Protein 1JBW (pdb70)

Organism: Lacticaseibacillus casei (NCBI:txid1582)

Structure (mmCIF, N/CA/C/O backbone):
data_1JBW
#
_entry.id   1JBW
#
_cell.length_a   53.1
_cell.length_b   45.6
_cell.length_c   82.7
_cell.angle_alpha   90
_cell.angle_beta   104.6
_cell.angle_gamma   90
#
_symmetry.space_group_name_H-M   'P 1 21 1'
#
loop_
_entity.id
_entity.type
_entity.pdbx_description
1 polymer 'FOLYLPOLYGLUTAMATE SYNTHASE'
2 non-polymer 'MAGNESIUM ION'
3 non-polymer 'DIPHOSPHOMETHYLPHOSPHONIC ACID ADENYLATE ESTER'
4 non-polymer '5,10-METHYLENE-6-HYDROFOLIC ACID'
5 water water
#
loop_
_atom_site.group_PDB
_atom_site.id
_atom_site.type_symbol
_atom_site.label_atom_id
_atom_site.label_alt_id
_atom_site.label_comp_id
_atom_site.label_asym_id
_atom_site.label_entity_id
_atom_site.label_seq_id
_atom_site.pdbx_PDB_ins_code
_atom_site.Cartn_x
_atom_site.Cartn_y
_atom_site.Cartn_z
_atom_site.occupancy
_atom_site.B_iso_or_equiv
_atom_site.auth_seq_id
_atom_site.auth_comp_id
_atom_site.auth_asym_id
_atom_site.auth_atom_id
_atom_site.pdbx_PDB_model_num
ATOM 1 N N . MET A 1 1 ? -6.031 -11.752 35.496 1.00 25.67 1 MET A N 1
ATOM 2 C CA . MET A 1 1 ? -5.736 -11.968 34.043 1.00 24.70 1 MET A CA 1
ATOM 3 C C . MET A 1 1 ? -4.587 -12.915 33.845 1.00 23.54 1 MET A C 1
ATOM 4 O O . MET A 1 1 ? -3.654 -12.927 34.639 1.00 23.27 1 MET A O 1
ATOM 9 N N . ASN A 1 2 ? -4.664 -13.689 32.769 1.00 21.57 2 ASN A N 1
ATOM 10 C CA . ASN A 1 2 ? -3.629 -14.642 32.393 1.00 21.29 2 ASN A CA 1
ATOM 11 C C . ASN A 1 2 ? -2.657 -13.870 31.490 1.00 20.25 2 ASN A C 1
ATOM 12 O O . ASN A 1 2 ? -2.852 -12.673 31.238 1.00 17.06 2 ASN A O 1
ATOM 17 N N . TYR A 1 3 ? -1.622 -14.548 31.000 1.00 19.93 3 TYR A N 1
ATOM 18 C CA . TYR A 1 3 ? -0.621 -13.898 30.137 1.00 19.31 3 TYR A CA 1
ATOM 19 C C . TYR A 1 3 ? -1.184 -13.298 28.841 1.00 19.15 3 TYR A C 1
ATOM 20 O O . TYR A 1 3 ? -0.926 -12.123 28.509 1.00 17.58 3 TYR A O 1
ATOM 29 N N . THR A 1 4 ? -1.957 -14.089 28.107 1.00 18.39 4 THR A N 1
ATOM 30 C CA . THR A 1 4 ? -2.509 -13.594 26.858 1.00 19.64 4 THR A CA 1
ATOM 31 C C . THR A 1 4 ? -3.390 -12.358 27.057 1.00 18.59 4 THR A C 1
ATOM 32 O O . THR A 1 4 ? -3.277 -11.379 26.323 1.00 18.80 4 THR A O 1
ATOM 36 N N . GLU A 1 5 ? -4.259 -12.402 28.053 1.00 17.92 5 GLU A N 1
ATOM 37 C CA . GLU A 1 5 ? -5.142 -11.286 28.354 1.00 20.43 5 GLU A CA 1
ATOM 38 C C . GLU A 1 5 ? -4.315 -10.063 28.779 1.00 19.86 5 GLU A C 1
ATOM 39 O O . GLU A 1 5 ? -4.570 -8.943 28.339 1.00 19.94 5 GLU A O 1
ATOM 45 N N . THR A 1 6 ? -3.317 -10.300 29.626 1.00 18.44 6 THR A N 1
ATOM 46 C CA . THR A 1 6 ? -2.419 -9.244 30.091 1.00 18.20 6 THR A CA 1
ATOM 47 C C . THR A 1 6 ? -1.796 -8.475 28.920 1.00 16.87 6 THR A C 1
ATOM 48 O O . THR A 1 6 ? -1.819 -7.240 28.875 1.00 16.62 6 THR A O 1
ATOM 52 N N . VAL A 1 7 ? -1.228 -9.207 27.972 1.00 15.63 7 VAL A N 1
ATOM 53 C CA . VAL A 1 7 ? -0.623 -8.553 26.826 1.00 15.67 7 VAL A CA 1
ATOM 54 C C . VAL A 1 7 ? -1.701 -7.783 26.067 1.00 17.30 7 VAL A C 1
ATOM 55 O O . VAL A 1 7 ? -1.506 -6.620 25.728 1.00 15.19 7 VAL A O 1
ATOM 59 N N . ALA A 1 8 ? -2.846 -8.415 25.825 1.00 17.28 8 ALA A N 1
ATOM 60 C CA . ALA A 1 8 ? -3.941 -7.745 25.124 1.00 18.12 8 ALA A CA 1
ATOM 61 C C . ALA A 1 8 ? -4.334 -6.478 25.895 1.00 16.64 8 ALA A C 1
ATOM 62 O O . ALA A 1 8 ? -4.697 -5.474 25.286 1.00 17.53 8 ALA A O 1
ATOM 64 N N . TYR A 1 9 ? -4.262 -6.533 27.229 1.00 14.97 9 TYR A N 1
ATOM 65 C CA . TYR A 1 9 ? -4.586 -5.381 28.064 1.00 13.99 9 TYR A CA 1
ATOM 66 C C . TYR A 1 9 ? -3.582 -4.252 27.811 1.00 14.39 9 TYR A C 1
ATOM 67 O O . TYR A 1 9 ? -3.960 -3.083 27.655 1.00 12.03 9 TYR A O 1
ATOM 76 N N . ILE A 1 10 ? -2.300 -4.599 27.772 1.00 14.23 10 ILE A N 1
ATOM 77 C CA . ILE A 1 10 ? -1.272 -3.606 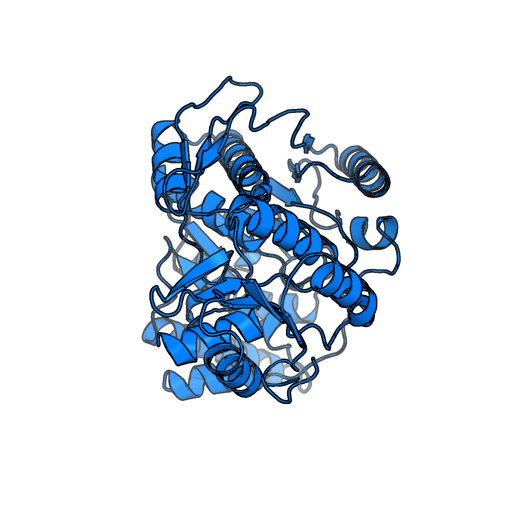27.487 1.00 12.49 10 ILE A CA 1
ATOM 78 C C . ILE A 1 10 ? -1.525 -2.916 26.124 1.00 13.77 10 ILE A C 1
ATOM 79 O O . ILE A 1 10 ? -1.372 -1.695 26.013 1.00 13.33 10 ILE A O 1
ATOM 84 N N . HIS A 1 11 ? -1.908 -3.696 25.104 1.00 13.48 11 HIS A N 1
ATOM 85 C CA . HIS A 1 11 ? -2.176 -3.167 23.749 1.00 14.36 11 HIS A CA 1
ATOM 86 C C . HIS A 1 11 ? -3.523 -2.455 23.573 1.00 16.47 11 HIS A C 1
ATOM 87 O O . HIS A 1 11 ? -3.848 -1.979 22.480 1.00 19.20 11 HIS A O 1
ATOM 94 N N . SER A 1 12 ? -4.297 -2.372 24.646 1.00 15.97 12 SER A N 1
ATOM 95 C CA . SER A 1 12 ? -5.581 -1.723 24.583 1.00 16.83 12 SER A CA 1
ATOM 96 C C . SER A 1 12 ? -5.515 -0.252 25.004 1.00 17.93 12 SER A C 1
ATOM 97 O O . SER A 1 12 ? -6.511 0.455 24.880 1.00 15.05 12 SER A O 1
ATOM 100 N N . PHE A 1 13 ? -4.358 0.225 25.471 1.00 16.63 13 PHE A N 1
ATOM 101 C CA . PHE A 1 13 ? -4.273 1.615 25.904 1.00 17.95 13 PHE A CA 1
ATOM 102 C C . PHE A 1 13 ? -4.474 2.676 24.809 1.00 18.45 13 PHE A C 1
ATOM 103 O O . PHE A 1 13 ? -4.091 2.491 23.658 1.00 21.02 13 PHE A O 1
ATOM 111 N N . PRO A 1 14 ? -5.077 3.814 25.177 1.00 21.38 14 PRO A N 1
ATOM 112 C CA . PRO A 1 14 ? -5.359 4.915 24.258 1.00 24.61 14 PRO A CA 1
ATOM 113 C C . PRO A 1 14 ? -4.149 5.706 23.823 1.00 28.26 14 PRO A C 1
ATOM 114 O O . PRO A 1 14 ? -3.122 5.695 24.495 1.00 29.43 14 PRO A O 1
ATOM 118 N N . ARG A 1 15 ? -4.295 6.402 22.690 1.00 32.29 15 ARG A N 1
ATOM 119 C CA . ARG A 1 15 ? -3.251 7.254 22.124 1.00 35.66 15 ARG A CA 1
ATOM 120 C C . ARG A 1 15 ? -3.652 8.653 22.557 1.00 36.59 15 ARG A C 1
ATOM 121 O O . ARG A 1 15 ? -4.540 9.275 21.941 1.00 37.87 15 ARG A O 1
ATOM 129 N N . LEU A 1 16 ? -3.016 9.154 23.609 1.00 37.01 16 LEU A N 1
ATOM 130 C CA . LEU A 1 16 ? -3.351 10.465 24.138 1.00 37.47 16 LEU A CA 1
ATOM 131 C C . LEU A 1 16 ? -2.517 11.581 23.526 1.00 40.50 16 LEU A C 1
ATOM 132 O O . LEU A 1 16 ? -1.519 11.324 22.846 1.00 40.89 16 LEU A O 1
ATOM 137 N N . ALA A 1 17 ? -2.946 12.821 23.767 1.00 43.74 17 ALA A N 1
ATOM 138 C CA . ALA A 1 17 ? -2.243 13.998 23.259 1.00 47.58 17 ALA A CA 1
ATOM 139 C C . ALA A 1 17 ? -0.805 13.848 23.711 1.00 49.36 17 ALA A C 1
ATOM 140 O O . ALA A 1 17 ? -0.515 13.010 24.573 1.00 50.35 17 ALA A O 1
ATOM 142 N N . LYS A 1 18 ? 0.074 14.675 23.156 1.00 51.09 18 LYS A N 1
ATOM 143 C CA . LYS A 1 18 ? 1.497 14.631 23.468 1.00 52.78 18 LYS A CA 1
ATOM 144 C C . LYS A 1 18 ? 2.027 15.851 24.226 1.00 53.46 18 LYS A C 1
ATOM 145 O O . LYS A 1 18 ? 2.815 16.638 23.669 1.00 54.11 18 LYS A O 1
ATOM 151 N N . THR A 1 19 ? 1.595 16.007 25.474 1.00 53.72 19 THR A N 1
ATOM 152 C CA . THR A 1 19 ? 2.033 17.109 26.343 1.00 54.50 19 THR A CA 1
ATOM 153 C C . THR A 1 19 ? 3.565 17.346 26.314 1.00 54.07 19 THR A C 1
ATOM 154 O O . THR A 1 19 ? 4.034 18.448 25.952 1.00 54.54 19 THR A O 1
ATOM 158 N N . GLY A 1 20 ? 4.341 16.327 26.703 1.00 52.86 20 GLY A N 1
ATOM 159 C CA . GLY A 1 20 ? 5.802 16.445 26.709 1.00 51.28 20 GLY A CA 1
ATOM 160 C C . GLY A 1 20 ? 6.365 16.956 28.032 1.00 50.31 20 GLY A C 1
ATOM 161 O O . GLY A 1 20 ? 7.578 17.245 28.163 1.00 50.78 20 GLY A O 1
ATOM 162 N N . ASP A 1 21 ? 5.479 17.036 29.027 1.00 48.00 21 ASP A N 1
ATOM 163 C CA . ASP A 1 21 ? 5.805 17.505 30.368 1.00 44.61 21 ASP A CA 1
ATOM 164 C C . ASP A 1 21 ? 5.809 16.306 31.335 1.00 41.63 21 ASP A C 1
ATOM 165 O O . ASP A 1 21 ? 5.977 16.452 32.573 1.00 41.31 21 ASP A O 1
ATOM 170 N N . HIS A 1 22 ? 5.591 15.126 30.752 1.00 36.25 22 HIS A N 1
ATOM 171 C CA . HIS A 1 22 ? 5.560 13.844 31.472 1.00 31.04 22 HIS A CA 1
ATOM 172 C C . HIS A 1 22 ? 4.628 13.785 32.694 1.00 27.40 22 HIS A C 1
ATOM 173 O O . HIS A 1 22 ? 4.858 12.976 33.589 1.00 24.16 22 HIS A O 1
ATOM 180 N N . ARG A 1 23 ? 3.596 14.617 32.758 1.00 23.73 23 ARG A N 1
ATOM 181 C CA . ARG A 1 23 ? 2.748 14.571 33.938 1.00 21.95 23 ARG A CA 1
ATOM 182 C C . ARG A 1 23 ? 1.982 13.267 34.080 1.00 19.57 23 ARG A C 1
ATOM 183 O O . ARG A 1 23 ? 1.808 12.783 35.193 1.00 17.95 23 ARG A O 1
ATOM 191 N N . ARG A 1 24 ? 1.519 12.690 32.974 1.00 17.01 24 ARG A N 1
ATOM 192 C CA . ARG A 1 24 ? 0.769 11.445 33.081 1.00 18.19 24 ARG A CA 1
ATOM 193 C C . ARG A 1 24 ? 1.623 10.297 33.649 1.00 16.29 24 ARG A C 1
ATOM 194 O O . ARG A 1 24 ? 1.233 9.626 34.607 1.00 15.34 24 ARG A O 1
ATOM 202 N N . ILE A 1 25 ? 2.795 10.072 33.067 1.00 15.87 25 ILE A N 1
ATOM 203 C CA . ILE A 1 25 ? 3.621 8.978 33.557 1.00 12.91 25 ILE A CA 1
ATOM 204 C C . ILE A 1 25 ? 4.160 9.265 34.956 1.00 13.46 25 ILE A C 1
ATOM 205 O O . ILE A 1 25 ? 4.317 8.344 35.761 1.00 10.24 25 ILE A O 1
ATOM 210 N N . LEU A 1 26 ? 4.414 10.541 35.265 1.00 13.01 26 LEU A N 1
ATOM 211 C CA . LEU A 1 26 ? 4.926 10.894 36.585 1.00 13.08 26 LEU A CA 1
ATOM 212 C C . LEU A 1 26 ? 3.847 10.637 37.619 1.00 12.97 26 LEU A C 1
ATOM 213 O O . LEU A 1 26 ? 4.126 10.297 38.759 1.00 11.85 26 LEU A O 1
ATOM 218 N N . THR A 1 27 ? 2.594 10.765 37.206 1.00 14.09 27 THR A N 1
ATOM 219 C CA . THR A 1 27 ? 1.496 10.492 38.112 1.00 13.89 27 THR A CA 1
ATOM 220 C C . THR A 1 27 ? 1.430 8.995 38.383 1.00 13.51 27 THR A C 1
ATOM 221 O O . THR A 1 27 ? 1.302 8.565 39.530 1.00 11.89 27 THR A O 1
ATOM 225 N N . LEU A 1 28 ? 1.521 8.196 37.327 1.00 13.02 28 LEU A N 1
ATOM 226 C CA . LEU A 1 28 ? 1.469 6.754 37.519 1.00 12.55 28 LEU A CA 1
ATOM 227 C C . LEU A 1 28 ? 2.682 6.331 38.346 1.00 11.72 28 LEU A C 1
ATOM 228 O O . LEU A 1 28 ? 2.547 5.601 39.318 1.00 11.00 28 LEU A O 1
ATOM 233 N N . LEU A 1 29 ? 3.859 6.807 37.957 1.00 10.68 29 LEU A N 1
ATOM 234 C CA . LEU A 1 29 ? 5.095 6.460 38.660 1.00 11.25 29 LEU A CA 1
ATOM 235 C C . LEU A 1 29 ? 5.043 6.781 40.145 1.00 12.34 29 LEU A C 1
ATOM 236 O O . LEU A 1 29 ? 5.487 5.990 40.988 1.00 11.24 29 LEU A O 1
ATOM 241 N N . HIS A 1 30 ? 4.508 7.949 40.468 1.00 11.19 30 HIS A N 1
ATOM 242 C CA . HIS A 1 30 ? 4.419 8.335 41.859 1.00 14.41 30 HIS A CA 1
ATOM 243 C C . HIS A 1 30 ? 3.653 7.277 42.639 1.00 13.84 30 HIS A C 1
ATOM 244 O O . HIS A 1 30 ? 4.054 6.893 43.732 1.00 12.40 30 HIS A O 1
ATOM 251 N N . ALA A 1 31 ? 2.555 6.807 42.057 1.00 12.66 31 ALA A N 1
ATOM 252 C CA . ALA A 1 31 ? 1.724 5.798 42.677 1.00 14.29 31 ALA A CA 1
ATOM 253 C C . ALA A 1 31 ? 2.453 4.462 42.775 1.00 14.33 31 ALA A C 1
ATOM 254 O O . ALA A 1 31 ? 2.025 3.566 43.489 1.00 13.91 31 ALA A O 1
ATOM 256 N N . LEU A 1 32 ? 3.544 4.328 42.033 1.00 12.78 32 LEU A N 1
ATOM 257 C CA . LEU A 1 32 ? 4.305 3.088 42.033 1.00 11.52 32 LEU A CA 1
ATOM 258 C C . LEU A 1 32 ? 5.502 3.250 42.933 1.00 11.63 32 LEU A C 1
ATOM 259 O O . LEU A 1 32 ? 6.391 2.414 42.934 1.00 10.82 32 LEU A O 1
ATOM 264 N N . GLY A 1 33 ? 5.515 4.352 43.681 1.00 11.42 33 GLY A N 1
ATOM 265 C CA . GLY A 1 33 ? 6.602 4.617 44.599 1.00 12.73 33 GLY A CA 1
ATOM 266 C C . GLY A 1 33 ? 7.855 5.231 44.000 1.00 12.61 33 GLY A C 1
ATOM 267 O O . GLY A 1 33 ? 8.921 5.081 44.567 1.00 12.62 33 GLY A O 1
ATOM 268 N N . ASN A 1 34 ? 7.718 5.909 42.863 1.00 10.78 34 ASN A N 1
ATOM 269 C CA . ASN A 1 34 ? 8.832 6.560 42.170 1.00 12.93 34 ASN A CA 1
ATOM 270 C C . ASN A 1 34 ? 10.085 5.716 41.892 1.00 11.62 34 ASN A C 1
ATOM 271 O O . ASN A 1 34 ? 11.205 6.177 42.121 1.00 11.39 34 ASN A O 1
ATOM 276 N N . PRO A 1 35 ? 9.918 4.492 41.367 1.00 10.73 35 PRO A N 1
ATOM 277 C CA . PRO A 1 35 ? 11.086 3.636 41.082 1.00 11.19 35 PRO A CA 1
ATOM 278 C C . PRO A 1 35 ? 12.137 4.258 40.157 1.00 10.13 35 PRO A C 1
ATOM 279 O O . PRO A 1 35 ? 13.313 3.891 40.217 1.00 10.61 35 PRO A O 1
ATOM 283 N N . GLN A 1 36 ? 11.708 5.204 39.320 1.00 10.69 36 GLN A N 1
ATOM 284 C CA . GLN A 1 36 ? 12.598 5.887 38.370 1.00 12.26 36 GLN A CA 1
ATOM 285 C C . GLN A 1 36 ? 13.643 6.764 39.062 1.00 12.95 36 GLN A C 1
ATOM 286 O O . GLN A 1 36 ? 14.671 7.109 38.474 1.00 11.11 36 GLN A O 1
ATOM 292 N N . GLN A 1 37 ? 13.366 7.116 40.315 1.00 13.74 37 GLN A N 1
ATOM 293 C CA . GLN A 1 37 ? 14.278 7.954 41.094 1.00 15.59 37 GLN A CA 1
ATOM 294 C C . GLN A 1 37 ? 15.282 7.153 41.900 1.00 15.74 37 GLN A C 1
ATOM 295 O O . GLN A 1 37 ? 16.121 7.718 42.591 1.00 16.72 37 GLN A O 1
ATOM 301 N N . GLN A 1 38 ? 15.193 5.835 41.813 1.00 15.84 38 GLN A N 1
ATOM 302 C CA . GLN A 1 38 ? 16.076 4.965 42.562 1.00 16.30 38 GLN A CA 1
ATOM 303 C C . GLN A 1 38 ? 16.935 4.170 41.603 1.00 15.49 38 GLN A C 1
ATOM 304 O O . GLN A 1 38 ? 16.590 3.999 40.429 1.00 13.20 38 GLN A O 1
ATOM 310 N N . GLY A 1 39 ? 18.087 3.738 42.084 1.00 13.73 39 GLY A N 1
ATOM 311 C CA . GLY A 1 39 ? 18.964 2.972 41.228 1.00 13.25 39 GLY A CA 1
ATOM 312 C C . GLY A 1 39 ? 19.758 3.830 40.255 1.00 13.71 39 GLY A C 1
ATOM 313 O O . GLY A 1 39 ? 19.824 5.033 40.395 1.00 13.62 39 GLY A O 1
ATOM 314 N N . ARG A 1 40 ? 20.342 3.188 39.249 1.00 12.97 40 ARG A N 1
ATOM 315 C CA . ARG A 1 40 ? 21.178 3.863 38.259 1.00 11.90 40 ARG A CA 1
ATOM 316 C C . ARG A 1 40 ? 20.717 3.577 36.833 1.00 11.80 40 ARG A C 1
ATOM 317 O O . ARG A 1 40 ? 20.112 2.536 36.564 1.00 10.53 40 ARG A O 1
ATOM 325 N N . TYR A 1 41 ? 21.032 4.496 35.928 1.00 8.46 41 TYR A N 1
ATOM 326 C CA . TYR A 1 41 ? 20.619 4.350 34.544 1.00 11.33 41 TYR A CA 1
ATOM 327 C C . TYR A 1 41 ? 21.633 4.782 33.493 1.00 10.74 41 TYR A C 1
ATOM 328 O O . TYR A 1 41 ? 22.553 5.550 33.767 1.00 12.00 41 TYR A O 1
ATOM 337 N N . ILE A 1 42 ? 21.434 4.258 32.286 1.00 9.69 42 ILE A N 1
ATOM 338 C CA . ILE A 1 42 ? 22.206 4.640 31.105 1.00 8.24 42 ILE A CA 1
ATOM 339 C C . ILE A 1 42 ? 21.066 4.952 30.122 1.00 8.80 42 ILE A C 1
ATOM 340 O O . ILE A 1 42 ? 20.219 4.112 29.884 1.00 8.32 42 ILE A O 1
ATOM 345 N N . HIS A 1 43 ? 21.038 6.174 29.598 1.00 7.15 43 HIS A N 1
ATOM 346 C CA . HIS A 1 43 ? 19.974 6.628 28.712 1.00 8.83 43 HIS A CA 1
ATOM 347 C C . HIS A 1 43 ? 20.503 6.690 27.281 1.00 8.87 43 HIS A C 1
ATOM 348 O O . HIS A 1 43 ? 21.487 7.354 27.017 1.00 8.46 43 HIS A O 1
ATOM 355 N N . VAL A 1 44 ? 19.814 6.013 26.363 1.00 8.49 44 VAL A N 1
ATOM 356 C CA . VAL A 1 44 ? 20.270 5.926 24.986 1.00 7.57 44 VAL A CA 1
ATOM 357 C C . VAL A 1 44 ? 19.283 6.475 23.959 1.00 8.12 44 VAL A C 1
ATOM 358 O O . VAL A 1 44 ? 18.125 6.080 23.909 1.00 8.12 44 VAL A O 1
ATOM 362 N N . THR A 1 45 ? 19.761 7.395 23.138 1.00 8.19 45 THR A N 1
ATOM 363 C CA . THR A 1 45 ? 18.917 7.960 22.114 1.00 7.98 45 THR A CA 1
ATOM 364 C C . THR A 1 45 ? 19.696 8.031 20.793 1.00 8.80 45 THR A C 1
ATOM 365 O O . THR A 1 45 ? 20.871 7.681 20.735 1.00 7.75 45 THR A O 1
ATOM 369 N N . GLY A 1 46 ? 19.025 8.463 19.733 1.00 10.94 46 GLY A N 1
ATOM 370 C CA . GLY A 1 46 ? 19.660 8.559 18.432 1.00 10.33 46 GLY A CA 1
ATOM 371 C C . GLY A 1 46 ? 18.720 8.128 17.322 1.00 14.77 46 GLY A C 1
ATOM 372 O O . GLY A 1 46 ? 17.818 7.336 17.532 1.00 16.89 46 GLY A O 1
ATOM 373 N N . THR A 1 47 ? 18.925 8.635 16.115 1.00 13.71 47 THR A N 1
ATOM 374 C CA . THR A 1 47 ? 18.034 8.257 15.021 1.00 13.81 47 THR A CA 1
ATOM 375 C C . THR A 1 47 ? 18.085 6.771 14.705 1.00 12.40 47 THR A C 1
ATOM 376 O O . THR A 1 47 ? 17.059 6.123 14.666 1.00 13.25 47 THR A O 1
ATOM 380 N N . ASN A 1 48 ? 19.292 6.255 14.482 1.00 11.80 48 ASN A N 1
ATOM 381 C CA . ASN A 1 48 ? 19.538 4.840 14.179 1.00 11.66 48 ASN A CA 1
ATOM 382 C C . ASN A 1 48 ? 20.643 4.303 15.092 1.00 10.04 48 ASN A C 1
ATOM 383 O O . ASN A 1 48 ? 21.581 5.031 15.435 1.00 11.17 48 ASN A O 1
ATOM 388 N N . GLY A 1 49 ? 20.523 3.041 15.496 1.00 9.82 49 GLY A N 1
ATOM 389 C CA . GLY A 1 49 ? 21.548 2.437 16.340 1.00 11.52 49 GLY A CA 1
ATOM 390 C C . GLY A 1 49 ? 21.338 2.416 17.848 1.00 11.44 49 GLY A C 1
ATOM 391 O O . GLY A 1 49 ? 22.215 1.944 18.590 1.00 11.07 49 GLY A O 1
ATOM 392 N N . LYS A 1 50 ? 20.197 2.920 18.309 1.00 11.37 50 LYS A N 1
ATOM 393 C CA . LYS A 1 50 ? 19.901 2.960 19.734 1.00 11.58 50 LYS A CA 1
ATOM 394 C C . LYS A 1 50 ? 19.917 1.559 20.326 1.00 10.31 50 LYS A C 1
ATOM 395 O O . LYS A 1 50 ? 20.653 1.281 21.273 1.00 9.98 50 LYS A O 1
ATOM 401 N N . GLY A 1 51 ? 19.091 0.683 19.763 1.00 9.25 51 GLY A N 1
ATOM 402 C CA . GLY A 1 51 ? 19.006 -0.672 20.267 1.00 10.01 51 GLY A CA 1
ATOM 403 C C . GLY A 1 51 ? 20.297 -1.470 20.212 1.00 10.84 51 GLY A C 1
ATOM 404 O O . GLY A 1 51 ? 20.643 -2.138 21.170 1.00 11.72 51 GLY A O 1
ATOM 405 N N . SER A 1 52 ? 20.991 -1.429 19.081 1.00 11.41 52 SER A N 1
ATOM 406 C CA . SER A 1 52 ? 22.242 -2.167 18.933 1.00 11.33 52 SER A CA 1
ATOM 407 C C . SER A 1 52 ? 23.249 -1.667 19.984 1.00 10.22 52 SER A C 1
ATOM 408 O O . SER A 1 52 ? 23.945 -2.451 20.625 1.00 8.53 52 SER A O 1
ATOM 411 N N . ALA A 1 53 ? 23.316 -0.358 20.164 1.00 8.64 53 ALA A N 1
ATOM 412 C CA . ALA A 1 53 ? 24.218 0.201 21.163 1.00 8.90 53 ALA A CA 1
ATOM 413 C C . ALA A 1 53 ? 23.771 -0.222 22.570 1.00 10.11 53 ALA A C 1
ATOM 414 O O . ALA A 1 53 ? 24.560 -0.734 23.366 1.00 9.17 53 ALA A O 1
ATOM 416 N N . ALA A 1 54 ? 22.489 -0.022 22.871 1.00 8.20 54 ALA A N 1
ATOM 417 C CA . ALA A 1 54 ? 21.953 -0.376 24.182 1.00 8.69 54 ALA A CA 1
ATOM 418 C C . ALA A 1 54 ? 22.189 -1.857 24.499 1.00 8.87 54 ALA A C 1
ATOM 419 O O . ALA A 1 54 ? 22.602 -2.207 25.607 1.00 7.45 54 ALA A O 1
ATOM 421 N N . ASN A 1 55 ? 21.915 -2.718 23.524 1.00 6.14 55 ASN A N 1
ATOM 422 C CA . ASN A 1 55 ? 22.098 -4.149 23.684 1.00 8.86 55 ASN A CA 1
ATOM 423 C C . ASN A 1 55 ? 23.537 -4.498 24.054 1.00 7.55 55 ASN A C 1
ATOM 424 O O . ASN A 1 55 ? 23.772 -5.289 24.963 1.00 7.26 55 ASN A O 1
ATOM 429 N N . ALA A 1 56 ? 24.503 -3.899 23.362 1.00 6.99 56 ALA A N 1
ATOM 430 C CA . ALA A 1 56 ? 25.909 -4.181 23.648 1.00 8.70 56 ALA A CA 1
ATOM 431 C C . ALA A 1 56 ? 26.365 -3.591 24.997 1.00 9.41 56 ALA A C 1
ATOM 432 O O . ALA A 1 56 ? 27.093 -4.232 25.741 1.00 11.20 56 ALA A O 1
ATOM 434 N N . ILE A 1 57 ? 25.943 -2.374 25.315 1.00 7.14 57 ILE A N 1
ATOM 435 C CA . ILE A 1 57 ? 26.333 -1.783 26.586 1.00 8.06 57 ILE A CA 1
ATOM 436 C C . ILE A 1 57 ? 25.906 -2.752 27.688 1.00 7.27 57 ILE A C 1
ATOM 437 O O . ILE A 1 57 ? 26.682 -3.055 28.579 1.00 6.79 57 ILE A O 1
ATOM 442 N N . ALA A 1 58 ? 24.671 -3.253 27.602 1.00 8.75 58 ALA A N 1
ATOM 443 C CA . ALA A 1 58 ? 24.166 -4.202 28.593 1.00 9.24 58 ALA A CA 1
ATOM 444 C C . ALA A 1 58 ? 25.031 -5.472 28.614 1.00 9.26 58 ALA A C 1
ATOM 445 O O . ALA A 1 58 ? 25.391 -5.937 29.682 1.00 10.01 58 ALA A O 1
ATOM 447 N N . HIS A 1 59 ? 25.370 -6.034 27.453 1.00 9.64 59 HIS A N 1
ATOM 448 C CA . HIS A 1 59 ? 26.208 -7.250 27.427 1.00 11.32 59 HIS A CA 1
ATOM 449 C C . HIS A 1 59 ? 27.579 -7.061 28.086 1.00 11.31 59 HIS A C 1
ATOM 450 O O . HIS A 1 59 ? 28.051 -7.928 28.811 1.00 11.48 59 HIS A O 1
ATOM 457 N N . VAL A 1 60 ? 28.221 -5.933 27.809 1.00 10.18 60 VAL A N 1
ATOM 458 C CA . VAL A 1 60 ? 29.533 -5.623 28.387 1.00 9.15 60 VAL A CA 1
ATOM 459 C C . VAL A 1 60 ? 29.453 -5.457 29.910 1.00 8.57 60 VAL A C 1
ATOM 460 O O . VAL A 1 60 ? 30.252 -6.036 30.641 1.00 10.64 60 VAL A O 1
ATOM 464 N N . LEU A 1 61 ? 28.482 -4.689 30.401 1.00 7.19 61 LEU A N 1
ATOM 465 C CA . LEU A 1 61 ? 28.362 -4.508 31.839 1.00 9.33 61 LEU A CA 1
ATOM 466 C C . LEU A 1 61 ? 27.933 -5.811 32.529 1.00 9.53 61 LEU A C 1
ATOM 467 O O . LEU A 1 61 ? 28.287 -6.064 33.683 1.00 10.19 61 LEU A O 1
ATOM 472 N N . GLU A 1 62 ? 27.184 -6.641 31.807 1.00 9.44 62 GLU A N 1
ATOM 473 C CA . GLU A 1 62 ? 26.738 -7.931 32.331 1.00 9.77 62 GLU A CA 1
ATOM 474 C C . GLU A 1 62 ? 27.976 -8.820 32.455 1.00 12.37 62 GLU A C 1
ATOM 475 O O . GLU A 1 62 ? 28.166 -9.494 33.462 1.00 13.00 62 GLU A O 1
ATOM 481 N N . ALA A 1 63 ? 28.833 -8.792 31.437 1.00 11.37 63 ALA A N 1
ATOM 482 C CA . ALA A 1 63 ? 30.053 -9.586 31.469 1.00 12.95 63 ALA A CA 1
ATOM 483 C C . ALA A 1 63 ? 30.921 -9.217 32.674 1.00 14.24 63 ALA A C 1
ATOM 484 O O . ALA A 1 63 ? 31.558 -10.080 33.265 1.00 14.95 63 ALA A O 1
ATOM 486 N N . SER A 1 64 ? 30.946 -7.943 33.045 1.00 12.91 64 SER A N 1
ATOM 487 C CA . SER A 1 64 ? 31.738 -7.496 34.195 1.00 12.85 64 SER A CA 1
ATOM 488 C C . SER A 1 64 ? 31.122 -7.867 35.561 1.00 12.38 64 SER A C 1
ATOM 489 O O . SER A 1 64 ? 31.663 -7.497 36.594 1.00 14.03 64 SER A O 1
ATOM 492 N N . GLY A 1 65 ? 29.972 -8.550 35.562 1.00 12.75 65 GLY A N 1
ATOM 493 C CA . GLY A 1 65 ? 29.382 -8.993 36.813 1.00 10.90 65 GLY A CA 1
ATOM 494 C C . GLY A 1 65 ? 28.260 -8.163 37.401 1.00 13.81 65 GLY A C 1
ATOM 495 O O . GLY A 1 65 ? 27.922 -8.342 38.573 1.00 12.56 65 GLY A O 1
ATOM 496 N N . LEU A 1 66 ? 27.685 -7.256 36.608 1.00 10.35 66 LEU A N 1
ATOM 497 C CA . LEU A 1 66 ? 26.564 -6.440 37.079 1.00 11.06 66 LEU A CA 1
ATOM 498 C C . LEU A 1 66 ? 25.226 -7.063 36.620 1.00 9.30 66 LEU A C 1
ATOM 499 O O . LEU A 1 66 ? 25.197 -7.788 35.633 1.00 12.38 66 LEU A O 1
ATOM 504 N N . THR A 1 67 ? 24.143 -6.798 37.356 1.00 10.51 67 THR A N 1
ATOM 505 C CA . THR A 1 67 ? 22.810 -7.288 36.988 1.00 11.50 67 THR A CA 1
ATOM 506 C C . THR A 1 67 ? 22.238 -6.099 36.237 1.00 11.14 67 THR A C 1
ATOM 507 O O . THR A 1 67 ? 22.102 -5.020 36.797 1.00 12.08 67 THR A O 1
ATOM 511 N N . VAL A 1 68 ? 21.903 -6.304 34.971 1.00 11.45 68 VAL A N 1
ATOM 512 C CA . VAL A 1 68 ? 21.439 -5.208 34.129 1.00 10.67 68 VAL A CA 1
ATOM 513 C C . VAL A 1 68 ? 20.049 -5.297 33.510 1.00 9.61 68 VAL A C 1
ATOM 514 O O . VAL A 1 68 ? 19.702 -6.290 32.877 1.00 9.51 68 VAL A O 1
ATOM 518 N N . GLY A 1 69 ? 19.272 -4.234 33.710 1.00 8.33 69 GLY A N 1
ATOM 519 C CA . GLY A 1 69 ? 17.956 -4.145 33.111 1.00 7.93 69 GLY A CA 1
ATOM 520 C C . GLY A 1 69 ? 18.166 -3.539 31.731 1.00 9.98 69 GLY A C 1
ATOM 521 O O . GLY A 1 69 ? 19.023 -2.669 31.546 1.00 8.94 69 GLY A O 1
ATOM 522 N N . LEU A 1 70 ? 17.415 -4.013 30.746 1.00 9.63 70 LEU A N 1
ATOM 523 C CA . LEU A 1 70 ? 17.528 -3.481 29.398 1.00 8.61 70 LEU A CA 1
ATOM 524 C C . LEU A 1 70 ? 16.115 -3.213 28.927 1.00 8.70 70 LEU A C 1
ATOM 525 O O . LEU A 1 70 ? 15.295 -4.111 28.948 1.00 8.04 70 LEU A O 1
ATOM 530 N N . TYR A 1 71 ? 15.851 -1.979 28.508 1.00 7.73 71 TYR A N 1
ATOM 531 C CA . TYR A 1 71 ? 14.522 -1.605 28.048 1.00 7.44 71 TYR A CA 1
ATOM 532 C C . TYR A 1 71 ? 14.632 -1.108 26.605 1.00 9.42 71 TYR A C 1
ATOM 533 O O . TYR A 1 71 ? 15.156 -0.034 26.335 1.00 6.72 71 TYR A O 1
ATOM 542 N N . THR A 1 72 ? 14.130 -1.909 25.681 1.00 8.43 72 THR A N 1
ATOM 543 C CA . THR A 1 72 ? 14.232 -1.559 24.278 1.00 9.76 72 THR A CA 1
ATOM 544 C C . THR A 1 72 ? 12.916 -1.767 23.534 1.00 11.09 72 THR A C 1
ATOM 545 O O . THR A 1 72 ? 11.995 -2.376 24.055 1.00 13.05 72 THR A O 1
ATOM 549 N N . SER A 1 73 ? 12.861 -1.259 22.306 1.00 13.23 73 SER A N 1
ATOM 550 C CA . SER A 1 73 ? 11.678 -1.359 21.457 1.00 14.43 73 SER A CA 1
ATOM 551 C C . SER A 1 73 ? 12.106 -1.187 19.996 1.00 12.86 73 SER A C 1
ATOM 552 O O . SER A 1 73 ? 13.063 -0.495 19.708 1.00 12.61 73 SER A O 1
ATOM 555 N N . PRO A 1 74 ? 11.385 -1.816 19.061 1.00 12.45 74 PRO A N 1
ATOM 556 C CA . PRO A 1 74 ? 10.215 -2.656 19.324 1.00 11.75 74 PRO A CA 1
ATOM 557 C C . PRO A 1 74 ? 10.612 -4.110 19.605 1.00 10.94 74 PRO A C 1
ATOM 558 O O . PRO A 1 74 ? 11.780 -4.461 19.462 1.00 13.60 74 PRO A O 1
ATOM 562 N N . PHE A 1 75 ? 9.670 -4.944 20.049 1.00 10.75 75 PHE A N 1
ATOM 563 C CA . PHE A 1 75 ? 10.017 -6.343 20.265 1.00 12.26 75 PHE A CA 1
ATOM 564 C C . PHE A 1 75 ? 10.070 -6.950 18.866 1.00 12.53 75 PHE A C 1
ATOM 565 O O . PHE A 1 75 ? 9.475 -6.417 17.927 1.00 11.24 75 PHE A O 1
ATOM 573 N N . ILE A 1 76 ? 10.791 -8.057 18.735 1.00 13.20 76 ILE A N 1
ATOM 574 C CA . ILE A 1 76 ? 10.956 -8.702 17.441 1.00 15.45 76 ILE A CA 1
ATOM 575 C C . ILE A 1 76 ? 10.143 -9.991 17.342 1.00 15.29 76 ILE A C 1
ATOM 576 O O . ILE A 1 76 ? 9.399 -10.154 16.387 1.00 17.12 76 ILE A O 1
ATOM 581 N N . MET A 1 77 ? 10.296 -10.892 18.312 1.00 14.47 77 MET A N 1
ATOM 582 C CA . MET A 1 77 ? 9.537 -12.146 18.306 1.00 16.49 77 MET A CA 1
ATOM 583 C C . MET A 1 77 ? 8.339 -12.060 19.264 1.00 17.31 77 MET A C 1
ATOM 584 O O . MET A 1 77 ? 7.213 -12.424 18.895 1.00 17.22 77 MET A O 1
ATOM 589 N N . ARG A 1 78 ? 8.568 -11.610 20.490 1.00 15.35 78 ARG A N 1
ATOM 590 C CA . ARG A 1 78 ? 7.451 -11.460 21.410 1.00 16.80 78 ARG A CA 1
ATOM 591 C C . ARG A 1 78 ? 7.634 -10.308 22.384 1.00 13.46 78 ARG A C 1
ATOM 592 O O . ARG A 1 78 ? 8.755 -9.892 22.678 1.00 11.66 78 ARG A O 1
ATOM 600 N N . PHE A 1 79 ? 6.500 -9.795 22.856 1.00 13.02 79 PHE A N 1
ATOM 601 C CA . PHE A 1 79 ? 6.432 -8.654 23.765 1.00 11.73 79 PHE A CA 1
ATOM 602 C C . PHE A 1 79 ? 7.454 -8.605 24.916 1.00 11.18 79 PHE A C 1
ATOM 603 O O . PHE A 1 79 ? 8.106 -7.586 25.135 1.00 11.32 79 PHE A O 1
ATOM 611 N N . ASN A 1 80 ? 7.565 -9.710 25.645 1.00 11.01 80 ASN A N 1
ATOM 612 C CA . ASN A 1 80 ? 8.475 -9.839 26.791 1.00 11.56 80 ASN A CA 1
ATOM 613 C C . ASN A 1 80 ? 9.897 -9.291 26.544 1.00 12.29 80 ASN A C 1
ATOM 614 O O . ASN A 1 80 ? 10.577 -8.867 27.485 1.00 11.46 80 ASN A O 1
ATOM 619 N N . GLU A 1 81 ? 10.355 -9.326 25.293 1.00 10.74 81 GLU A N 1
ATOM 620 C CA . GLU A 1 81 ? 11.691 -8.838 24.943 1.00 10.79 81 GLU A CA 1
ATOM 621 C C . GLU A 1 81 ? 11.922 -7.377 25.318 1.00 10.10 81 GLU A C 1
ATOM 622 O O . GLU A 1 81 ? 13.066 -6.931 25.438 1.00 9.60 81 GLU A O 1
ATOM 628 N N . ARG A 1 82 ? 10.840 -6.622 25.469 1.00 10.92 82 ARG A N 1
ATOM 629 C CA . ARG A 1 82 ? 10.981 -5.218 25.795 1.00 10.90 82 ARG A CA 1
ATOM 630 C C . ARG A 1 82 ? 11.603 -4.939 27.148 1.00 9.04 82 ARG A C 1
ATOM 631 O O . ARG A 1 82 ? 12.242 -3.914 27.325 1.00 10.00 82 ARG A O 1
ATOM 639 N N . ILE A 1 83 ? 11.443 -5.861 28.088 1.00 8.66 83 ILE A N 1
ATOM 640 C CA . ILE A 1 83 ? 12.006 -5.674 29.420 1.00 7.32 83 ILE A CA 1
ATOM 641 C C . ILE A 1 83 ? 12.838 -6.897 29.744 1.00 8.11 83 ILE A C 1
ATOM 642 O O . ILE A 1 83 ? 12.284 -7.950 30.024 1.00 7.21 83 ILE A O 1
ATOM 647 N N . MET A 1 84 ? 14.158 -6.748 29.719 1.00 7.62 84 MET A N 1
ATOM 648 C CA . MET A 1 84 ? 15.063 -7.858 30.020 1.00 10.24 84 MET A CA 1
ATOM 649 C C . MET A 1 84 ? 15.964 -7.575 31.204 1.00 10.09 84 MET A C 1
ATOM 650 O O . MET A 1 84 ? 16.287 -6.417 31.492 1.00 8.60 84 MET A O 1
ATOM 655 N N . ILE A 1 85 ? 16.353 -8.627 31.909 1.00 10.56 85 ILE A N 1
ATOM 656 C CA . ILE A 1 85 ? 17.296 -8.470 33.016 1.00 11.25 85 ILE A CA 1
ATOM 657 C C . ILE A 1 85 ? 18.350 -9.522 32.716 1.00 12.48 85 ILE A C 1
ATOM 658 O O . ILE A 1 85 ? 18.033 -10.706 32.592 1.00 10.13 85 ILE A O 1
ATOM 663 N N . ASP A 1 86 ? 19.595 -9.073 32.571 1.00 10.63 86 ASP A N 1
ATOM 664 C CA . ASP A 1 86 ? 20.692 -9.961 32.200 1.00 13.52 86 ASP A CA 1
ATOM 665 C C . ASP A 1 86 ? 20.257 -10.734 30.950 1.00 13.44 86 ASP A C 1
ATOM 666 O O . ASP A 1 86 ? 20.461 -11.939 30.841 1.00 11.62 86 ASP A O 1
ATOM 671 N N . HIS A 1 87 ? 19.647 -9.994 30.022 1.00 11.66 87 HIS A N 1
ATOM 672 C CA . HIS A 1 87 ? 19.144 -10.499 28.755 1.00 11.78 87 HIS A CA 1
ATOM 673 C C . HIS A 1 87 ? 18.090 -11.611 28.763 1.00 12.60 87 HIS A C 1
ATOM 674 O O . HIS A 1 87 ? 17.930 -12.340 27.788 1.00 14.62 87 HIS A O 1
ATOM 681 N N . GLU A 1 88 ? 17.360 -11.742 29.863 1.00 12.68 88 GLU A N 1
ATOM 682 C CA . GLU A 1 88 ? 16.281 -12.710 29.894 1.00 13.73 88 GLU A CA 1
ATOM 683 C C . GLU A 1 88 ? 15.017 -11.877 29.883 1.00 11.48 88 GLU A C 1
ATOM 684 O O . GLU A 1 88 ? 14.851 -11.050 30.747 1.00 12.13 88 GLU A O 1
ATOM 690 N N . PRO A 1 89 ? 14.131 -12.064 28.887 1.00 12.30 89 PRO A N 1
ATOM 691 C CA . PRO A 1 89 ? 12.881 -11.291 28.837 1.00 11.53 89 PRO A CA 1
ATOM 692 C C . PRO A 1 89 ? 12.066 -11.590 30.086 1.00 13.52 89 PRO A C 1
ATOM 693 O O . PRO A 1 89 ? 12.132 -12.695 30.642 1.00 12.58 89 PRO A O 1
ATOM 697 N N . ILE A 1 90 ? 11.295 -10.605 30.522 1.00 11.68 90 ILE A N 1
ATOM 698 C CA . ILE A 1 90 ? 10.486 -10.784 31.706 1.00 11.05 90 ILE A CA 1
ATOM 699 C C . ILE A 1 90 ? 9.628 -12.045 31.525 1.00 11.43 90 ILE A C 1
ATOM 700 O O . ILE A 1 90 ? 8.984 -12.224 30.488 1.00 9.77 90 ILE A O 1
ATOM 705 N N . PRO A 1 91 ? 9.665 -12.961 32.515 1.00 11.32 91 PRO A N 1
ATOM 706 C CA . PRO A 1 91 ? 8.882 -14.210 32.470 1.00 13.16 91 PRO A CA 1
ATOM 707 C C . PRO A 1 91 ? 7.378 -13.922 32.346 1.00 12.77 91 PRO A C 1
ATOM 708 O O . PRO A 1 91 ? 6.888 -12.929 32.890 1.00 10.89 91 PRO A O 1
ATOM 712 N N . ASP A 1 92 ? 6.660 -14.776 31.604 1.00 15.40 92 ASP A N 1
ATOM 713 C CA . ASP A 1 92 ? 5.222 -14.574 31.401 1.00 15.69 92 ASP A CA 1
ATOM 714 C C . ASP A 1 92 ? 4.504 -14.327 32.710 1.00 16.26 92 ASP A C 1
ATOM 715 O O . ASP A 1 92 ? 3.776 -13.333 32.843 1.00 15.40 92 ASP A O 1
ATOM 720 N N . ALA A 1 93 ? 4.719 -15.212 33.681 1.00 15.69 93 ALA A N 1
ATOM 721 C CA . ALA A 1 93 ? 4.087 -15.111 34.994 1.00 15.74 93 ALA A CA 1
ATOM 722 C C . ALA A 1 93 ? 4.410 -13.796 35.694 1.00 14.62 93 ALA A C 1
ATOM 723 O O . ALA A 1 93 ? 3.559 -13.197 36.362 1.00 12.84 93 ALA A O 1
ATOM 725 N N . ALA A 1 94 ? 5.668 -13.384 35.567 1.00 14.98 94 ALA A N 1
ATOM 726 C CA . ALA A 1 94 ? 6.128 -12.148 36.186 1.00 13.15 94 ALA A CA 1
ATOM 727 C C . ALA A 1 94 ? 5.457 -10.943 35.531 1.00 11.73 94 ALA A C 1
ATOM 728 O O . ALA A 1 94 ? 5.132 -9.962 36.218 1.00 13.90 94 ALA A O 1
ATOM 730 N N . LEU A 1 95 ? 5.254 -11.003 34.209 1.00 12.36 95 LEU A N 1
ATOM 731 C CA . LEU A 1 95 ? 4.600 -9.900 33.520 1.00 12.17 95 LEU A CA 1
ATOM 732 C C . LEU A 1 95 ? 3.132 -9.824 33.963 1.00 12.12 95 LEU A C 1
ATOM 733 O O . LEU A 1 95 ? 2.559 -8.749 34.107 1.00 11.31 95 LEU A O 1
ATOM 738 N N . VAL A 1 96 ? 2.517 -10.982 34.165 1.00 12.64 96 VAL A N 1
ATOM 739 C CA . VAL A 1 96 ? 1.132 -11.007 34.611 1.00 13.34 96 VAL A CA 1
ATOM 740 C C . VAL A 1 96 ? 1.023 -10.296 35.960 1.00 12.71 96 VAL A C 1
ATOM 741 O O . VAL A 1 96 ? 0.169 -9.441 36.155 1.00 13.36 96 VAL A O 1
ATOM 745 N N . ASN A 1 97 ? 1.901 -10.646 36.891 1.00 14.14 97 ASN A N 1
ATOM 746 C CA . ASN A 1 97 ? 1.862 -10.030 38.219 1.00 14.98 97 ASN A CA 1
ATOM 747 C C . ASN A 1 97 ? 2.210 -8.549 38.193 1.00 13.10 97 ASN A C 1
ATOM 748 O O . ASN A 1 97 ? 1.676 -7.773 38.980 1.00 12.92 97 ASN A O 1
ATOM 753 N N . ALA A 1 98 ? 3.113 -8.168 37.287 1.00 12.18 98 ALA A N 1
ATOM 754 C CA . ALA A 1 98 ? 3.547 -6.777 37.143 1.00 11.86 98 ALA A CA 1
ATOM 755 C C . ALA A 1 98 ? 2.399 -5.927 36.573 1.00 10.26 98 ALA A C 1
ATOM 756 O O . ALA A 1 98 ? 2.077 -4.869 37.101 1.00 10.20 98 ALA A O 1
ATOM 758 N N . VAL A 1 99 ? 1.790 -6.413 35.495 1.00 11.46 99 VAL A N 1
ATOM 759 C CA . VAL A 1 99 ? 0.662 -5.755 34.870 1.00 11.12 99 VAL A CA 1
ATOM 760 C C . VAL A 1 99 ? -0.461 -5.580 35.914 1.00 12.32 99 VAL A C 1
ATOM 761 O O . VAL A 1 99 ? -1.113 -4.529 35.991 1.00 10.80 99 VAL A O 1
ATOM 765 N N . ALA A 1 100 ? -0.665 -6.587 36.758 1.00 12.47 100 ALA A N 1
ATOM 766 C CA . ALA A 1 100 ? -1.701 -6.475 37.785 1.00 13.95 100 ALA A CA 1
ATOM 767 C C . ALA A 1 100 ? -1.367 -5.406 38.821 1.00 13.54 100 ALA A C 1
ATOM 768 O O . ALA A 1 100 ? -2.247 -4.672 39.253 1.00 15.41 100 ALA A O 1
ATOM 770 N N . PHE A 1 101 ? -0.102 -5.310 39.223 1.00 14.00 101 PHE A N 1
ATOM 771 C CA . PHE A 1 101 ? 0.281 -4.308 40.213 1.00 13.59 101 PHE A CA 1
ATOM 772 C C . PHE A 1 101 ? 0.050 -2.907 39.632 1.00 13.31 101 PHE A C 1
ATOM 773 O O . PHE A 1 101 ? -0.618 -2.067 40.234 1.00 13.06 101 PHE A O 1
ATOM 781 N N . VAL A 1 102 ? 0.577 -2.661 38.436 1.00 12.18 102 VAL A N 1
ATOM 782 C CA . VAL A 1 102 ? 0.423 -1.344 37.818 1.00 12.25 102 VAL A CA 1
ATOM 783 C C . VAL A 1 102 ? -1.058 -1.016 37.560 1.00 12.35 102 VAL A C 1
ATOM 784 O O . VAL A 1 102 ? -1.502 0.101 37.822 1.00 13.02 102 VAL A O 1
ATOM 788 N N . ARG A 1 103 ? -1.817 -1.995 37.064 1.00 13.45 103 ARG A N 1
ATOM 789 C CA . ARG A 1 103 ? -3.245 -1.801 36.808 1.00 14.55 103 ARG A CA 1
ATOM 790 C C . ARG A 1 103 ? -3.949 -1.378 38.101 1.00 15.65 103 ARG A C 1
ATOM 791 O O . ARG A 1 103 ? -4.726 -0.400 38.114 1.00 14.90 103 ARG A O 1
ATOM 799 N N . ALA A 1 104 ? -3.668 -2.096 39.190 1.00 15.74 104 ALA A N 1
ATOM 800 C CA . ALA A 1 104 ? -4.276 -1.764 40.465 1.00 16.65 104 ALA A CA 1
ATOM 801 C C . ALA A 1 104 ? -3.971 -0.305 40.835 1.00 17.34 104 ALA A C 1
ATOM 802 O O . ALA A 1 104 ? -4.880 0.439 41.195 1.00 18.29 104 ALA A O 1
ATOM 804 N N . ALA A 1 105 ? -2.711 0.117 40.746 1.00 16.15 105 ALA A N 1
ATOM 805 C CA . ALA A 1 105 ? -2.339 1.503 41.075 1.00 16.92 105 ALA A CA 1
ATOM 806 C C . ALA A 1 105 ? -3.063 2.496 40.143 1.00 17.28 105 ALA A C 1
ATOM 807 O O . ALA A 1 105 ? -3.556 3.547 40.570 1.00 16.58 105 ALA A O 1
ATOM 809 N N . LEU A 1 106 ? -3.117 2.143 38.862 1.00 18.42 106 LEU A N 1
ATOM 810 C CA . LEU A 1 106 ? -3.791 2.953 37.863 1.00 19.51 106 LEU A CA 1
ATOM 811 C C . LEU A 1 106 ? -5.247 3.120 38.293 1.00 20.24 106 LEU A C 1
ATOM 812 O O . LEU A 1 106 ? -5.791 4.234 38.292 1.00 18.92 106 LEU A O 1
ATOM 817 N N . GLU A 1 107 ? -5.866 2.009 38.686 1.00 21.62 107 GLU A N 1
ATOM 818 C CA . GLU A 1 107 ? -7.252 2.038 39.121 1.00 22.24 107 GLU A CA 1
ATOM 819 C C . GLU A 1 107 ? -7.459 2.995 40.302 1.00 23.89 107 GLU A C 1
ATOM 820 O O . GLU A 1 107 ? -8.400 3.808 40.291 1.00 25.21 107 GLU A O 1
ATOM 826 N N . ARG A 1 108 ? -6.570 2.944 41.293 1.00 23.50 108 ARG A N 1
ATOM 827 C CA . ARG A 1 108 ? -6.680 3.836 42.448 1.00 24.12 108 ARG A CA 1
ATOM 828 C C . ARG A 1 108 ? -6.600 5.309 42.000 1.00 24.65 108 ARG A C 1
ATOM 829 O O . ARG A 1 108 ? -7.275 6.180 42.551 1.00 23.76 108 ARG A O 1
ATOM 837 N N . LEU A 1 109 ? -5.778 5.582 40.995 1.00 23.29 109 LEU A N 1
ATOM 838 C CA . LEU A 1 109 ? -5.631 6.944 40.497 1.00 22.92 109 LEU A CA 1
ATOM 839 C C . LEU A 1 109 ? -6.928 7.408 39.820 1.00 24.21 109 LEU A C 1
ATOM 840 O O . LEU A 1 109 ? -7.360 8.554 39.967 1.00 24.03 109 LEU A O 1
ATOM 845 N N . GLN A 1 110 ? -7.544 6.499 39.076 1.00 24.58 110 GLN A N 1
ATOM 846 C CA . GLN A 1 110 ? -8.774 6.815 38.378 1.00 26.85 110 GLN A CA 1
ATOM 847 C C . GLN A 1 110 ? -9.908 6.981 39.367 1.00 29.49 110 GLN A C 1
ATOM 848 O O . GLN A 1 110 ? -10.819 7.787 39.140 1.00 30.56 110 GLN A O 1
ATOM 854 N N . GLN A 1 111 ? -9.861 6.254 40.481 1.00 32.15 111 GLN A N 1
ATOM 855 C CA . GLN A 1 111 ? -10.913 6.440 41.474 1.00 35.65 111 GLN A CA 1
ATOM 856 C C . GLN A 1 111 ? -10.789 7.800 42.186 1.00 36.88 111 GLN A C 1
ATOM 857 O O . GLN A 1 111 ? -11.737 8.278 42.816 1.00 36.78 111 GLN A O 1
ATOM 863 N N . GLN A 1 112 ? -9.626 8.437 42.066 1.00 36.71 112 GLN A N 1
ATOM 864 C CA . GLN A 1 112 ? -9.436 9.731 42.689 1.00 37.14 112 GLN A CA 1
ATOM 865 C C . GLN A 1 112 ? -9.552 10.844 41.618 1.00 36.09 112 GLN A C 1
ATOM 866 O O . GLN A 1 112 ? -9.971 11.964 41.925 1.00 33.57 112 GLN A O 1
ATOM 872 N N . GLN A 1 113 ? -9.195 10.523 40.374 1.00 36.28 113 GLN A N 1
ATOM 873 C CA . GLN A 1 113 ? -9.234 11.468 39.243 1.00 36.64 113 GLN A CA 1
ATOM 874 C C . GLN A 1 113 ? -9.953 10.749 38.110 1.00 36.42 113 GLN A C 1
ATOM 875 O O . GLN A 1 113 ? -9.336 10.155 37.228 1.00 34.98 113 GLN A O 1
ATOM 881 N N . ALA A 1 114 ? -11.276 10.846 38.127 1.00 35.32 114 ALA A N 1
ATOM 882 C CA . ALA A 1 114 ? -12.133 10.169 37.160 1.00 34.45 114 ALA A CA 1
ATOM 883 C C . ALA A 1 114 ? -11.702 10.056 35.697 1.00 33.67 114 ALA A C 1
ATOM 884 O O . ALA A 1 114 ? -11.956 9.037 35.075 1.00 34.94 114 ALA A O 1
ATOM 886 N N . ASP A 1 115 ? -11.056 11.061 35.121 1.00 32.29 115 ASP A N 1
ATOM 887 C CA . ASP A 1 115 ? -10.673 10.913 33.710 1.00 31.45 115 ASP A CA 1
ATOM 888 C C . ASP A 1 115 ? -9.156 10.758 33.477 1.00 29.53 115 ASP A C 1
ATOM 889 O O . ASP A 1 115 ? -8.612 11.114 32.415 1.00 28.76 115 ASP A O 1
ATOM 894 N N . PHE A 1 116 ? -8.459 10.222 34.466 1.00 25.56 116 PHE A N 1
ATOM 895 C CA . PHE A 1 116 ? -7.032 10.038 34.324 1.00 22.98 116 PHE A CA 1
ATOM 896 C C . PHE A 1 116 ? -6.704 8.788 33.495 1.00 22.16 116 PHE A C 1
ATOM 897 O O . PHE A 1 116 ? -7.403 7.759 33.559 1.00 20.38 116 PHE A O 1
ATOM 905 N N . ASN A 1 117 ? -5.634 8.887 32.715 1.00 20.68 117 ASN A N 1
ATOM 906 C CA . ASN A 1 117 ? -5.192 7.740 31.929 1.00 21.67 117 ASN A CA 1
ATOM 907 C C . ASN A 1 117 ? -3.785 7.891 31.377 1.00 18.66 117 ASN A C 1
ATOM 908 O O . ASN A 1 117 ? -3.202 8.967 31.411 1.00 18.67 117 ASN A O 1
ATOM 913 N N . VAL A 1 118 ? -3.242 6.800 30.855 1.00 17.06 118 VAL A N 1
ATOM 914 C CA . VAL A 1 118 ? -1.900 6.830 30.302 1.00 14.67 118 VAL A CA 1
ATOM 915 C C . VAL A 1 118 ? -1.905 6.158 28.942 1.00 13.55 118 VAL A C 1
ATOM 916 O O . VAL A 1 118 ? -2.863 5.458 28.604 1.00 14.43 118 VAL A O 1
ATOM 920 N N . THR A 1 119 ? -0.849 6.385 28.168 1.00 11.23 119 THR A N 1
ATOM 921 C CA . THR A 1 119 ? -0.714 5.766 26.846 1.00 11.44 119 THR A CA 1
ATOM 922 C C . THR A 1 119 ? -0.101 4.394 27.035 1.00 11.69 119 THR A C 1
ATOM 923 O O . THR A 1 119 ? 0.349 4.058 28.123 1.00 10.53 119 THR A O 1
ATOM 927 N N . GLU A 1 120 ? -0.080 3.608 25.971 1.00 11.29 120 GLU A N 1
ATOM 928 C CA . GLU A 1 120 ? 0.492 2.277 26.056 1.00 11.97 120 GLU A CA 1
ATOM 929 C C . GLU A 1 120 ? 1.980 2.351 26.407 1.00 10.59 120 GLU A C 1
ATOM 930 O O . GLU A 1 120 ? 2.446 1.614 27.268 1.00 8.64 120 GLU A O 1
ATOM 936 N N . PHE A 1 121 ? 2.729 3.236 25.752 1.00 10.65 121 PHE A N 1
ATOM 937 C CA . PHE A 1 121 ? 4.148 3.318 26.066 1.00 11.44 121 PHE A CA 1
ATOM 938 C C . PHE A 1 121 ? 4.366 3.829 27.488 1.00 12.30 121 PHE A C 1
ATOM 939 O O . PHE A 1 121 ? 5.324 3.447 28.130 1.00 11.76 121 PHE A O 1
ATOM 947 N N . GLU A 1 122 ? 3.478 4.691 27.979 1.00 10.86 122 GLU A N 1
ATOM 948 C CA . GLU A 1 122 ? 3.616 5.214 29.339 1.00 11.15 122 GLU A CA 1
ATOM 949 C C . GLU A 1 122 ? 3.395 4.120 30.361 1.00 10.08 122 GLU A C 1
ATOM 950 O O . GLU A 1 122 ? 4.085 4.052 31.379 1.00 10.77 122 GLU A O 1
ATOM 956 N N . PHE A 1 123 ? 2.440 3.245 30.088 1.00 9.29 123 PHE A N 1
ATOM 957 C CA . PHE A 1 123 ? 2.156 2.161 31.019 1.00 9.96 123 PHE A CA 1
ATOM 958 C C . PHE A 1 123 ? 3.364 1.225 31.082 1.00 8.58 123 PHE A C 1
ATOM 959 O O . PHE A 1 123 ? 3.847 0.879 32.161 1.00 7.93 123 PHE A O 1
ATOM 967 N N . ILE A 1 124 ? 3.846 0.829 29.905 1.00 8.86 124 ILE A N 1
ATOM 968 C CA . ILE A 1 124 ? 4.979 -0.082 29.799 1.00 8.87 124 ILE A CA 1
ATOM 969 C C . ILE A 1 124 ? 6.263 0.471 30.423 1.00 8.23 124 ILE A C 1
ATOM 970 O O . ILE A 1 124 ? 6.989 -0.244 31.096 1.00 8.46 124 ILE A O 1
ATOM 975 N N . THR A 1 125 ? 6.534 1.747 30.202 1.00 6.46 125 THR A N 1
ATOM 976 C CA . THR A 1 125 ? 7.719 2.366 30.768 1.00 8.67 125 THR A CA 1
ATOM 977 C C . THR A 1 125 ? 7.664 2.386 32.300 1.00 8.07 125 THR A C 1
ATOM 978 O O . THR A 1 125 ? 8.644 2.085 32.984 1.00 8.14 125 THR A O 1
ATOM 982 N N . ALA A 1 126 ? 6.514 2.752 32.845 1.00 8.26 126 ALA A N 1
ATOM 983 C CA . ALA A 1 126 ? 6.359 2.808 34.289 1.00 8.41 126 ALA A CA 1
ATOM 984 C C . ALA A 1 126 ? 6.531 1.390 34.859 1.00 8.11 126 ALA A C 1
ATOM 985 O O . ALA A 1 126 ? 7.213 1.194 35.864 1.00 7.88 126 ALA A O 1
ATOM 987 N N . LEU A 1 127 ? 5.895 0.416 34.204 1.00 7.94 127 LEU A N 1
ATOM 988 C CA . LEU A 1 127 ? 5.996 -0.979 34.632 1.00 7.82 127 LEU A CA 1
ATOM 989 C C . LEU A 1 127 ? 7.469 -1.434 34.600 1.00 6.93 127 LEU A C 1
ATOM 990 O O . LEU A 1 127 ? 7.952 -2.081 35.535 1.00 8.35 127 LEU A O 1
ATOM 995 N N . ALA A 1 128 ? 8.178 -1.059 33.539 1.00 6.61 128 ALA A N 1
ATOM 996 C CA . ALA A 1 128 ? 9.584 -1.407 33.390 1.00 9.02 128 ALA A CA 1
ATOM 997 C C . ALA A 1 128 ? 10.423 -0.778 34.521 1.00 9.95 128 ALA A C 1
ATOM 998 O O . ALA A 1 128 ? 11.194 -1.465 35.172 1.00 9.68 128 ALA A O 1
ATOM 1000 N N . TYR A 1 129 ? 10.257 0.518 34.776 1.00 7.63 129 TYR A N 1
ATOM 1001 C CA . TYR A 1 129 ? 10.999 1.163 35.851 1.00 7.00 129 TYR A CA 1
ATOM 1002 C C . TYR A 1 129 ? 10.720 0.481 37.205 1.00 9.47 129 TYR A C 1
ATOM 1003 O O . TYR A 1 129 ? 11.624 0.258 38.007 1.00 9.02 129 TYR A O 1
ATOM 1012 N N . TRP A 1 130 ? 9.458 0.156 37.447 1.00 7.83 130 TRP A N 1
ATOM 1013 C CA . TRP A 1 130 ? 9.068 -0.490 38.685 1.00 8.12 130 TRP A CA 1
ATOM 1014 C C . TRP A 1 130 ? 9.689 -1.880 38.757 1.00 7.97 130 TRP A C 1
ATOM 1015 O O . TRP A 1 130 ? 10.222 -2.277 39.781 1.00 6.92 130 TRP A O 1
ATOM 1026 N N . TYR A 1 131 ? 9.623 -2.612 37.648 1.00 6.89 131 TYR A N 1
ATOM 1027 C CA . TYR A 1 131 ? 10.181 -3.957 37.593 1.00 7.68 131 TYR A CA 1
ATOM 1028 C C . TYR A 1 131 ? 11.684 -3.946 37.862 1.00 9.55 131 TYR A C 1
ATOM 1029 O O . TYR A 1 131 ? 12.173 -4.748 38.640 1.00 9.92 131 TYR A O 1
ATOM 1038 N N . PHE A 1 132 ? 12.423 -3.057 37.206 1.00 7.85 132 PHE A N 1
ATOM 1039 C CA . PHE A 1 132 ? 13.871 -2.987 37.421 1.00 9.19 132 PHE A CA 1
ATOM 1040 C C . PHE A 1 132 ? 14.218 -2.714 38.896 1.00 8.36 132 PHE A C 1
ATOM 1041 O O . PHE A 1 132 ? 15.200 -3.234 39.404 1.00 9.11 132 PHE A O 1
ATOM 1049 N N . ARG A 1 133 ? 13.424 -1.910 39.587 1.00 8.23 133 ARG A N 1
ATOM 1050 C CA . ARG A 1 133 ? 13.696 -1.660 41.001 1.00 9.23 133 ARG A CA 1
ATOM 1051 C C . ARG A 1 133 ? 13.307 -2.870 41.856 1.00 10.08 133 ARG A C 1
ATOM 1052 O O . ARG A 1 133 ? 14.017 -3.223 42.793 1.00 9.77 133 ARG A O 1
ATOM 1060 N N . GLN A 1 134 ? 12.170 -3.488 41.537 1.00 9.20 134 GLN A N 1
ATOM 1061 C CA . GLN A 1 134 ? 11.726 -4.662 42.290 1.00 11.57 134 GLN A CA 1
ATOM 1062 C C . GLN A 1 134 ? 12.849 -5.699 42.292 1.00 13.43 134 GLN A C 1
ATOM 1063 O O . GLN A 1 134 ? 13.184 -6.254 43.332 1.00 13.04 134 GLN A O 1
ATOM 1069 N N . ARG A 1 135 ? 13.422 -5.947 41.114 1.00 10.80 135 ARG A N 1
ATOM 1070 C CA . ARG A 1 135 ? 14.505 -6.908 40.961 1.00 11.96 135 ARG A CA 1
ATOM 1071 C C . ARG A 1 135 ? 15.868 -6.309 41.376 1.00 11.36 135 ARG A C 1
ATOM 1072 O O . ARG A 1 135 ? 16.902 -6.974 41.301 1.00 12.21 135 ARG A O 1
ATOM 1080 N N . GLN A 1 136 ? 15.858 -5.056 41.813 1.00 11.80 136 GLN A N 1
ATOM 1081 C CA . GLN A 1 136 ? 17.077 -4.379 42.240 1.00 12.15 136 GLN A CA 1
ATOM 1082 C C . GLN A 1 136 ? 18.263 -4.561 41.305 1.00 11.78 136 GLN A C 1
ATOM 1083 O O . GLN A 1 136 ? 19.320 -5.035 41.713 1.00 10.74 136 GLN A O 1
ATOM 1089 N N . VAL A 1 137 ? 18.095 -4.189 40.047 1.00 8.72 137 VAL A N 1
ATOM 1090 C CA . VAL A 1 137 ? 19.187 -4.299 39.092 1.00 9.87 137 VAL A CA 1
ATOM 1091 C C . VAL A 1 137 ? 20.216 -3.233 39.481 1.00 10.59 137 VAL A C 1
ATOM 1092 O O . VAL A 1 137 ? 19.854 -2.227 40.090 1.00 10.77 137 VAL A O 1
ATOM 1096 N N . ASP A 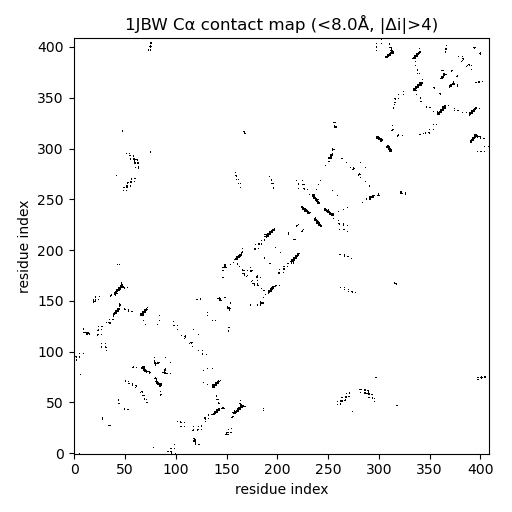1 138 ? 21.484 -3.455 39.142 1.00 10.46 138 ASP A N 1
ATOM 1097 C CA . ASP A 1 138 ? 22.534 -2.482 39.443 1.00 9.88 138 ASP A CA 1
ATOM 1098 C C . ASP A 1 138 ? 22.389 -1.265 38.547 1.00 9.28 138 ASP A C 1
ATOM 1099 O O . ASP A 1 138 ? 22.693 -0.140 38.939 1.00 9.63 138 ASP A O 1
ATOM 1104 N N . VAL A 1 139 ? 21.918 -1.512 37.334 1.00 10.20 139 VAL A N 1
ATOM 1105 C CA . VAL A 1 139 ? 21.738 -0.442 36.366 1.00 10.69 139 VAL A CA 1
ATOM 1106 C C . VAL A 1 139 ? 20.754 -0.883 35.288 1.00 10.01 139 VAL A C 1
ATOM 1107 O O . VAL A 1 139 ? 20.686 -2.061 34.943 1.00 7.51 139 VAL A O 1
ATOM 1111 N N . ALA A 1 140 ? 20.007 0.086 34.771 1.00 7.20 140 ALA A N 1
ATOM 1112 C CA . ALA A 1 140 ? 19.039 -0.138 33.717 1.00 7.35 140 ALA A CA 1
ATOM 1113 C C . ALA A 1 140 ? 19.432 0.672 32.480 1.00 7.66 140 ALA A C 1
ATOM 1114 O O . ALA A 1 140 ? 19.619 1.887 32.564 1.00 7.28 140 ALA A O 1
ATOM 1116 N N . VAL A 1 141 ? 19.565 -0.010 31.350 1.00 7.77 141 VAL A N 1
ATOM 1117 C CA . VAL A 1 141 ? 19.902 0.635 30.091 1.00 7.96 141 VAL A CA 1
ATOM 1118 C C . VAL A 1 141 ? 18.547 0.923 29.444 1.00 8.09 141 VAL A C 1
ATOM 1119 O O . VAL A 1 141 ? 17.774 0.012 29.146 1.00 7.67 141 VAL A O 1
ATOM 1123 N N . ILE A 1 142 ? 18.271 2.213 29.269 1.00 6.52 142 ILE A N 1
ATOM 1124 C CA . ILE A 1 142 ? 16.997 2.670 28.760 1.00 7.04 142 ILE A CA 1
ATOM 1125 C C . ILE A 1 142 ? 17.061 3.259 27.356 1.00 7.30 142 ILE A C 1
ATOM 1126 O O . ILE A 1 142 ? 17.741 4.252 27.114 1.00 6.41 142 ILE A O 1
ATOM 1131 N N . GLU A 1 143 ? 16.344 2.629 26.426 1.00 7.74 143 GLU A N 1
ATOM 1132 C CA . GLU A 1 143 ? 16.283 3.112 25.052 1.00 8.46 143 GLU A CA 1
ATOM 1133 C C . GLU A 1 143 ? 15.096 4.072 24.961 1.00 9.70 143 GLU A C 1
ATOM 1134 O O . GLU A 1 143 ? 13.967 3.734 25.327 1.00 10.30 143 GLU A O 1
ATOM 1140 N N . VAL A 1 144 ? 15.375 5.281 24.490 1.00 12.40 144 VAL A N 1
ATOM 1141 C CA . VAL A 1 144 ? 14.346 6.301 24.317 1.00 16.32 144 VAL A CA 1
ATOM 1142 C C . VAL A 1 144 ? 13.411 5.815 23.206 1.00 19.23 144 VAL A C 1
ATOM 1143 O O . VAL A 1 144 ? 13.883 5.256 22.223 1.00 20.44 144 VAL A O 1
ATOM 1147 N N . GLY A 1 145 ? 12.104 6.001 23.392 1.00 23.04 145 GLY A N 1
ATOM 1148 C CA . GLY A 1 145 ? 11.115 5.627 22.385 1.00 27.76 145 GLY A CA 1
ATOM 1149 C C . GLY A 1 145 ? 11.313 6.475 21.125 1.00 30.50 145 GLY A C 1
ATOM 1150 O O . GLY A 1 145 ? 11.661 5.953 20.069 1.00 32.30 145 GLY A O 1
ATOM 1151 N N . ILE A 1 146 ? 11.101 7.785 21.233 1.00 34.11 146 ILE A N 1
ATOM 1152 C CA . ILE A 1 146 ? 11.300 8.737 20.114 1.00 36.43 146 ILE A CA 1
ATOM 1153 C C . ILE A 1 146 ? 11.801 10.061 20.702 1.00 37.57 146 ILE A C 1
ATOM 1154 O O . ILE A 1 146 ? 11.397 10.442 21.804 1.00 38.12 146 ILE A O 1
ATOM 1159 N N . GLY A 1 147 ? 12.667 10.751 19.964 1.00 38.14 147 GLY A N 1
ATOM 1160 C CA . GLY A 1 147 ? 13.203 12.030 20.409 1.00 39.85 147 GLY A CA 1
ATOM 1161 C C . GLY A 1 147 ? 14.154 11.932 21.584 1.00 40.88 147 GLY A C 1
ATOM 1162 O O . GLY A 1 147 ? 15.128 11.175 21.543 1.00 41.45 147 GLY A O 1
ATOM 1163 N N . GLY A 1 148 ? 13.886 12.695 22.643 1.00 41.17 148 GLY A N 1
ATOM 1164 C CA . GLY A 1 148 ? 14.759 12.664 23.809 1.00 40.27 148 GLY A CA 1
ATOM 1165 C C . GLY A 1 148 ? 14.157 13.398 24.988 1.00 40.27 148 GLY A C 1
ATOM 1166 O O . GLY A 1 148 ? 13.831 12.774 26.014 1.00 41.31 148 GLY A O 1
ATOM 1167 N N . ASP A 1 149 ? 13.995 14.716 24.852 1.00 39.12 149 ASP A N 1
ATOM 1168 C CA . ASP A 1 149 ? 13.428 15.533 25.920 1.00 38.67 149 ASP A CA 1
ATOM 1169 C C . ASP A 1 149 ? 11.975 15.152 26.288 1.00 36.73 149 ASP A C 1
ATOM 1170 O O . ASP A 1 149 ? 11.637 14.992 27.460 1.00 34.74 149 ASP A O 1
ATOM 1175 N N . THR A 1 150 ? 11.121 14.966 25.293 1.00 34.73 150 THR A N 1
ATOM 1176 C CA . THR A 1 150 ? 9.721 14.653 25.589 1.00 32.91 150 THR A CA 1
ATOM 1177 C C . THR A 1 150 ? 9.317 13.178 25.630 1.00 29.83 150 THR A C 1
ATOM 1178 O O . THR A 1 150 ? 8.134 12.859 25.764 1.00 29.03 150 THR A O 1
ATOM 1182 N N . ASP A 1 151 ? 10.291 12.284 25.525 1.00 25.75 151 ASP A N 1
ATOM 1183 C CA . ASP A 1 151 ? 9.978 10.867 25.572 1.00 21.31 151 ASP A CA 1
ATOM 1184 C C . ASP A 1 151 ? 9.480 10.495 26.979 1.00 18.25 151 ASP A C 1
ATOM 1185 O O . ASP A 1 151 ? 9.893 11.088 27.980 1.00 15.24 151 ASP A O 1
ATOM 1190 N N . SER A 1 152 ? 8.599 9.502 27.045 1.00 15.95 152 SER A N 1
ATOM 1191 C CA . SER A 1 152 ? 8.059 9.050 28.330 1.00 15.72 152 SER A CA 1
ATOM 1192 C C . SER A 1 152 ? 9.171 8.529 29.247 1.00 13.10 152 SER A C 1
ATOM 1193 O O . SER A 1 152 ? 9.040 8.530 30.467 1.00 14.18 152 SER A O 1
ATOM 1196 N N . THR A 1 153 ? 10.264 8.068 28.660 1.00 10.18 153 THR A N 1
ATOM 1197 C CA . THR A 1 153 ? 11.352 7.551 29.481 1.00 10.52 153 THR A CA 1
ATOM 1198 C C . THR A 1 153 ? 12.162 8.652 30.155 1.00 8.66 153 THR A C 1
ATOM 1199 O O . THR A 1 153 ? 12.904 8.377 31.097 1.00 10.21 153 THR A O 1
ATOM 1203 N N . ASN A 1 154 ? 12.010 9.893 29.696 1.00 8.77 154 ASN A N 1
ATOM 1204 C CA . ASN A 1 154 ? 12.822 10.976 30.242 1.00 10.42 154 ASN A CA 1
ATOM 1205 C C . ASN A 1 154 ? 12.377 11.539 31.573 1.00 10.31 154 ASN A C 1
ATOM 1206 O O . ASN A 1 154 ? 12.008 12.704 31.696 1.00 11.26 154 ASN A O 1
ATOM 1211 N N . VAL A 1 155 ? 12.450 10.697 32.583 1.00 8.56 155 VAL A N 1
ATOM 1212 C CA . VAL A 1 155 ? 12.059 11.073 33.935 1.00 10.74 155 VAL A CA 1
ATOM 1213 C C . VAL A 1 155 ? 13.125 10.528 34.887 1.00 9.24 155 VAL A C 1
ATOM 1214 O O . VAL A 1 155 ? 12.866 10.289 36.059 1.00 13.31 155 VAL A O 1
ATOM 1218 N N . ILE A 1 156 ? 14.332 10.364 34.355 1.00 10.59 156 ILE A N 1
ATOM 1219 C CA . ILE A 1 156 ? 15.463 9.817 35.097 1.00 11.56 156 ILE A CA 1
ATOM 1220 C C . ILE A 1 156 ? 16.736 10.650 34.976 1.00 12.09 156 ILE A C 1
ATOM 1221 O O . ILE A 1 156 ? 16.875 11.429 34.070 1.00 11.61 156 ILE A O 1
ATOM 1226 N N . THR A 1 157 ? 17.666 10.449 35.896 1.00 10.33 157 THR A N 1
ATOM 1227 C CA . THR A 1 157 ? 18.954 11.113 35.844 1.00 11.95 157 THR A CA 1
ATOM 1228 C C . THR A 1 157 ? 19.912 9.931 35.671 1.00 9.03 157 THR A C 1
ATOM 1229 O O . THR A 1 157 ? 20.077 9.130 36.574 1.00 11.08 157 THR A O 1
ATOM 1233 N N . PRO A 1 158 ? 20.549 9.804 34.507 1.00 6.74 158 PRO A N 1
ATOM 1234 C CA . PRO A 1 158 ? 21.453 8.668 34.330 1.00 8.66 158 PRO A CA 1
ATOM 1235 C C . PRO A 1 158 ? 22.889 8.919 34.759 1.00 8.93 158 PRO A C 1
ATOM 1236 O O . PRO A 1 158 ? 23.249 10.035 35.125 1.00 9.64 158 PRO A O 1
ATOM 1240 N N . VAL A 1 159 ? 23.696 7.867 34.711 1.00 8.94 159 VAL A N 1
ATOM 1241 C CA . VAL A 1 159 ? 25.111 7.961 35.035 1.00 9.81 159 VAL A CA 1
ATOM 1242 C C . VAL A 1 159 ? 25.780 8.482 33.767 1.00 10.61 159 VAL A C 1
ATOM 1243 O O . VAL A 1 159 ? 26.747 9.228 33.833 1.00 8.96 159 VAL A O 1
ATOM 1247 N N . VAL A 1 160 ? 25.249 8.064 32.618 1.00 9.09 160 VAL A N 1
ATOM 1248 C CA . VAL A 1 160 ? 25.772 8.497 31.326 1.00 7.86 160 VAL A CA 1
ATOM 1249 C C . VAL A 1 160 ? 24.692 8.462 30.232 1.00 8.80 160 VAL A C 1
ATOM 1250 O O . VAL A 1 160 ? 23.821 7.591 30.233 1.00 9.60 160 VAL A O 1
ATOM 1254 N N . SER A 1 161 ? 24.742 9.448 29.336 1.00 7.74 161 SER A N 1
ATOM 1255 C CA . SER A 1 161 ? 23.803 9.563 28.220 1.00 8.32 161 SER A CA 1
ATOM 1256 C C . SER A 1 161 ? 24.512 9.146 26.923 1.00 6.66 161 SER A C 1
ATOM 1257 O O . SER A 1 161 ? 25.733 9.211 26.811 1.00 8.08 161 SER A O 1
ATOM 1260 N N . VAL A 1 162 ? 23.729 8.704 25.950 1.00 6.73 162 VAL A N 1
ATOM 1261 C CA . VAL A 1 162 ? 24.291 8.282 24.683 1.00 6.95 162 VAL A CA 1
ATOM 1262 C C . VAL A 1 162 ? 23.403 8.824 23.576 1.00 9.45 162 VAL A C 1
ATOM 1263 O O . VAL A 1 162 ? 22.177 8.772 23.668 1.00 10.98 162 VAL A O 1
ATOM 1267 N N . LEU A 1 163 ? 24.035 9.386 22.556 1.00 9.48 163 LEU A N 1
ATOM 1268 C CA . LEU A 1 163 ? 23.328 9.903 21.398 1.00 9.99 163 LEU A CA 1
ATOM 1269 C C . LEU A 1 163 ? 24.131 9.308 20.230 1.00 9.58 163 LEU A C 1
ATOM 1270 O O . LEU A 1 163 ? 25.191 9.800 19.861 1.00 9.19 163 LEU A O 1
ATOM 1275 N N . THR A 1 164 ? 23.637 8.215 19.687 1.00 10.68 164 THR A N 1
ATOM 1276 C CA . THR A 1 164 ? 24.337 7.524 18.614 1.00 10.98 164 THR A CA 1
ATOM 1277 C C . THR A 1 164 ? 24.530 8.348 17.338 1.00 13.51 164 THR A C 1
ATOM 1278 O O . THR A 1 164 ? 25.632 8.461 16.791 1.00 13.16 164 THR A O 1
ATOM 1282 N N . GLU A 1 165 ? 23.449 8.941 16.873 1.00 11.51 165 GLU A N 1
ATOM 1283 C CA . GLU A 1 165 ? 23.519 9.683 15.634 1.00 15.38 165 GLU A CA 1
ATOM 1284 C C . GLU A 1 165 ? 22.251 10.510 15.426 1.00 14.82 165 GLU A C 1
ATOM 1285 O O . GLU A 1 165 ? 21.216 10.246 16.049 1.00 12.83 165 GLU A O 1
ATOM 1291 N N . VAL A 1 166 ? 22.363 11.515 14.562 1.00 14.56 166 VAL A N 1
ATOM 1292 C CA . VAL A 1 166 ? 21.240 12.366 14.212 1.00 15.76 166 VAL A CA 1
ATOM 1293 C C . VAL A 1 166 ? 21.119 12.405 12.688 1.00 15.18 166 VAL A C 1
ATOM 1294 O O . VAL A 1 166 ? 22.049 12.804 11.993 1.00 15.08 166 VAL A O 1
ATOM 1298 N N . ALA A 1 167 ? 19.964 11.964 12.190 1.00 17.98 167 ALA A N 1
ATOM 1299 C CA . ALA A 1 167 ? 19.655 11.948 10.757 1.00 21.37 167 ALA A CA 1
ATOM 1300 C C . ALA A 1 167 ? 18.174 12.272 10.670 1.00 22.99 167 ALA A C 1
ATOM 1301 O O . ALA A 1 167 ? 17.464 12.145 11.662 1.00 21.97 167 ALA A O 1
ATOM 1303 N N . LEU A 1 168 ? 17.713 12.696 9.491 1.00 27.15 168 LEU A N 1
ATOM 1304 C CA . LEU A 1 168 ? 16.298 13.033 9.309 1.00 30.07 168 LEU A CA 1
ATOM 1305 C C . LEU A 1 168 ? 15.426 11.779 9.395 1.00 32.68 168 LEU A C 1
ATOM 1306 O O . LEU A 1 168 ? 15.682 10.792 8.677 1.00 31.75 168 LEU A O 1
ATOM 1311 N N . ASP A 1 169 ? 14.401 11.844 10.264 1.00 35.63 169 ASP A N 1
ATOM 1312 C CA . ASP A 1 169 ? 13.433 10.763 10.540 1.00 40.85 169 ASP A CA 1
ATOM 1313 C C . ASP A 1 169 ? 12.463 11.347 11.600 1.00 43.28 169 ASP A C 1
ATOM 1314 O O . ASP A 1 169 ? 12.862 12.197 12.409 1.00 43.99 169 ASP A O 1
ATOM 1319 N N . HIS A 1 170 ? 11.195 10.931 11.584 1.00 45.92 170 HIS A N 1
ATOM 1320 C CA . HIS A 1 170 ? 10.213 11.406 12.556 1.00 48.51 170 HIS A CA 1
ATOM 1321 C C . HIS A 1 170 ? 9.987 12.924 12.552 1.00 49.67 170 HIS A C 1
ATOM 1322 O O . HIS A 1 170 ? 9.874 13.519 13.622 1.00 48.55 170 HIS A O 1
ATOM 1329 N N . GLN A 1 171 ? 9.913 13.545 11.371 1.00 51.34 171 GLN A N 1
ATOM 1330 C CA . GLN A 1 171 ? 9.712 14.998 11.274 1.00 53.26 171 GLN A CA 1
ATOM 1331 C C . GLN A 1 171 ? 8.428 15.604 11.888 1.00 52.86 171 GLN A C 1
ATOM 1332 O O . GLN A 1 171 ? 8.489 16.653 12.544 1.00 54.01 171 GLN A O 1
ATOM 1338 N N . LYS A 1 172 ? 7.273 14.974 11.701 1.00 52.23 172 LYS A N 1
ATOM 1339 C CA . LYS A 1 172 ? 6.036 15.537 12.264 1.00 50.83 172 LYS A CA 1
ATOM 1340 C C . LYS A 1 172 ? 5.996 15.403 13.794 1.00 49.88 172 LYS A C 1
ATOM 1341 O O . LYS A 1 172 ? 4.948 15.614 14.456 1.00 50.46 172 LYS A O 1
ATOM 1347 N N . LEU A 1 173 ? 7.156 15.076 14.356 1.00 47.59 173 LEU A N 1
ATOM 1348 C CA . LEU A 1 173 ? 7.298 14.913 15.801 1.00 45.24 173 LEU A CA 1
ATOM 1349 C C . LEU A 1 173 ? 8.544 15.631 16.344 1.00 44.11 173 LEU A C 1
ATOM 1350 O O . LEU A 1 173 ? 8.464 16.367 17.329 1.00 43.65 173 LEU A O 1
ATOM 1355 N N . LEU A 1 174 ? 9.690 15.419 15.699 1.00 42.79 174 LEU A N 1
ATOM 1356 C CA . LEU A 1 174 ? 10.954 16.004 16.172 1.00 41.48 174 LEU A CA 1
ATOM 1357 C C . LEU A 1 174 ? 11.443 17.282 15.498 1.00 41.95 174 LEU A C 1
ATOM 1358 O O . LEU A 1 174 ? 12.147 18.102 16.127 1.00 41.85 174 LEU A O 1
ATOM 1363 N N . GLY A 1 175 ? 11.124 17.438 14.214 1.00 42.12 175 GLY A N 1
ATOM 1364 C CA . GLY A 1 175 ? 11.544 18.619 13.467 1.00 41.83 175 GLY A CA 1
ATOM 1365 C C . GLY A 1 175 ? 11.816 18.285 12.006 1.00 41.81 175 GLY A C 1
ATOM 1366 O O . GLY A 1 175 ? 11.905 17.092 11.649 1.00 41.54 175 GLY A O 1
ATOM 1367 N N . HIS A 1 176 ? 11.974 19.322 11.169 1.00 40.66 176 HIS A N 1
ATOM 1368 C CA . HIS A 1 176 ? 12.215 19.144 9.731 1.00 39.32 176 HIS A CA 1
ATOM 1369 C C . HIS A 1 176 ? 13.668 19.390 9.314 1.00 38.23 176 HIS A C 1
ATOM 1370 O O . HIS A 1 176 ? 14.032 19.224 8.141 1.00 37.78 176 HIS A O 1
ATOM 1372 N N . THR A 1 177 ? 14.502 19.776 10.276 1.00 36.23 177 THR A N 1
ATOM 1373 C CA . THR A 1 177 ? 15.923 20.046 10.016 1.00 35.26 177 THR A CA 1
ATOM 1374 C C . THR A 1 177 ? 16.767 19.203 11.008 1.00 33.10 177 THR A C 1
ATOM 1375 O O . THR A 1 177 ? 16.243 18.750 12.037 1.00 32.13 177 THR A O 1
ATOM 1379 N N . ILE A 1 178 ? 18.043 18.975 10.699 1.00 31.57 178 ILE A N 1
ATOM 1380 C CA . ILE A 1 178 ? 18.904 18.207 11.624 1.00 30.98 178 ILE A CA 1
ATOM 1381 C C . ILE A 1 178 ? 19.004 18.994 12.942 1.00 30.56 178 ILE A C 1
ATOM 1382 O O . ILE A 1 178 ? 18.891 18.434 14.042 1.00 29.73 178 ILE A O 1
ATOM 1387 N N . THR A 1 179 ? 19.211 20.304 12.832 1.00 29.84 179 THR A N 1
ATOM 1388 C CA . THR A 1 179 ? 19.271 21.153 14.013 1.00 28.09 179 THR A CA 1
ATOM 1389 C C . THR A 1 179 ? 18.074 20.949 14.932 1.00 27.30 179 THR A C 1
ATOM 1390 O O . THR A 1 179 ? 18.234 20.754 16.143 1.00 27.71 179 THR A O 1
ATOM 1394 N N . ALA A 1 180 ? 16.871 20.977 14.367 1.00 25.81 180 ALA A N 1
ATOM 1395 C CA . ALA A 1 180 ? 15.670 20.773 15.155 1.00 24.24 180 ALA A CA 1
ATOM 1396 C C . ALA A 1 180 ? 15.664 19.390 15.824 1.00 23.61 180 ALA A C 1
ATOM 1397 O O . ALA A 1 180 ? 15.463 19.277 17.030 1.00 22.62 180 ALA A O 1
ATOM 1399 N N . ILE A 1 181 ? 15.868 18.342 15.034 1.00 21.34 181 ILE A N 1
ATOM 1400 C CA . ILE A 1 181 ? 15.868 16.987 15.564 1.00 20.06 181 ILE A CA 1
ATOM 1401 C C . ILE A 1 181 ? 16.944 16.849 16.629 1.00 18.86 181 ILE A C 1
ATOM 1402 O O . ILE A 1 181 ? 16.716 16.246 17.672 1.00 19.63 181 ILE A O 1
ATOM 1407 N N . ALA A 1 182 ? 18.108 17.428 16.351 1.00 18.52 182 ALA A N 1
ATOM 1408 C CA . ALA A 1 182 ? 19.244 17.389 17.263 1.00 18.11 182 ALA A CA 1
ATOM 1409 C C . ALA A 1 182 ? 18.912 18.002 18.622 1.00 19.15 182 ALA A C 1
ATOM 1410 O O . ALA A 1 182 ? 19.253 17.437 19.665 1.00 19.78 182 ALA A O 1
ATOM 1412 N N . LYS A 1 183 ? 18.248 19.153 18.624 1.00 19.11 183 LYS A N 1
ATOM 1413 C CA . LYS A 1 183 ? 17.875 19.791 19.884 1.00 20.17 183 LYS A CA 1
ATOM 1414 C C . LYS A 1 183 ? 16.994 18.883 20.720 1.00 19.59 183 LYS A C 1
ATOM 1415 O O . LYS A 1 183 ? 17.103 18.878 21.939 1.00 20.19 183 LYS A O 1
ATOM 1421 N N . HIS A 1 184 ? 16.129 18.100 20.074 1.00 20.51 184 HIS A N 1
ATOM 1422 C CA . HIS A 1 184 ? 15.266 17.195 20.828 1.00 21.36 184 HIS A CA 1
ATOM 1423 C C . HIS A 1 184 ? 16.063 16.091 21.479 1.00 19.85 184 HIS A C 1
ATOM 1424 O O . HIS A 1 184 ? 15.838 15.749 22.644 1.00 19.54 184 HIS A O 1
ATOM 1443 N N . ALA A 1 186 ? 19.346 16.096 22.168 1.00 17.10 186 ALA A N 1
ATOM 1444 C CA . ALA A 1 186 ? 20.234 16.638 23.207 1.00 18.26 186 ALA A CA 1
ATOM 1445 C C . ALA A 1 186 ? 19.537 16.815 24.570 1.00 18.31 186 ALA A C 1
ATOM 1446 O O . ALA A 1 186 ? 20.200 17.003 25.594 1.00 16.92 186 ALA A O 1
ATOM 1448 N N . GLY A 1 187 ? 18.206 16.752 24.568 1.00 17.05 187 GLY A N 1
ATOM 1449 C CA . GLY A 1 187 ? 17.439 16.873 25.799 1.00 16.79 187 GLY A CA 1
ATOM 1450 C C . GLY A 1 187 ? 17.720 15.783 26.841 1.00 17.36 187 GLY A C 1
ATOM 1451 O O . GLY A 1 187 ? 17.350 15.937 28.010 1.00 17.19 187 GLY A O 1
ATOM 1452 N N . ILE A 1 188 ? 18.346 14.670 26.457 1.00 15.65 188 ILE A N 1
ATOM 1453 C CA . ILE A 1 188 ? 18.630 13.651 27.479 1.00 17.02 188 ILE A CA 1
ATOM 1454 C C . ILE A 1 188 ? 19.991 13.869 28.137 1.00 14.19 188 ILE A C 1
ATOM 1455 O O . ILE A 1 188 ? 20.439 13.066 28.976 1.00 14.39 188 ILE A O 1
ATOM 1460 N N . ILE A 1 189 ? 20.640 14.962 27.740 1.00 13.52 189 ILE A N 1
ATOM 1461 C CA . ILE A 1 189 ? 21.933 15.336 28.284 1.00 11.02 189 ILE A CA 1
ATOM 1462 C C . ILE A 1 189 ? 21.597 16.148 29.519 1.00 11.15 189 ILE A C 1
ATOM 1463 O O . ILE A 1 189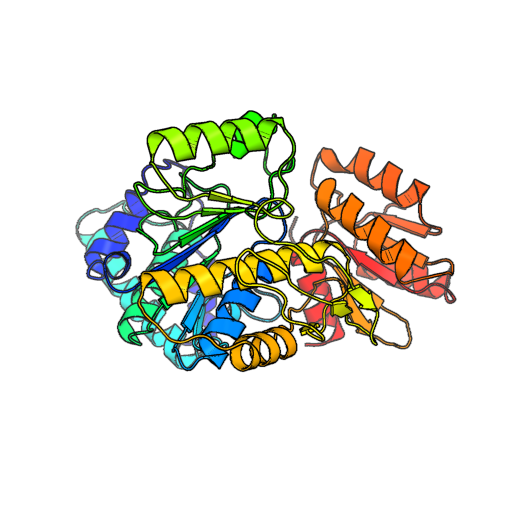 ? 20.869 17.132 29.426 1.00 12.82 189 ILE A O 1
ATOM 1468 N N . LYS A 1 190 ? 22.135 15.735 30.664 1.00 11.08 190 LYS A N 1
ATOM 1469 C CA . LYS A 1 190 ? 21.841 16.368 31.954 1.00 10.92 190 LYS A CA 1
ATOM 1470 C C . LYS A 1 190 ? 23.057 17.022 32.623 1.00 10.66 190 LYS A C 1
ATOM 1471 O O . LYS A 1 190 ? 24.196 16.692 32.314 1.00 11.55 190 LYS A O 1
ATOM 1477 N N . ARG A 1 191 ? 22.812 17.948 33.546 1.00 12.41 191 ARG A N 1
ATOM 1478 C CA . ARG A 1 191 ? 23.917 18.632 34.233 1.00 13.00 191 ARG A CA 1
ATOM 1479 C C . ARG A 1 191 ? 24.991 17.705 34.793 1.00 11.99 191 ARG A C 1
ATOM 1480 O O . ARG A 1 191 ? 24.686 16.772 35.543 1.00 13.93 191 ARG A O 1
ATOM 1488 N N . GLY A 1 192 ? 26.246 17.982 34.426 1.00 11.12 192 GLY A N 1
ATOM 1489 C CA . GLY A 1 192 ? 27.368 17.187 34.903 1.00 12.28 192 GLY A CA 1
ATOM 1490 C C . GLY A 1 192 ? 27.396 15.723 34.470 1.00 11.24 192 GLY A C 1
ATOM 1491 O O . GLY A 1 192 ? 28.278 14.982 34.870 1.00 12.88 192 GLY A O 1
ATOM 1492 N N . ILE A 1 193 ? 26.453 15.289 33.645 1.00 10.86 193 ILE A N 1
ATOM 1493 C CA . ILE A 1 193 ? 26.451 13.882 33.231 1.00 9.87 193 ILE A CA 1
ATOM 1494 C C . ILE A 1 193 ? 27.142 13.666 31.880 1.00 7.87 193 ILE A C 1
ATOM 1495 O O . ILE A 1 193 ? 26.776 14.273 30.880 1.00 8.84 193 ILE A O 1
ATOM 1500 N N . PRO A 1 194 ? 28.144 12.778 31.835 1.00 6.96 194 PRO A N 1
ATOM 1501 C CA . PRO A 1 194 ? 28.805 12.580 30.550 1.00 8.42 194 PRO A CA 1
ATOM 1502 C C . PRO A 1 194 ? 27.872 12.079 29.456 1.00 8.70 194 PRO A C 1
ATOM 1503 O O . PRO A 1 194 ? 26.872 11.405 29.722 1.00 7.60 194 PRO A O 1
ATOM 1507 N N . VAL A 1 195 ? 28.220 12.439 28.229 1.00 6.50 195 VAL A N 1
ATOM 1508 C CA . VAL A 1 195 ? 27.468 12.024 27.062 1.00 7.98 195 VAL A CA 1
ATOM 1509 C C . VAL A 1 195 ? 28.435 11.435 26.046 1.00 9.18 195 VAL A C 1
ATOM 1510 O O . VAL A 1 195 ? 29.504 11.998 25.782 1.00 10.76 195 VAL A O 1
ATOM 1514 N N . VAL A 1 196 ? 28.072 10.276 25.510 1.00 6.73 196 VAL A N 1
ATOM 1515 C CA . VAL A 1 196 ? 28.896 9.597 24.513 1.00 6.70 196 VAL A CA 1
ATOM 1516 C C . VAL A 1 196 ? 28.119 9.651 23.210 1.00 6.84 196 VAL A C 1
ATOM 1517 O O . VAL A 1 196 ? 26.966 9.271 23.193 1.00 7.47 196 VAL A O 1
ATOM 1521 N N . THR A 1 197 ? 28.741 10.120 22.132 1.00 7.07 197 THR A N 1
ATOM 1522 C CA . THR A 1 197 ? 28.018 10.225 20.873 1.00 6.68 197 THR A CA 1
ATOM 1523 C C . THR A 1 197 ? 28.778 9.656 19.689 1.00 7.64 197 THR A C 1
ATOM 1524 O O . THR A 1 197 ? 29.978 9.455 19.754 1.00 9.11 197 THR A O 1
ATOM 1528 N N . GLY A 1 198 ? 28.055 9.414 18.602 1.00 7.32 198 GLY A N 1
ATOM 1529 C CA . GLY A 1 198 ? 28.685 8.928 17.388 1.00 9.05 198 GLY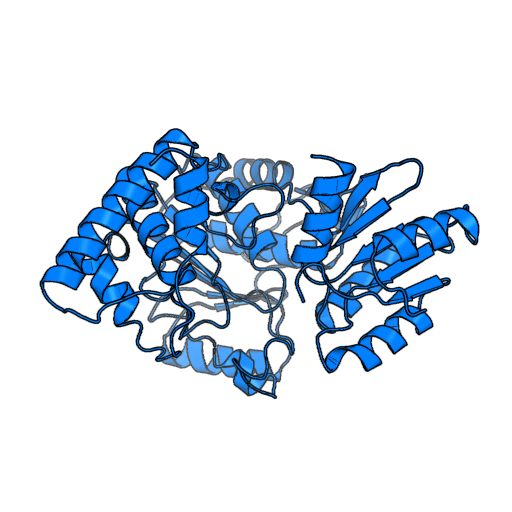 A CA 1
ATOM 1530 C C . GLY A 1 198 ? 29.321 10.130 16.714 1.00 11.25 198 GLY A C 1
ATOM 1531 O O . GLY A 1 198 ? 29.432 11.175 17.347 1.00 10.45 198 GLY A O 1
ATOM 1532 N N . ASN A 1 199 ? 29.752 9.975 15.465 1.00 9.98 199 ASN A N 1
ATOM 1533 C CA . ASN A 1 199 ? 30.391 11.040 14.687 1.00 15.18 199 ASN A CA 1
ATOM 1534 C C . ASN A 1 199 ? 29.202 11.799 14.121 1.00 15.97 199 ASN A C 1
ATOM 1535 O O . ASN A 1 199 ? 28.543 11.309 13.226 1.00 17.68 199 ASN A O 1
ATOM 1540 N N . LEU A 1 200 ? 28.931 12.983 14.650 1.00 16.84 200 LEU A N 1
ATOM 1541 C CA . LEU A 1 200 ? 27.759 13.767 14.228 1.00 18.05 200 LEU A CA 1
ATOM 1542 C C . LEU A 1 200 ? 28.025 14.770 13.117 1.00 18.21 200 LEU A C 1
ATOM 1543 O O . LEU A 1 200 ? 29.051 15.451 13.121 1.00 18.85 200 LEU A O 1
ATOM 1548 N N . VAL A 1 201 ? 27.080 14.883 12.188 1.00 20.12 201 VAL A N 1
ATOM 1549 C CA . VAL A 1 201 ? 27.241 15.833 11.096 1.00 21.32 201 VAL A CA 1
ATOM 1550 C C . VAL A 1 201 ? 27.329 17.195 11.758 1.00 21.59 201 VAL A C 1
ATOM 1551 O O . VAL A 1 201 ? 26.669 17.444 12.771 1.00 21.11 201 VAL A O 1
ATOM 1555 N N . PRO A 1 202 ? 28.119 18.104 11.176 1.00 22.91 202 PRO A N 1
ATOM 1556 C CA . PRO A 1 202 ? 28.327 19.461 11.681 1.00 23.20 202 PRO A CA 1
ATOM 1557 C C . PRO A 1 202 ? 27.175 20.143 12.386 1.00 22.21 202 PRO A C 1
ATOM 1558 O O . PRO A 1 202 ? 27.337 20.572 13.516 1.00 24.29 202 PRO A O 1
ATOM 1562 N N . ASP A 1 203 ? 26.021 20.247 11.743 1.00 22.32 203 ASP A N 1
ATOM 1563 C CA . ASP A 1 203 ? 24.868 20.894 12.368 1.00 21.86 203 ASP A CA 1
ATOM 1564 C C . ASP A 1 203 ? 24.523 20.310 13.721 1.00 21.88 203 ASP A C 1
ATOM 1565 O O . ASP A 1 203 ? 24.257 21.041 14.680 1.00 20.56 203 ASP A O 1
ATOM 1570 N N . ALA A 1 204 ? 24.509 18.986 13.787 1.00 19.69 204 ALA A N 1
ATOM 1571 C CA . ALA A 1 204 ? 24.191 18.297 15.022 1.00 19.52 204 ALA A CA 1
ATOM 1572 C C . ALA A 1 204 ? 25.315 18.471 16.035 1.00 17.81 204 ALA A C 1
ATOM 1573 O O . ALA A 1 204 ? 25.053 18.641 17.222 1.00 19.45 204 ALA A O 1
ATOM 1575 N N . ALA A 1 205 ? 26.563 18.455 15.578 1.00 17.21 205 ALA A N 1
ATOM 1576 C CA . ALA A 1 205 ? 27.694 18.612 16.500 1.00 17.10 205 ALA A CA 1
ATOM 1577 C C . ALA A 1 205 ? 27.614 19.932 17.250 1.00 18.39 205 ALA A C 1
ATOM 1578 O O . ALA A 1 205 ? 27.927 20.005 18.431 1.00 17.43 205 ALA A O 1
ATOM 1580 N N . ALA A 1 206 ? 27.198 20.972 16.536 1.00 18.15 206 ALA A N 1
ATOM 1581 C CA . ALA A 1 206 ? 27.076 22.312 17.091 1.00 17.32 206 ALA A CA 1
ATOM 1582 C C . ALA A 1 206 ? 26.003 22.381 18.157 1.00 15.50 206 ALA A C 1
ATOM 1583 O O . ALA A 1 206 ? 26.176 23.055 19.167 1.00 17.02 206 ALA A O 1
ATOM 1585 N N . VAL A 1 207 ? 24.887 21.699 17.932 1.00 15.04 207 VAL A N 1
ATOM 1586 C CA . VAL A 1 207 ? 23.817 21.705 18.927 1.00 15.83 207 VAL A CA 1
ATOM 1587 C C . VAL A 1 207 ? 24.344 21.019 20.198 1.00 15.72 207 VAL A C 1
ATOM 1588 O O . VAL A 1 207 ? 24.120 21.482 21.306 1.00 15.01 207 VAL A O 1
ATOM 1592 N N . VAL A 1 208 ? 25.034 19.896 20.031 1.00 16.12 208 VAL A N 1
ATOM 1593 C CA . VAL A 1 208 ? 25.559 19.165 21.180 1.00 14.66 208 VAL A CA 1
ATOM 1594 C C . VAL A 1 208 ? 26.676 19.907 21.920 1.00 14.42 208 VAL A C 1
ATOM 1595 O O . VAL A 1 208 ? 26.730 19.893 23.146 1.00 12.77 208 VAL A O 1
ATOM 1599 N N . ALA A 1 209 ? 27.566 20.556 21.182 1.00 14.54 209 ALA A N 1
ATOM 1600 C CA . ALA A 1 209 ? 28.647 21.295 21.815 1.00 16.02 209 ALA A CA 1
ATOM 1601 C C . ALA A 1 209 ? 28.003 22.384 22.653 1.00 17.17 209 ALA A C 1
ATOM 1602 O O . ALA A 1 209 ? 28.423 22.651 23.779 1.00 17.60 209 ALA A O 1
ATOM 1604 N N . ALA A 1 210 ? 26.968 23.008 22.096 1.00 18.48 210 ALA A N 1
ATOM 1605 C CA . ALA A 1 210 ? 26.251 24.076 22.792 1.00 17.80 210 ALA A CA 1
ATOM 1606 C C . ALA A 1 210 ? 25.605 23.553 24.074 1.00 18.08 210 ALA A C 1
ATOM 1607 O O . ALA A 1 210 ? 25.657 24.204 25.124 1.00 17.58 210 ALA A O 1
ATOM 1609 N N . LYS A 1 211 ? 24.998 22.376 23.994 1.00 15.21 211 LYS A N 1
ATOM 1610 C CA . LYS A 1 211 ? 24.339 21.796 25.157 1.00 15.00 211 LYS A CA 1
ATOM 1611 C C . LYS A 1 211 ? 25.319 21.424 26.258 1.00 14.35 211 LYS A C 1
ATOM 1612 O O . LYS A 1 211 ? 25.078 21.754 27.410 1.00 15.86 211 LYS A O 1
ATOM 1618 N N . VAL A 1 212 ? 26.406 20.726 25.909 1.00 15.46 212 VAL A N 1
ATOM 1619 C CA . VAL A 1 212 ? 27.417 20.308 26.885 1.00 15.56 212 VAL A CA 1
ATOM 1620 C C . VAL A 1 212 ? 28.046 21.525 27.559 1.00 17.16 212 VAL A C 1
ATOM 1621 O O . VAL A 1 212 ? 28.473 21.468 28.728 1.00 17.76 212 VAL A O 1
ATOM 1625 N N . ALA A 1 213 ? 28.096 22.636 26.830 1.00 17.97 213 ALA A N 1
ATOM 1626 C CA . ALA A 1 213 ? 28.633 23.874 27.386 1.00 19.02 213 ALA A CA 1
ATOM 1627 C C . ALA A 1 213 ? 27.710 24.286 28.536 1.00 18.18 213 ALA A C 1
ATOM 1628 O O . ALA A 1 213 ? 28.163 24.615 29.624 1.00 19.91 213 ALA A O 1
ATOM 1630 N N . THR A 1 214 ? 26.402 24.257 28.298 1.00 19.30 214 THR A N 1
ATOM 1631 C CA . THR A 1 214 ? 25.456 24.624 29.355 1.00 17.22 214 THR A CA 1
ATOM 1632 C C . THR A 1 214 ? 25.404 23.589 30.492 1.00 17.27 214 THR A C 1
ATOM 1633 O O . THR A 1 214 ? 25.308 23.955 31.657 1.00 15.98 214 THR A O 1
ATOM 1637 N N . THR A 1 215 ? 25.483 22.302 30.179 1.00 14.76 215 THR A N 1
ATOM 1638 C CA . THR A 1 215 ? 25.423 21.312 31.250 1.00 12.72 215 THR A CA 1
ATOM 1639 C C . THR A 1 215 ? 26.778 21.000 31.869 1.00 12.62 215 THR A C 1
ATOM 1640 O O . THR A 1 215 ? 26.837 20.374 32.924 1.00 14.42 215 THR A O 1
ATOM 1644 N N . GLY A 1 216 ? 27.855 21.429 31.217 1.00 11.09 216 GLY A N 1
ATOM 1645 C CA . GLY A 1 216 ? 29.194 21.137 31.710 1.00 10.92 216 GLY A CA 1
ATOM 1646 C C . GLY A 1 216 ? 29.528 19.648 31.637 1.00 12.03 216 GLY A C 1
ATOM 1647 O O . GLY A 1 216 ? 30.424 19.171 32.333 1.00 12.92 216 GLY A O 1
ATOM 1648 N N . SER A 1 217 ? 28.799 18.905 30.808 1.00 10.34 217 SER A N 1
ATOM 1649 C CA . SER A 1 217 ? 29.012 17.462 30.636 1.00 12.94 217 SER A CA 1
ATOM 1650 C C . SER A 1 217 ? 30.298 17.107 29.894 1.00 12.30 217 SER A C 1
ATOM 1651 O O . SER A 1 217 ? 30.697 17.811 28.983 1.00 14.25 217 SER A O 1
ATOM 1654 N N . GLN A 1 218 ? 30.957 16.025 30.290 1.00 13.02 218 GLN A N 1
ATOM 1655 C CA . GLN A 1 218 ? 32.140 15.578 29.552 1.00 12.45 218 GLN A CA 1
ATOM 1656 C C . GLN A 1 218 ? 31.556 14.958 28.278 1.00 13.42 218 GLN A C 1
ATOM 1657 O O . GLN A 1 218 ? 30.609 14.174 28.344 1.00 13.03 218 GLN A O 1
ATOM 1663 N N . TRP A 1 219 ? 32.126 15.293 27.128 1.00 12.80 219 TRP A N 1
ATOM 1664 C CA . TRP A 1 219 ? 31.624 14.790 25.861 1.00 12.02 219 TRP A CA 1
ATOM 1665 C C . TRP A 1 219 ? 32.661 13.968 25.104 1.00 10.39 219 TRP A C 1
ATOM 1666 O O . TRP A 1 219 ? 33.722 14.470 24.727 1.00 9.29 219 TRP A O 1
ATOM 1677 N N . LEU A 1 220 ? 32.339 12.693 24.896 1.00 10.44 220 LEU A N 1
ATOM 1678 C CA . LEU A 1 220 ? 33.205 11.761 24.177 1.00 10.86 220 LEU A CA 1
ATOM 1679 C C . LEU A 1 220 ? 32.529 11.481 22.846 1.00 10.60 220 LEU A C 1
ATOM 1680 O O . LEU A 1 220 ? 31.412 11.010 22.808 1.00 9.25 220 LEU A O 1
ATOM 1685 N N . ARG A 1 221 ? 33.236 11.773 21.764 1.00 13.30 221 ARG A N 1
ATOM 1686 C CA . ARG A 1 221 ? 32.715 11.652 20.400 1.00 14.31 221 ARG A CA 1
ATOM 1687 C C . ARG A 1 221 ? 33.484 10.626 19.561 1.00 12.25 221 ARG A C 1
ATOM 1688 O O . ARG A 1 221 ? 34.714 10.598 19.603 1.00 12.13 221 ARG A O 1
ATOM 1696 N N . PHE A 1 222 ? 32.770 9.795 18.805 1.00 11.41 222 PHE A N 1
ATOM 1697 C CA . PHE A 1 222 ? 33.416 8.802 17.952 1.00 11.88 222 PHE A CA 1
ATOM 1698 C C . PHE A 1 222 ? 34.336 9.571 16.974 1.00 13.53 222 PHE A C 1
ATOM 1699 O O . PHE A 1 222 ? 33.959 10.608 16.453 1.00 12.51 222 PHE A O 1
ATOM 1707 N N . ASP A 1 223 ? 35.543 9.056 16.750 1.00 14.93 223 ASP A N 1
ATOM 1708 C CA . ASP A 1 223 ? 36.528 9.678 15.852 1.00 18.22 223 ASP A CA 1
ATOM 1709 C C . ASP A 1 223 ? 37.264 10.848 16.422 1.00 19.40 223 ASP A C 1
ATOM 1710 O O . ASP A 1 223 ? 38.000 11.538 15.717 1.00 22.36 223 ASP A O 1
ATOM 1715 N N . ARG A 1 224 ? 37.041 11.105 17.695 1.00 19.76 224 ARG A N 1
ATOM 1716 C CA . ARG A 1 224 ? 37.758 12.158 18.353 1.00 20.34 224 ARG A CA 1
ATOM 1717 C C . ARG A 1 224 ? 38.410 11.531 19.572 1.00 18.86 224 ARG A C 1
ATOM 1718 O O . ARG A 1 224 ? 39.628 11.505 19.674 1.00 19.32 224 ARG A O 1
ATOM 1726 N N . ASP A 1 225 ? 37.594 10.968 20.459 1.00 16.19 225 ASP A N 1
ATOM 1727 C CA . ASP A 1 225 ? 38.069 10.385 21.700 1.00 14.60 225 ASP A CA 1
ATOM 1728 C C . ASP A 1 225 ? 38.197 8.872 21.662 1.00 13.64 225 ASP A C 1
ATOM 1729 O O . ASP A 1 225 ? 38.987 8.287 22.389 1.00 13.25 225 ASP A O 1
ATOM 1734 N N . PHE A 1 226 ? 37.408 8.237 20.811 1.00 12.94 226 PHE A N 1
ATOM 1735 C CA . PHE A 1 226 ? 37.443 6.789 20.711 1.00 11.30 226 PHE A CA 1
ATOM 1736 C C . PHE A 1 226 ? 37.136 6.432 19.269 1.00 11.35 226 PHE A C 1
ATOM 1737 O O . PHE A 1 226 ? 36.421 7.182 18.588 1.00 12.90 226 PHE A O 1
ATOM 1745 N N . SER A 1 227 ? 37.666 5.305 18.793 1.00 10.47 227 SER A N 1
ATOM 1746 C CA . SER A 1 227 ? 37.464 4.925 17.398 1.00 12.52 227 SER A CA 1
ATOM 1747 C C . SER A 1 227 ? 37.667 3.439 17.093 1.00 11.63 227 SER A C 1
ATOM 1748 O O . SER A 1 227 ? 37.951 2.652 17.984 1.00 11.00 227 SER A O 1
ATOM 1751 N N . VAL A 1 228 ? 37.491 3.089 15.816 1.00 13.83 228 VAL A N 1
ATOM 1752 C CA . VAL A 1 228 ? 37.689 1.728 15.321 1.00 13.04 228 VAL A CA 1
ATOM 1753 C C . VAL A 1 228 ? 38.646 1.871 14.130 1.00 13.97 228 VAL A C 1
ATOM 1754 O O . VAL A 1 228 ? 38.240 2.029 12.982 1.00 12.13 228 VAL A O 1
ATOM 1758 N N . PRO A 1 229 ? 39.943 1.829 14.417 1.00 14.70 229 PRO A N 1
ATOM 1759 C CA . PRO A 1 229 ? 40.996 1.956 13.410 1.00 16.81 229 PRO A CA 1
ATOM 1760 C C . PRO A 1 229 ? 41.199 0.752 12.497 1.00 18.68 229 PRO A C 1
ATOM 1761 O O . PRO A 1 229 ? 41.885 0.862 11.489 1.00 18.50 229 PRO A O 1
ATOM 1765 N N . LYS A 1 230 ? 40.623 -0.391 12.849 1.00 19.58 230 LYS A N 1
ATOM 1766 C CA . LYS A 1 230 ? 40.766 -1.582 12.012 1.00 21.45 230 LYS A CA 1
ATOM 1767 C C . LYS A 1 230 ? 39.525 -2.422 12.161 1.00 19.39 230 LYS A C 1
ATOM 1768 O O . LYS A 1 230 ? 38.938 -2.464 13.235 1.00 18.04 230 LYS A O 1
ATOM 1774 N N . ALA A 1 231 ? 39.163 -3.132 11.105 1.00 17.39 231 ALA A N 1
ATOM 1775 C CA . ALA A 1 231 ? 37.994 -3.989 11.150 1.00 17.81 231 ALA A CA 1
ATOM 1776 C C . ALA A 1 231 ? 37.988 -4.856 9.915 1.00 18.13 231 ALA A C 1
ATOM 1777 O O . ALA A 1 231 ? 38.620 -4.523 8.937 1.00 19.26 231 ALA A O 1
ATOM 1779 N N . LYS A 1 232 ? 37.279 -5.967 9.957 1.00 19.03 232 LYS A N 1
ATOM 1780 C CA . LYS A 1 232 ? 37.174 -6.828 8.789 1.00 19.89 232 LYS A CA 1
ATOM 1781 C C . LYS A 1 232 ? 36.122 -7.884 9.053 1.00 19.85 232 LYS A C 1
ATOM 1782 O O . LYS A 1 232 ? 35.863 -8.242 10.212 1.00 18.92 232 LYS A O 1
ATOM 1788 N N . LEU A 1 233 ? 35.494 -8.371 7.981 1.00 19.30 233 LEU A N 1
ATOM 1789 C CA . LEU A 1 233 ? 34.480 -9.405 8.125 1.00 19.85 233 LEU A CA 1
ATOM 1790 C C . LEU A 1 233 ? 35.128 -10.651 8.700 1.00 20.86 233 LEU A C 1
ATOM 1791 O O . LEU A 1 233 ? 36.320 -10.887 8.514 1.00 21.64 233 LEU A O 1
ATOM 1796 N N . HIS A 1 234 ? 34.343 -11.428 9.428 1.00 22.83 234 HIS A N 1
ATOM 1797 C CA . HIS A 1 234 ? 34.813 -12.667 10.026 1.00 24.83 234 HIS A CA 1
ATOM 1798 C C . HIS A 1 234 ? 33.570 -13.523 10.196 1.00 23.96 234 HIS A C 1
ATOM 1799 O O . HIS A 1 234 ? 32.987 -13.597 11.280 1.00 25.02 234 HIS A O 1
ATOM 1806 N N . GLY A 1 235 ? 33.163 -14.153 9.102 1.00 24.97 235 GLY A N 1
ATOM 1807 C CA . GLY A 1 235 ? 31.964 -14.971 9.115 1.00 23.83 235 GLY A CA 1
ATOM 1808 C C . GLY A 1 235 ? 30.826 -13.991 8.954 1.00 21.60 235 GLY A C 1
ATOM 1809 O O . GLY A 1 235 ? 30.974 -13.005 8.243 1.00 23.30 235 GLY A O 1
ATOM 1810 N N . TRP A 1 236 ? 29.696 -14.242 9.604 1.00 20.68 236 TRP A N 1
ATOM 1811 C CA . TRP A 1 236 ? 28.574 -13.317 9.516 1.00 19.11 236 TRP A CA 1
ATOM 1812 C C . TRP A 1 236 ? 28.765 -12.432 10.733 1.00 18.24 236 TRP A C 1
ATOM 1813 O O . TRP A 1 236 ? 27.946 -12.400 11.641 1.00 18.83 236 TRP A O 1
ATOM 1824 N N . GLY A 1 237 ? 29.889 -11.733 10.732 1.00 16.03 237 GLY A N 1
ATOM 1825 C CA . GLY A 1 237 ? 30.251 -10.871 11.832 1.00 16.12 237 GLY A CA 1
ATOM 1826 C C . GLY A 1 237 ? 31.489 -10.075 11.474 1.00 15.82 237 GLY A C 1
ATOM 1827 O O . GLY A 1 237 ? 31.964 -10.097 10.323 1.00 15.86 237 GLY A O 1
ATOM 1828 N N . GLN A 1 238 ? 32.035 -9.391 12.473 1.00 13.83 238 GLN A N 1
ATOM 1829 C CA . GLN A 1 238 ? 33.194 -8.553 12.252 1.00 14.13 238 GLN A CA 1
ATOM 1830 C C . GLN A 1 238 ? 34.212 -8.665 13.354 1.00 14.11 238 GLN A C 1
ATOM 1831 O O . GLN A 1 238 ? 33.853 -8.863 14.514 1.00 14.46 238 GLN A O 1
ATOM 1837 N N . ARG A 1 239 ? 35.483 -8.546 12.988 1.00 14.52 239 ARG A N 1
ATOM 1838 C CA . ARG A 1 239 ? 36.549 -8.561 13.973 1.00 15.45 239 ARG A CA 1
ATOM 1839 C C . ARG A 1 239 ? 37.112 -7.146 13.847 1.00 13.75 239 ARG A C 1
ATOM 1840 O O . ARG A 1 239 ? 37.369 -6.670 12.746 1.00 14.12 239 ARG A O 1
ATOM 1848 N N . PHE A 1 240 ? 37.302 -6.470 14.972 1.00 14.59 240 PHE A N 1
ATOM 1849 C CA . PHE A 1 240 ? 37.770 -5.094 14.926 1.00 12.58 240 PHE A CA 1
ATOM 1850 C C . PHE A 1 240 ? 38.578 -4.702 16.139 1.00 14.48 240 PHE A C 1
ATOM 1851 O O . PHE A 1 240 ? 38.625 -5.419 17.117 1.00 13.38 240 PHE A O 1
ATOM 1859 N N . THR A 1 241 ? 39.207 -3.538 16.051 1.00 15.42 241 THR A N 1
ATOM 1860 C CA . THR A 1 241 ? 40.022 -2.998 17.125 1.00 14.74 241 THR A CA 1
ATOM 1861 C C . THR A 1 241 ? 39.389 -1.699 17.599 1.00 14.55 241 THR A C 1
ATOM 1862 O O . THR A 1 241 ? 38.984 -0.886 16.783 1.00 15.07 241 THR A O 1
ATOM 1866 N N . TYR A 1 242 ? 39.298 -1.539 18.916 1.00 14.96 242 TYR A N 1
ATOM 1867 C CA . TYR A 1 242 ? 38.729 -0.354 19.563 1.00 13.86 242 TYR A CA 1
ATOM 1868 C C . TYR A 1 242 ? 39.881 0.446 20.154 1.00 15.27 242 TYR A C 1
ATOM 1869 O O . TYR A 1 242 ? 40.818 -0.125 20.681 1.00 13.65 242 TYR A O 1
ATOM 1878 N N . GLU A 1 243 ? 39.789 1.766 20.093 1.00 14.68 243 GLU A N 1
ATOM 1879 C CA . GLU A 1 243 ? 40.837 2.607 20.637 1.00 16.15 243 GLU A CA 1
ATOM 1880 C C . GLU A 1 243 ? 40.202 3.839 21.275 1.00 16.09 243 GLU A C 1
ATOM 1881 O O . GLU A 1 243 ? 39.236 4.385 20.768 1.00 14.68 243 GLU A O 1
ATOM 1887 N N . ASP A 1 244 ? 40.714 4.233 22.422 1.00 14.50 244 ASP A N 1
ATOM 1888 C CA . ASP A 1 244 ? 40.237 5.430 23.078 1.00 15.89 244 ASP A CA 1
ATOM 1889 C C . ASP A 1 244 ? 41.428 6.004 23.860 1.00 17.67 244 ASP A C 1
ATOM 1890 O O . ASP A 1 244 ? 42.566 5.570 23.656 1.00 16.26 244 ASP A O 1
ATOM 1895 N N . GLN A 1 245 ? 41.179 6.972 24.734 1.00 19.28 245 GLN A N 1
ATOM 1896 C CA . GLN A 1 245 ? 42.273 7.606 25.471 1.00 21.84 245 GLN A CA 1
ATOM 1897 C C . GLN A 1 245 ? 43.069 6.667 26.372 1.00 22.30 245 GLN A C 1
ATOM 1898 O O . GLN A 1 245 ? 44.088 7.063 26.925 1.00 23.92 245 GLN A O 1
ATOM 1904 N N . ASP A 1 246 ? 42.621 5.428 26.516 1.00 23.03 246 ASP A N 1
ATOM 1905 C CA . ASP A 1 246 ? 43.317 4.474 27.372 1.00 24.10 246 ASP A CA 1
ATOM 1906 C C . ASP A 1 246 ? 44.097 3.471 26.562 1.00 23.77 246 ASP A C 1
ATOM 1907 O O . ASP A 1 246 ? 44.812 2.626 27.119 1.00 24.80 246 ASP A O 1
ATOM 1912 N N . GLY A 1 247 ? 43.968 3.539 25.246 1.00 22.38 247 GLY A N 1
ATOM 1913 C CA . GLY A 1 247 ? 44.690 2.588 24.429 1.00 21.44 247 GLY A CA 1
ATOM 1914 C C . GLY A 1 247 ? 43.767 1.809 23.536 1.00 21.13 247 GLY A C 1
ATOM 1915 O O . GLY A 1 247 ? 42.638 2.265 23.275 1.00 20.44 247 GLY A O 1
ATOM 1916 N N . ARG A 1 248 ? 44.235 0.644 23.086 1.00 19.56 248 ARG A N 1
ATOM 1917 C CA . ARG A 1 248 ? 43.495 -0.210 22.169 1.00 19.55 248 ARG A CA 1
ATOM 1918 C C . ARG A 1 248 ? 43.144 -1.575 22.721 1.00 19.41 248 ARG A C 1
ATOM 1919 O O . ARG A 1 248 ? 43.916 -2.180 23.483 1.00 19.97 248 ARG A O 1
ATOM 1927 N N . ILE A 1 249 ? 41.968 -2.058 22.338 1.00 17.50 249 ILE A N 1
ATOM 1928 C CA . ILE A 1 249 ? 41.559 -3.403 22.704 1.00 16.60 249 ILE A CA 1
ATOM 1929 C C . ILE A 1 249 ? 41.485 -4.035 21.321 1.00 16.51 249 ILE A C 1
ATOM 1930 O O . ILE A 1 249 ? 40.686 -3.643 20.501 1.00 14.26 249 ILE A O 1
ATOM 1935 N N . SER A 1 250 ? 42.371 -4.984 21.066 1.00 17.87 250 SER A N 1
ATOM 1936 C CA . SER A 1 250 ? 42.463 -5.658 19.789 1.00 19.65 250 SER A CA 1
ATOM 1937 C C . SER A 1 250 ? 41.637 -6.921 19.729 1.00 19.94 250 SER A C 1
ATOM 1938 O O . SER A 1 250 ? 41.135 -7.407 20.744 1.00 21.55 250 SER A O 1
ATOM 1941 N N . ASP A 1 251 ? 41.494 -7.437 18.516 1.00 21.80 251 ASP A N 1
ATOM 1942 C CA . ASP A 1 251 ? 40.787 -8.688 18.284 1.00 22.02 251 ASP A CA 1
ATOM 1943 C C . ASP A 1 251 ? 39.382 -8.814 18.869 1.00 20.90 251 ASP A C 1
ATOM 1944 O O . ASP A 1 251 ? 38.985 -9.890 19.312 1.00 24.67 251 ASP A O 1
ATOM 1946 N N . LEU A 1 252 ? 38.628 -7.729 18.909 1.00 18.52 252 LEU A N 1
ATOM 1947 C CA . LEU A 1 252 ? 37.267 -7.813 19.409 1.00 16.11 252 LEU A CA 1
ATOM 1948 C C . LEU A 1 252 ? 36.434 -8.417 18.278 1.00 15.99 252 LEU A C 1
ATOM 1949 O O . LEU A 1 252 ? 36.806 -8.312 17.111 1.00 16.70 252 LEU A O 1
ATOM 1954 N N . GLU A 1 253 ? 35.343 -9.083 18.632 1.00 16.71 253 GLU A N 1
ATOM 1955 C CA . GLU A 1 253 ? 34.450 -9.680 17.647 1.00 17.20 253 GLU A CA 1
ATOM 1956 C C . GLU A 1 253 ? 32.995 -9.527 18.039 1.00 15.72 253 GLU A C 1
ATOM 1957 O O . GLU A 1 253 ? 32.623 -9.714 19.188 1.00 14.64 253 GLU A O 1
ATOM 1963 N N . VAL A 1 254 ? 32.176 -9.168 17.056 1.00 15.06 254 VAL A N 1
ATOM 1964 C CA . VAL A 1 254 ? 30.742 -8.984 17.250 1.00 14.86 254 VAL A CA 1
ATOM 1965 C C . VAL A 1 254 ? 30.021 -9.782 16.155 1.00 13.93 254 VAL A C 1
ATOM 1966 O O . VAL A 1 254 ? 30.416 -9.745 15.002 1.00 15.42 254 VAL A O 1
ATOM 1970 N N . PRO A 1 255 ? 28.958 -10.523 16.508 1.00 15.23 255 PRO A N 1
ATOM 1971 C CA . PRO A 1 255 ? 28.223 -11.312 15.512 1.00 15.25 255 PRO A CA 1
ATOM 1972 C C . PRO A 1 255 ? 27.240 -10.444 14.712 1.00 16.91 255 PRO A C 1
ATOM 1973 O O . PRO A 1 255 ? 26.095 -10.812 14.506 1.00 17.72 255 PRO A O 1
ATOM 1977 N N . LEU A 1 256 ? 27.716 -9.287 14.261 1.00 16.39 256 LEU A N 1
ATOM 1978 C CA . LEU A 1 256 ? 26.920 -8.347 13.490 1.00 16.11 256 LEU A CA 1
ATOM 1979 C C . LEU A 1 256 ? 27.699 -7.846 12.266 1.00 16.36 256 LEU A C 1
ATOM 1980 O O . LEU A 1 256 ? 28.904 -7.650 12.335 1.00 17.11 256 LEU A O 1
ATOM 1985 N N . VAL A 1 257 ? 27.020 -7.659 11.139 1.00 16.15 257 VAL A N 1
ATOM 1986 C CA . VAL A 1 257 ? 27.697 -7.142 9.939 1.00 16.50 257 VAL A CA 1
ATOM 1987 C C . VAL A 1 257 ? 27.178 -5.737 9.700 1.00 16.45 257 VAL A C 1
ATOM 1988 O O . VAL A 1 257 ? 26.164 -5.366 10.269 1.00 18.74 257 VAL A O 1
ATOM 1992 N N . GLY A 1 258 ? 27.869 -4.959 8.881 1.00 16.06 258 GLY A N 1
ATOM 1993 C CA . GLY A 1 258 ? 27.443 -3.599 8.626 1.00 16.34 258 GLY A CA 1
ATOM 1994 C C . GLY A 1 258 ? 28.461 -2.688 9.279 1.00 16.74 258 GLY A C 1
ATOM 1995 O O . GLY A 1 258 ? 28.619 -2.701 10.503 1.00 15.50 258 GLY A O 1
ATOM 1996 N N . ASP A 1 259 ? 29.161 -1.908 8.466 1.00 17.15 259 ASP A N 1
ATOM 1997 C CA . ASP A 1 259 ? 30.183 -0.992 8.969 1.00 18.82 259 ASP A CA 1
ATOM 1998 C C . ASP A 1 259 ? 29.704 -0.113 10.103 1.00 16.27 259 ASP A C 1
ATOM 1999 O O . ASP A 1 259 ? 30.434 0.122 11.055 1.00 15.63 259 ASP A O 1
ATOM 2004 N N . TYR A 1 260 ? 28.472 0.374 9.992 1.00 12.97 260 TYR A N 1
ATOM 2005 C CA . TYR A 1 260 ? 27.905 1.232 11.019 1.00 12.94 260 TYR A CA 1
ATOM 2006 C C . TYR A 1 260 ? 27.864 0.569 12.402 1.00 11.64 260 TYR A C 1
ATOM 2007 O O . TYR A 1 260 ? 27.869 1.261 13.412 1.00 12.22 260 TYR A O 1
ATOM 2016 N N . GLN A 1 261 ? 27.842 -0.762 12.463 1.00 12.00 261 GLN A N 1
ATOM 2017 C CA . GLN A 1 261 ? 27.826 -1.424 13.769 1.00 12.82 261 GLN A CA 1
ATOM 2018 C C . GLN A 1 261 ? 29.172 -1.232 14.487 1.00 12.64 261 GLN A C 1
ATOM 2019 O O . GLN A 1 261 ? 29.238 -1.348 15.710 1.00 12.60 261 GLN A O 1
ATOM 2025 N N . GLN A 1 262 ? 30.243 -0.949 13.742 1.00 13.06 262 GLN A N 1
ATOM 2026 C CA . GLN A 1 262 ? 31.538 -0.705 14.382 1.00 13.12 262 GLN A CA 1
ATOM 2027 C C . GLN A 1 262 ? 31.360 0.545 15.235 1.00 13.46 262 GLN A C 1
ATOM 2028 O O . GLN A 1 262 ? 31.946 0.661 16.305 1.00 11.21 262 GLN A O 1
ATOM 2034 N N . ARG A 1 263 ? 30.562 1.485 14.729 1.00 12.98 263 ARG A N 1
ATOM 2035 C CA . ARG A 1 263 ? 30.285 2.725 15.444 1.00 13.62 263 ARG A CA 1
ATOM 2036 C C . ARG A 1 263 ? 29.399 2.461 16.649 1.00 11.59 263 ARG A C 1
ATOM 2037 O O . ARG A 1 263 ? 29.694 2.917 17.745 1.00 10.77 263 ARG A O 1
ATOM 2045 N N . ASN A 1 264 ? 28.311 1.727 16.445 1.00 10.61 264 ASN A N 1
ATOM 2046 C CA . ASN A 1 264 ? 27.405 1.427 17.540 1.00 10.27 264 ASN A CA 1
ATOM 2047 C C . ASN A 1 264 ? 28.176 0.721 18.656 1.00 9.92 264 ASN A C 1
ATOM 2048 O O . ASN A 1 264 ? 28.039 1.057 19.810 1.00 11.41 264 ASN A O 1
ATOM 2053 N N . MET A 1 265 ? 28.995 -0.260 18.293 1.00 9.85 265 MET A N 1
ATOM 2054 C CA . MET A 1 265 ? 29.769 -1.021 19.276 1.00 10.60 265 MET A CA 1
ATOM 2055 C C . MET A 1 265 ? 30.816 -0.163 20.012 1.00 10.42 265 MET A C 1
ATOM 2056 O O . MET A 1 265 ? 31.004 -0.297 21.229 1.00 10.85 265 MET A O 1
ATOM 2061 N N . ALA A 1 266 ? 31.503 0.701 19.272 1.00 10.34 266 ALA A N 1
ATOM 2062 C CA . ALA A 1 266 ? 32.508 1.585 19.864 1.00 10.70 266 ALA A CA 1
ATOM 2063 C C . ALA A 1 266 ? 31.805 2.503 20.878 1.00 8.48 266 ALA A C 1
ATOM 2064 O O . ALA A 1 266 ? 32.297 2.758 21.969 1.00 9.29 266 ALA A O 1
ATOM 2066 N N . ILE A 1 267 ? 30.633 2.987 20.502 1.00 8.62 267 ILE A N 1
ATOM 2067 C CA . ILE A 1 267 ? 29.861 3.833 21.389 1.00 9.07 267 ILE A CA 1
ATOM 2068 C C . ILE A 1 267 ? 29.509 3.039 22.640 1.00 7.44 267 ILE A C 1
ATOM 2069 O O . ILE A 1 267 ? 29.636 3.537 23.748 1.00 9.17 267 ILE A O 1
ATOM 2074 N N . ALA A 1 268 ? 29.065 1.799 22.456 1.00 8.28 268 ALA A N 1
ATOM 2075 C CA . ALA A 1 268 ? 28.727 0.950 23.598 1.00 7.18 268 ALA A CA 1
ATOM 2076 C C . ALA A 1 268 ? 29.931 0.770 24.532 1.00 7.97 268 ALA A C 1
ATOM 2077 O O . ALA A 1 268 ? 29.820 0.912 25.754 1.00 7.55 268 ALA A O 1
ATOM 2079 N N . ILE A 1 269 ? 31.082 0.452 23.951 1.00 7.91 269 ILE A N 1
ATOM 2080 C CA . ILE A 1 269 ? 32.293 0.238 24.742 1.00 7.92 269 ILE A CA 1
ATOM 2081 C C . ILE A 1 269 ? 32.678 1.504 25.522 1.00 8.60 269 ILE A C 1
ATOM 2082 O O . ILE A 1 269 ? 32.862 1.455 26.736 1.00 7.69 269 ILE A O 1
ATOM 2087 N N . GLN A 1 270 ? 32.762 2.639 24.829 1.00 7.54 270 GLN A N 1
ATOM 2088 C CA . GLN A 1 270 ? 33.125 3.877 25.495 1.00 8.22 270 GLN A CA 1
ATOM 2089 C C . GLN A 1 270 ? 32.126 4.160 26.606 1.00 9.50 270 GLN A C 1
ATOM 2090 O O . GLN A 1 270 ? 32.499 4.525 27.711 1.00 7.36 270 GLN A O 1
ATOM 2096 N N . THR A 1 271 ? 30.845 3.977 26.304 1.00 8.76 271 THR A N 1
ATOM 2097 C CA . THR A 1 271 ? 29.794 4.213 27.289 1.00 8.39 271 THR A CA 1
ATOM 2098 C C . THR A 1 271 ? 29.960 3.332 28.527 1.00 9.51 271 THR A C 1
ATOM 2099 O O . THR A 1 271 ? 29.923 3.829 29.646 1.00 10.39 271 THR A O 1
ATOM 2103 N N . ALA A 1 272 ? 30.145 2.030 28.336 1.00 9.71 272 ALA A N 1
ATOM 2104 C CA . ALA A 1 272 ? 30.321 1.153 29.489 1.00 10.19 272 ALA A CA 1
ATOM 2105 C C . ALA A 1 272 ? 31.550 1.553 30.303 1.00 11.70 272 ALA A C 1
ATOM 2106 O O . ALA A 1 272 ? 31.518 1.499 31.526 1.00 12.10 272 ALA A O 1
ATOM 2108 N N . LYS A 1 273 ? 32.636 1.944 29.639 1.00 11.04 273 LYS A N 1
ATOM 2109 C CA . LYS A 1 273 ? 33.829 2.359 30.388 1.00 10.76 273 LYS A CA 1
ATOM 2110 C C . LYS A 1 273 ? 33.520 3.591 31.239 1.00 11.99 273 LYS A C 1
ATOM 2111 O O . LYS A 1 273 ? 33.935 3.690 32.390 1.00 10.19 273 LYS A O 1
ATOM 2117 N N . VAL A 1 274 ? 32.770 4.524 30.672 1.00 11.46 274 VAL A N 1
ATOM 2118 C CA . VAL A 1 274 ? 32.417 5.731 31.402 1.00 11.15 274 VAL A CA 1
ATOM 2119 C C . VAL A 1 274 ? 31.560 5.335 32.606 1.00 10.38 274 VAL A C 1
ATOM 2120 O O . VAL A 1 274 ? 31.749 5.848 33.702 1.00 11.87 274 VAL A O 1
ATOM 2124 N N . TYR A 1 275 ? 30.628 4.410 32.398 1.00 11.03 275 TYR A N 1
ATOM 2125 C CA . TYR A 1 275 ? 29.763 3.957 33.478 1.00 10.81 275 TYR A CA 1
ATOM 2126 C C . TYR A 1 275 ? 30.585 3.408 34.630 1.00 9.86 275 TYR A C 1
ATOM 2127 O O . TYR A 1 275 ? 30.411 3.808 35.792 1.00 10.26 275 TYR A O 1
ATOM 2136 N N . ALA A 1 276 ? 31.459 2.464 34.291 1.00 11.80 276 ALA A N 1
ATOM 2137 C CA . ALA A 1 276 ? 32.323 1.790 35.259 1.00 13.55 276 ALA A CA 1
ATOM 2138 C C . ALA A 1 276 ? 33.165 2.799 36.017 1.00 16.55 276 ALA A C 1
ATOM 2139 O O . ALA A 1 276 ? 33.364 2.676 37.225 1.00 17.65 276 ALA A O 1
ATOM 2141 N N . LYS A 1 277 ? 33.637 3.815 35.308 1.00 15.67 277 LYS A N 1
ATOM 2142 C CA . LYS A 1 277 ? 34.460 4.826 35.940 1.00 18.52 277 LYS A CA 1
ATOM 2143 C C . LYS A 1 277 ? 33.654 5.699 36.904 1.00 16.64 277 LYS A C 1
ATOM 2144 O O . LYS A 1 277 ? 34.028 5.871 38.060 1.00 16.11 277 LYS A O 1
ATOM 2150 N N . GLN A 1 278 ? 32.529 6.213 36.432 1.00 16.29 278 GLN A N 1
ATOM 2151 C CA . GLN A 1 278 ? 31.675 7.068 37.240 1.00 15.80 278 GLN A CA 1
ATOM 2152 C C . GLN A 1 278 ? 31.150 6.354 38.477 1.00 17.63 278 GLN A C 1
ATOM 2153 O O . GLN A 1 278 ? 30.750 7.003 39.436 1.00 16.73 278 GLN A O 1
ATOM 2159 N N . THR A 1 279 ? 31.146 5.025 38.446 1.00 14.77 279 THR A N 1
ATOM 2160 C CA . THR A 1 279 ? 30.651 4.263 39.577 1.00 16.63 279 THR A CA 1
ATOM 2161 C C . THR A 1 279 ? 31.759 3.527 40.296 1.00 15.97 279 THR A C 1
ATOM 2162 O O . THR A 1 279 ? 31.494 2.747 41.206 1.00 17.64 279 THR A O 1
ATOM 2166 N N . GLU A 1 280 ? 33.001 3.780 39.896 1.00 18.52 280 GLU A N 1
ATOM 2167 C CA . GLU A 1 280 ? 34.130 3.115 40.534 1.00 21.03 280 GLU A CA 1
ATOM 2168 C C . GLU A 1 280 ? 33.983 1.581 40.466 1.00 20.78 280 GLU A C 1
ATOM 2169 O O . GLU A 1 280 ? 34.238 0.871 41.437 1.00 20.56 280 GLU A O 1
ATOM 2175 N N . TRP A 1 281 ? 33.582 1.074 39.308 1.00 18.33 281 TRP A N 1
ATOM 2176 C CA . TRP A 1 281 ? 33.397 -0.362 39.108 1.00 17.09 281 TRP A CA 1
ATOM 2177 C C . TRP A 1 281 ? 34.448 -0.915 38.147 1.00 16.41 281 TRP A C 1
ATOM 2178 O O . TRP A 1 281 ? 34.800 -0.258 37.173 1.00 16.40 281 TRP A O 1
ATOM 2189 N N . PRO A 1 282 ? 34.969 -2.122 38.409 1.00 16.55 282 PRO A N 1
ATOM 2190 C CA . PRO A 1 282 ? 35.982 -2.734 37.542 1.00 16.52 282 PRO A CA 1
ATOM 2191 C C . PRO A 1 282 ? 35.475 -3.182 36.161 1.00 17.08 282 PRO A C 1
ATOM 2192 O O . PRO A 1 282 ? 34.445 -3.839 36.056 1.00 15.84 282 PRO A O 1
ATOM 2196 N N . LEU A 1 283 ? 36.199 -2.842 35.101 1.00 16.59 283 LEU A N 1
ATOM 2197 C CA . LEU A 1 283 ? 35.805 -3.286 33.759 1.00 17.50 283 LEU A CA 1
ATOM 2198 C C . LEU A 1 283 ? 37.060 -3.635 32.921 1.00 18.17 283 LEU A C 1
ATOM 2199 O O . LEU A 1 283 ? 37.846 -2.762 32.540 1.00 20.98 283 LEU A O 1
ATOM 2204 N N . THR A 1 284 ? 37.242 -4.921 32.640 1.00 17.29 284 THR A N 1
ATOM 2205 C CA . THR A 1 284 ? 38.410 -5.400 31.912 1.00 17.75 284 THR A CA 1
ATOM 2206 C C . THR A 1 284 ? 38.184 -5.588 30.434 1.00 18.02 284 THR A C 1
ATOM 2207 O O . THR A 1 284 ? 37.050 -5.673 29.984 1.00 18.49 284 THR A O 1
ATOM 2211 N N . PRO A 1 285 ? 39.276 -5.646 29.647 1.00 19.72 285 PRO A N 1
ATOM 2212 C CA . PRO A 1 285 ? 39.151 -5.854 28.200 1.00 18.23 285 PRO A CA 1
ATOM 2213 C C . PRO A 1 285 ? 38.532 -7.241 27.978 1.00 17.57 285 PRO A C 1
ATOM 2214 O O . PRO A 1 285 ? 37.909 -7.504 26.953 1.00 15.89 285 PRO A O 1
ATOM 2218 N N . GLN A 1 286 ? 38.740 -8.144 28.929 1.00 18.33 286 GLN A N 1
ATOM 2219 C CA . GLN A 1 286 ? 38.159 -9.477 28.823 1.00 17.83 286 GLN A CA 1
ATOM 2220 C C . GLN A 1 286 ? 36.635 -9.347 28.932 1.00 15.48 286 GLN A C 1
ATOM 2221 O O . GLN A 1 286 ? 35.919 -9.963 28.150 1.00 15.00 286 GLN A O 1
ATOM 2227 N N . ASN A 1 287 ? 36.146 -8.544 29.888 1.00 14.58 287 ASN A N 1
ATOM 2228 C CA . ASN A 1 287 ? 34.692 -8.328 30.067 1.00 13.96 287 ASN A CA 1
ATOM 2229 C C . ASN A 1 287 ? 34.076 -7.820 28.748 1.00 14.84 287 ASN A C 1
ATOM 2230 O O . ASN A 1 287 ? 33.027 -8.304 28.268 1.00 12.02 287 ASN A O 1
ATOM 2235 N N . ILE A 1 288 ? 34.724 -6.795 28.196 1.00 15.42 288 ILE A N 1
ATOM 2236 C CA . ILE A 1 288 ? 34.300 -6.155 26.938 1.00 14.22 288 ILE A CA 1
ATOM 2237 C C . ILE A 1 288 ? 34.254 -7.140 25.746 1.00 13.64 288 ILE A C 1
ATOM 2238 O O . ILE A 1 288 ? 33.278 -7.187 24.967 1.00 11.22 288 ILE A O 1
ATOM 2243 N N . ARG A 1 289 ? 35.325 -7.917 25.605 1.00 12.96 289 ARG A N 1
ATOM 2244 C CA . ARG A 1 289 ? 35.445 -8.886 24.530 1.00 14.28 289 ARG A CA 1
ATOM 2245 C C . ARG A 1 289 ? 34.354 -9.935 24.647 1.00 13.81 289 ARG A C 1
ATOM 2246 O O . ARG A 1 289 ? 33.777 -10.375 23.642 1.00 13.71 289 ARG A O 1
ATOM 2254 N N . GLN A 1 290 ? 34.088 -10.358 25.877 1.00 14.02 290 GLN A N 1
ATOM 2255 C CA . GLN A 1 290 ? 33.045 -11.354 26.112 1.00 14.54 290 GLN A CA 1
ATOM 2256 C C . GLN A 1 290 ? 31.660 -10.778 25.783 1.00 13.75 290 GLN A C 1
ATOM 2257 O O . GLN A 1 290 ? 30.864 -11.407 25.083 1.00 12.38 290 GLN A O 1
ATOM 2263 N N . GLY A 1 291 ? 31.374 -9.583 26.295 1.00 13.60 291 GLY A N 1
ATOM 2264 C CA . GLY A 1 291 ? 30.088 -8.974 26.011 1.00 14.47 291 GLY A CA 1
ATOM 2265 C C . GLY A 1 291 ? 29.834 -8.735 24.519 1.00 14.00 291 GLY A C 1
ATOM 2266 O O . GLY A 1 291 ? 28.729 -8.956 24.038 1.00 13.99 291 GLY A O 1
ATOM 2267 N N . LEU A 1 292 ? 30.836 -8.268 23.784 1.00 15.01 292 LEU A N 1
ATOM 2268 C CA . LEU A 1 292 ? 30.659 -8.029 22.358 1.00 13.63 292 LEU A CA 1
ATOM 2269 C C . LEU A 1 292 ? 30.387 -9.317 21.624 1.00 14.30 292 LEU A C 1
ATOM 2270 O O . LEU A 1 292 ? 29.596 -9.367 20.686 1.00 14.42 292 LEU A O 1
ATOM 2275 N N . ALA A 1 293 ? 31.074 -10.365 22.050 1.00 15.87 293 ALA A N 1
ATOM 2276 C CA . ALA A 1 293 ? 30.922 -11.670 21.433 1.00 15.85 293 ALA A CA 1
ATOM 2277 C C . ALA A 1 293 ? 29.494 -12.199 21.578 1.00 16.15 293 ALA A C 1
ATOM 2278 O O . ALA A 1 293 ? 29.018 -12.965 20.732 1.00 16.85 293 ALA A O 1
ATOM 2280 N N . ALA A 1 294 ? 28.814 -11.762 22.639 1.00 16.80 294 ALA A N 1
ATOM 2281 C CA . ALA A 1 294 ? 27.450 -12.211 22.944 1.00 16.32 294 ALA A CA 1
ATOM 2282 C C . ALA A 1 294 ? 26.406 -11.239 22.434 1.00 16.28 294 ALA A C 1
ATOM 2283 O O . ALA A 1 294 ? 25.212 -11.451 22.622 1.00 17.01 294 ALA A O 1
ATOM 2285 N N . SER A 1 295 ? 26.863 -10.177 21.785 1.00 16.90 295 SER A N 1
ATOM 2286 C CA . SER A 1 295 ? 25.953 -9.155 21.314 1.00 17.57 295 SER A CA 1
ATOM 2287 C C . SER A 1 295 ? 25.100 -9.434 20.056 1.00 19.38 295 SER A C 1
ATOM 2288 O O . SER A 1 295 ? 25.131 -8.683 19.065 1.00 19.71 295 SER A O 1
ATOM 2291 N N . HIS A 1 296 ? 24.327 -10.514 20.132 1.00 19.36 296 HIS A N 1
ATOM 2292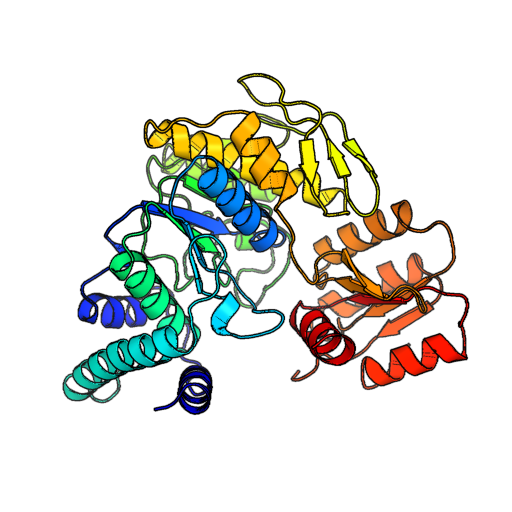 C CA . HIS A 1 296 ? 23.411 -10.916 19.072 1.00 20.23 296 HIS A CA 1
ATOM 2293 C C . HIS A 1 296 ? 22.222 -9.967 19.116 1.00 19.01 296 HIS A C 1
ATOM 2294 O O . HIS A 1 296 ? 21.723 -9.636 20.194 1.00 17.76 296 HIS A O 1
ATOM 2301 N N . TRP A 1 297 ? 21.746 -9.552 17.947 1.00 19.46 297 TRP A N 1
ATOM 2302 C CA . TRP A 1 297 ? 20.631 -8.608 17.879 1.00 18.78 297 TRP A CA 1
ATOM 2303 C C . TRP A 1 297 ? 19.811 -8.946 16.638 1.00 18.21 297 TRP A C 1
ATOM 2304 O O . TRP A 1 297 ? 20.188 -8.594 15.527 1.00 18.79 297 TRP A O 1
ATOM 2315 N N . PRO A 1 298 ? 18.671 -9.633 16.821 1.00 18.32 298 PRO A N 1
ATOM 2316 C CA . PRO A 1 298 ? 17.812 -10.024 15.698 1.00 17.86 298 PRO A CA 1
ATOM 2317 C C . PRO A 1 298 ? 17.305 -8.884 14.805 1.00 16.67 298 PRO A C 1
ATOM 2318 O O . PRO A 1 298 ? 17.188 -7.734 15.235 1.00 16.23 298 PRO A O 1
ATOM 2322 N N . ALA A 1 299 ? 17.035 -9.239 13.548 1.00 15.59 299 ALA A N 1
ATOM 2323 C CA . ALA A 1 299 ? 16.514 -8.315 12.547 1.00 15.15 299 ALA A CA 1
ATOM 2324 C C . ALA A 1 299 ? 17.440 -7.161 12.173 1.00 14.67 299 ALA A C 1
ATOM 2325 O O . ALA A 1 299 ? 16.996 -6.163 11.610 1.00 13.91 299 ALA A O 1
ATOM 2327 N N . ARG A 1 300 ? 18.726 -7.306 12.500 1.00 14.81 300 ARG A N 1
ATOM 2328 C CA . ARG A 1 300 ? 19.743 -6.302 12.153 1.00 17.24 300 ARG A CA 1
ATOM 2329 C C . ARG A 1 300 ? 20.716 -6.992 11.206 1.00 15.86 300 ARG A C 1
ATOM 2330 O O . ARG A 1 300 ? 21.646 -7.667 11.660 1.00 16.28 300 ARG A O 1
ATOM 2338 N N . LEU A 1 301 ? 20.485 -6.820 9.900 1.00 16.14 301 LEU A N 1
ATOM 2339 C CA . LEU A 1 301 ? 21.277 -7.482 8.857 1.00 16.69 301 LEU A CA 1
ATOM 2340 C C . LEU A 1 301 ? 21.446 -8.920 9.284 1.00 14.89 301 LEU A C 1
ATOM 2341 O O . LEU A 1 301 ? 22.551 -9.418 9.424 1.00 16.32 301 LEU A O 1
ATOM 2346 N N . GLU A 1 302 ? 20.320 -9.576 9.514 1.00 15.82 302 GLU A N 1
ATOM 2347 C CA . GLU A 1 302 ? 20.314 -10.957 9.949 1.00 15.34 302 GLU A CA 1
ATOM 2348 C C . GLU A 1 302 ? 19.946 -11.908 8.830 1.00 16.94 302 GLU A C 1
ATOM 2349 O O . GLU A 1 302 ? 18.888 -11.775 8.193 1.00 13.00 302 GLU A O 1
ATOM 2355 N N . LYS A 1 303 ? 20.836 -12.862 8.593 1.00 16.44 303 LYS A N 1
ATOM 2356 C CA . LYS A 1 303 ? 20.577 -13.889 7.597 1.00 18.89 303 LYS A CA 1
ATOM 2357 C C . LYS A 1 303 ? 19.711 -14.904 8.340 1.00 18.15 303 LYS A C 1
ATOM 2358 O O . LYS A 1 303 ? 20.153 -15.512 9.321 1.00 18.03 303 LYS A O 1
ATOM 2364 N N . ILE A 1 304 ? 18.479 -15.091 7.887 1.00 17.92 304 ILE A N 1
ATOM 2365 C CA . ILE A 1 304 ? 17.582 -16.024 8.558 1.00 20.12 304 ILE A CA 1
ATOM 2366 C C . ILE A 1 304 ? 17.253 -17.277 7.730 1.00 21.92 304 ILE A C 1
ATOM 2367 O O . ILE A 1 304 ? 16.471 -18.129 8.152 1.00 21.14 304 ILE A O 1
ATOM 2372 N N . SER A 1 305 ? 17.838 -17.364 6.535 1.00 24.66 305 SER A N 1
ATOM 2373 C CA . SER A 1 305 ? 17.614 -18.507 5.660 1.00 26.35 305 SER A CA 1
ATOM 2374 C C . SER A 1 305 ? 18.815 -18.603 4.717 1.00 28.47 305 SER A C 1
ATOM 2375 O O . SER A 1 305 ? 19.313 -17.584 4.228 1.00 28.53 305 SER A O 1
ATOM 2378 N N . ASP A 1 306 ? 19.294 -19.828 4.477 1.00 30.12 306 ASP A N 1
ATOM 2379 C CA . ASP A 1 306 ? 20.427 -20.032 3.586 1.00 31.22 306 ASP A CA 1
ATOM 2380 C C . ASP A 1 306 ? 19.992 -20.406 2.186 1.00 30.64 306 ASP A C 1
ATOM 2381 O O . ASP A 1 306 ? 20.566 -19.923 1.217 1.00 30.34 306 ASP A O 1
ATOM 2386 N N . THR A 1 307 ? 18.978 -21.263 2.073 1.00 30.86 307 THR A N 1
ATOM 2387 C CA . THR A 1 307 ? 18.487 -21.637 0.758 1.00 31.52 307 THR A CA 1
ATOM 2388 C C . THR A 1 307 ? 16.974 -21.580 0.828 1.00 29.59 307 THR A C 1
ATOM 2389 O O . THR A 1 307 ? 16.351 -22.483 1.365 1.00 30.32 307 THR A O 1
ATOM 2393 N N . PRO A 1 308 ? 16.357 -20.501 0.295 1.00 27.73 308 PRO A N 1
ATOM 2394 C CA . PRO A 1 308 ? 17.034 -19.368 -0.351 1.00 26.16 308 PRO A CA 1
ATOM 2395 C C . PRO A 1 308 ? 17.764 -18.478 0.643 1.00 24.27 308 PRO A C 1
ATOM 2396 O O . PRO A 1 308 ? 17.518 -18.547 1.857 1.00 25.02 308 PRO A O 1
ATOM 2400 N N . LEU A 1 309 ? 18.678 -17.659 0.138 1.00 22.51 309 LEU A N 1
ATOM 2401 C CA . LEU A 1 309 ? 19.405 -16.752 0.997 1.00 21.25 309 LEU A CA 1
ATOM 2402 C C . LEU A 1 309 ? 18.496 -15.527 1.297 1.00 20.73 309 LEU A C 1
ATOM 2403 O O . LEU A 1 309 ? 18.164 -14.732 0.400 1.00 19.07 309 LEU A O 1
ATOM 2408 N N . ILE A 1 310 ? 18.094 -15.381 2.561 1.00 19.03 310 ILE A N 1
ATOM 2409 C CA . ILE A 1 310 ? 17.223 -14.275 2.990 1.00 17.12 310 ILE A CA 1
ATOM 2410 C C . ILE A 1 310 ? 17.806 -13.522 4.190 1.00 16.40 310 ILE A C 1
ATOM 2411 O O . ILE A 1 310 ? 18.153 -14.125 5.215 1.00 14.94 310 ILE A O 1
ATOM 2416 N N . VAL A 1 311 ? 17.919 -12.207 4.043 1.00 13.18 311 VAL A N 1
ATOM 2417 C CA . VAL A 1 311 ? 18.429 -11.362 5.108 1.00 13.73 311 VAL A CA 1
ATOM 2418 C C . VAL A 1 311 ? 17.331 -10.356 5.412 1.00 13.12 311 VAL A C 1
ATOM 2419 O O . VAL A 1 311 ? 16.647 -9.888 4.507 1.00 12.04 311 VAL A O 1
ATOM 2423 N N . ILE A 1 312 ? 17.154 -10.041 6.685 1.00 11.90 312 ILE A N 1
ATOM 2424 C CA . ILE A 1 312 ? 16.158 -9.067 7.094 1.00 12.06 312 ILE A CA 1
ATOM 2425 C C . ILE A 1 312 ? 16.862 -7.914 7.800 1.00 11.50 312 ILE A C 1
ATOM 2426 O O . ILE A 1 312 ? 17.881 -8.106 8.447 1.00 10.61 312 ILE A O 1
ATOM 2431 N N . ASP A 1 313 ? 16.323 -6.714 7.658 1.00 13.55 313 ASP A N 1
ATOM 2432 C CA . ASP A 1 313 ? 16.930 -5.539 8.284 1.00 12.75 313 ASP A CA 1
ATOM 2433 C C . ASP A 1 313 ? 15.862 -4.509 8.586 1.00 15.06 313 ASP A C 1
ATOM 2434 O O . ASP A 1 313 ? 14.783 -4.549 8.021 1.00 14.10 313 ASP A O 1
ATOM 2439 N N . GLY A 1 314 ? 16.164 -3.580 9.485 1.00 17.01 314 GLY A N 1
ATOM 2440 C CA . GLY A 1 314 ? 15.185 -2.577 9.846 1.00 16.04 314 GLY A CA 1
ATOM 2441 C C . GLY A 1 314 ? 15.454 -1.194 9.283 1.00 17.37 314 GLY A C 1
ATOM 2442 O O . GLY A 1 314 ? 14.960 -0.222 9.829 1.00 18.70 314 GLY A O 1
ATOM 2443 N N . ALA A 1 315 ? 16.205 -1.097 8.191 1.00 16.57 315 ALA A N 1
ATOM 2444 C CA .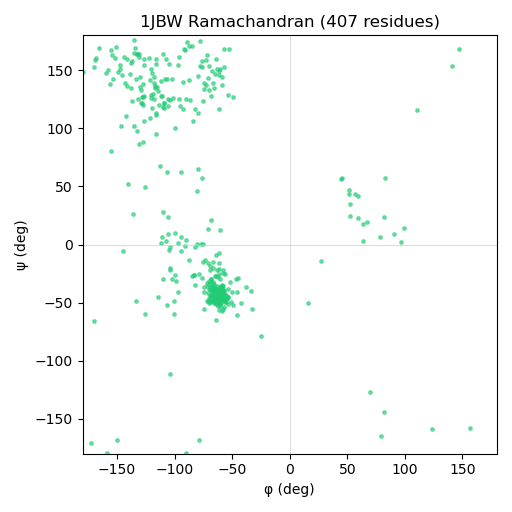 ALA A 1 315 ? 16.511 0.199 7.614 1.00 20.13 315 ALA A CA 1
ATOM 2445 C C . ALA A 1 315 ? 15.286 0.719 6.896 1.00 22.37 315 ALA A C 1
ATOM 2446 O O . ALA A 1 315 ? 14.759 0.058 5.991 1.00 22.20 315 ALA A O 1
ATOM 2448 N N . HIS A 1 316 ? 14.837 1.905 7.288 1.00 23.88 316 HIS A N 1
ATOM 2449 C CA . HIS A 1 316 ? 13.668 2.478 6.646 1.00 25.76 316 HIS A CA 1
ATOM 2450 C C . HIS A 1 316 ? 13.670 4.001 6.489 1.00 24.84 316 HIS A C 1
ATOM 2451 O O . HIS A 1 316 ? 12.736 4.548 5.895 1.00 26.35 316 HIS A O 1
ATOM 2458 N N . ASN A 1 317 ? 14.683 4.680 7.043 1.00 24.01 317 ASN A N 1
ATOM 2459 C CA . ASN A 1 317 ? 14.864 6.134 6.853 1.00 22.25 317 ASN A CA 1
ATOM 2460 C C . ASN A 1 317 ? 16.066 6.253 5.904 1.00 22.65 317 ASN A C 1
ATOM 2461 O O . ASN A 1 317 ? 16.846 5.318 5.769 1.00 21.61 317 ASN A O 1
ATOM 2466 N N . PRO A 1 318 ? 16.222 7.393 5.213 1.00 22.71 318 PRO A N 1
ATOM 2467 C CA . PRO A 1 318 ? 17.357 7.510 4.287 1.00 23.03 318 PRO A CA 1
ATOM 2468 C C . PRO A 1 318 ? 18.769 7.191 4.782 1.00 22.23 318 PRO A C 1
ATOM 2469 O O . PRO A 1 318 ? 19.595 6.687 4.013 1.00 21.47 318 PRO A O 1
ATOM 2473 N N . ASP A 1 319 ? 19.049 7.460 6.055 1.00 20.85 319 ASP A N 1
ATOM 2474 C CA . ASP A 1 319 ? 20.374 7.196 6.613 1.00 19.38 319 ASP A CA 1
ATOM 2475 C C . ASP A 1 319 ? 20.580 5.679 6.694 1.00 17.95 319 ASP A C 1
ATOM 2476 O O . ASP A 1 319 ? 21.640 5.141 6.341 1.00 15.93 319 ASP A O 1
ATOM 2481 N N . GLY A 1 320 ? 19.561 5.008 7.211 1.00 14.56 320 GLY A N 1
ATOM 2482 C CA . GLY A 1 320 ? 19.624 3.572 7.330 1.00 15.95 320 GLY A CA 1
ATOM 2483 C C . GLY A 1 320 ? 19.699 2.941 5.957 1.00 16.12 320 GLY A C 1
ATOM 2484 O O . GLY A 1 320 ? 20.389 1.932 5.772 1.00 12.59 320 GLY A O 1
ATOM 2485 N N . ILE A 1 321 ? 18.974 3.526 4.997 1.00 16.72 321 ILE A N 1
ATOM 2486 C CA . ILE A 1 321 ? 18.972 3.005 3.631 1.00 17.78 321 ILE A CA 1
ATOM 2487 C C . ILE A 1 321 ? 20.381 3.146 3.074 1.00 17.83 321 ILE A C 1
ATOM 2488 O O . ILE A 1 321 ? 20.899 2.236 2.431 1.00 17.53 321 ILE A O 1
ATOM 2493 N N . ASN A 1 322 ? 21.011 4.282 3.345 1.00 20.14 322 ASN A N 1
ATOM 2494 C CA . ASN A 1 322 ? 22.374 4.507 2.908 1.00 20.44 322 ASN A CA 1
ATOM 2495 C C . ASN A 1 322 ? 23.315 3.503 3.553 1.00 20.13 322 ASN A C 1
ATOM 2496 O O . ASN A 1 322 ? 24.211 2.996 2.903 1.00 19.01 322 ASN A O 1
ATOM 2501 N N . GLY A 1 323 ? 23.110 3.228 4.839 1.00 17.86 323 GLY A N 1
ATOM 2502 C CA . GLY A 1 323 ? 23.974 2.294 5.536 1.00 15.77 323 GLY A CA 1
ATOM 2503 C C . GLY A 1 323 ? 23.766 0.899 5.007 1.00 15.23 323 GLY A C 1
ATOM 2504 O O . GLY A 1 323 ? 24.697 0.098 4.881 1.00 14.72 323 GLY A O 1
ATOM 2505 N N . LEU A 1 324 ? 22.520 0.614 4.683 1.00 15.74 324 LEU A N 1
ATOM 2506 C CA . LEU A 1 324 ? 22.151 -0.689 4.159 1.00 16.64 324 LEU A CA 1
ATOM 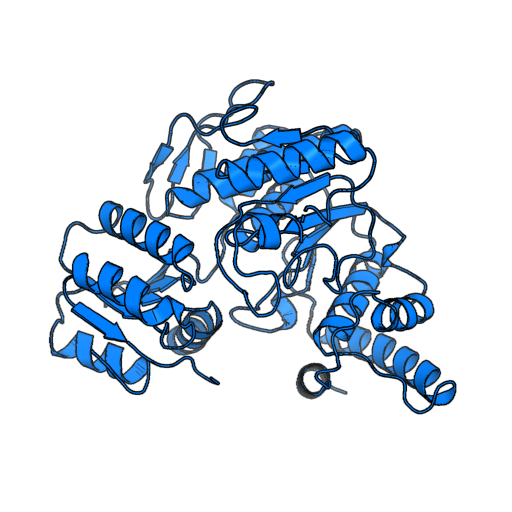2507 C C . LEU A 1 324 ? 22.826 -0.962 2.822 1.00 17.80 324 LEU A C 1
ATOM 2508 O O . LEU A 1 324 ? 23.425 -2.020 2.630 1.00 19.31 324 LEU A O 1
ATOM 2513 N N . ILE A 1 325 ? 22.748 -0.001 1.909 1.00 18.14 325 ILE A N 1
ATOM 2514 C CA . ILE A 1 325 ? 23.337 -0.170 0.594 1.00 19.91 325 ILE A CA 1
ATOM 2515 C C . ILE A 1 325 ? 24.835 -0.397 0.694 1.00 20.67 325 ILE A C 1
ATOM 2516 O O . ILE A 1 325 ? 25.375 -1.349 0.119 1.00 21.33 325 ILE A O 1
ATOM 2521 N N . THR A 1 326 ? 25.511 0.464 1.445 1.00 19.99 326 THR A N 1
ATOM 2522 C CA . THR A 1 326 ? 26.949 0.326 1.596 1.00 21.59 326 THR A CA 1
ATOM 2523 C C . THR A 1 326 ? 27.295 -1.081 2.077 1.00 21.14 326 THR A C 1
ATOM 2524 O O . THR A 1 326 ? 28.208 -1.726 1.546 1.00 21.61 326 THR A O 1
ATOM 2528 N N . ALA A 1 327 ? 26.550 -1.553 3.076 1.00 19.13 327 ALA A N 1
ATOM 2529 C CA . ALA A 1 327 ? 26.739 -2.888 3.644 1.00 17.59 327 ALA A CA 1
ATOM 2530 C C . ALA A 1 327 ? 26.517 -4.020 2.632 1.00 17.27 327 ALA A C 1
ATOM 2531 O O . ALA A 1 327 ? 27.369 -4.867 2.430 1.00 17.20 327 ALA A O 1
ATOM 2533 N N . LEU A 1 328 ? 25.345 -4.030 2.022 1.00 18.11 328 LEU A N 1
ATOM 2534 C CA . LEU A 1 328 ? 24.979 -5.034 1.040 1.00 17.42 328 LEU A CA 1
ATOM 2535 C C . LEU A 1 328 ? 26.035 -5.100 -0.054 1.00 19.16 328 LEU A C 1
ATOM 2536 O O . LEU A 1 328 ? 26.370 -6.183 -0.530 1.00 18.44 328 LEU A O 1
ATOM 2541 N N . LYS A 1 329 ? 26.560 -3.930 -0.427 1.00 23.11 329 LYS A N 1
ATOM 2542 C CA . LYS A 1 329 ? 27.611 -3.807 -1.445 1.00 25.87 329 LYS A CA 1
ATOM 2543 C C . LYS A 1 329 ? 28.884 -4.572 -1.035 1.00 26.97 329 LYS A C 1
ATOM 2544 O O . LYS A 1 329 ? 29.562 -5.180 -1.876 1.00 27.46 329 LYS A O 1
ATOM 2550 N N . GLN A 1 330 ? 29.194 -4.548 0.259 1.00 26.79 330 GLN A N 1
ATOM 2551 C CA . GLN A 1 330 ? 30.356 -5.271 0.799 1.00 26.49 330 GLN A CA 1
ATOM 2552 C C . GLN A 1 330 ? 30.025 -6.746 1.073 1.00 25.24 330 GLN A C 1
ATOM 2553 O O . GLN A 1 330 ? 30.912 -7.596 1.078 1.00 26.61 330 GLN A O 1
ATOM 2559 N N . LEU A 1 331 ? 28.758 -7.060 1.329 1.00 24.16 331 LEU A N 1
ATOM 2560 C CA . LEU A 1 331 ? 28.361 -8.442 1.622 1.00 23.17 331 LEU A CA 1
ATOM 2561 C C . LEU A 1 331 ? 28.075 -9.326 0.403 1.00 24.70 331 LEU A C 1
ATOM 2562 O O . LEU A 1 331 ? 28.191 -10.550 0.475 1.00 23.90 331 LEU A O 1
ATOM 2567 N N . PHE A 1 332 ? 27.673 -8.713 -0.705 1.00 24.67 332 PHE A N 1
ATOM 2568 C CA . PHE A 1 332 ? 27.348 -9.479 -1.893 1.00 24.97 332 PHE A CA 1
ATOM 2569 C C . PHE A 1 332 ? 28.087 -8.982 -3.114 1.00 25.90 332 PHE A C 1
ATOM 2570 O O . PHE A 1 332 ? 28.222 -7.784 -3.336 1.00 25.45 332 PHE A O 1
ATOM 2578 N N . SER A 1 333 ? 28.585 -9.908 -3.915 1.00 26.62 333 SER A N 1
ATOM 2579 C CA . SER A 1 333 ? 29.247 -9.487 -5.130 1.00 27.82 333 SER A CA 1
ATOM 2580 C C . SER A 1 333 ? 28.529 -10.250 -6.238 1.00 27.31 333 SER A C 1
ATOM 2581 O O . SER A 1 333 ? 29.160 -10.879 -7.090 1.00 28.41 333 SER A O 1
ATOM 2584 N N . GLN A 1 334 ? 27.197 -10.165 -6.191 1.00 25.47 334 GLN A N 1
ATOM 2585 C CA . GLN A 1 334 ? 26.273 -10.817 -7.119 1.00 24.24 334 GLN A CA 1
ATOM 2586 C C . GLN A 1 334 ? 24.966 -10.010 -7.127 1.00 23.22 334 GLN A C 1
ATOM 2587 O O . GLN A 1 334 ? 24.768 -9.129 -6.274 1.00 22.67 334 GLN A O 1
ATOM 2593 N N . PRO A 1 335 ? 24.069 -10.276 -8.102 1.00 20.71 335 PRO A N 1
ATOM 2594 C CA . PRO A 1 335 ? 22.803 -9.534 -8.147 1.00 19.58 335 PRO A CA 1
ATOM 2595 C C . PRO A 1 335 ? 21.894 -10.010 -7.019 1.00 19.02 335 PRO A C 1
ATOM 2596 O O . PRO A 1 335 ? 21.813 -11.213 -6.728 1.00 18.00 335 PRO A O 1
ATOM 2600 N N . ILE A 1 336 ? 21.245 -9.059 -6.365 1.00 16.87 336 ILE A N 1
ATOM 2601 C CA . ILE A 1 336 ? 20.345 -9.386 -5.283 1.00 15.34 336 ILE A CA 1
ATOM 2602 C C . ILE A 1 336 ? 19.018 -8.674 -5.481 1.00 15.90 336 ILE A C 1
ATOM 2603 O O . ILE A 1 336 ? 18.890 -7.739 -6.282 1.00 13.07 336 ILE A O 1
ATOM 2608 N N . THR A 1 337 ? 18.022 -9.149 -4.756 1.00 15.41 337 THR A N 1
ATOM 2609 C CA . THR A 1 337 ? 16.709 -8.556 -4.779 1.00 15.37 337 THR A CA 1
ATOM 2610 C C . THR A 1 337 ? 16.545 -7.871 -3.437 1.00 16.37 337 THR A C 1
ATOM 2611 O O . THR A 1 337 ? 17.023 -8.373 -2.428 1.00 14.98 337 THR A O 1
ATOM 2615 N N . VAL A 1 338 ? 15.894 -6.715 -3.434 1.00 15.26 338 VAL A N 1
ATOM 2616 C CA . VAL A 1 338 ? 15.597 -6.018 -2.188 1.00 15.99 338 VAL A CA 1
ATOM 2617 C C . VAL A 1 338 ? 14.088 -5.746 -2.183 1.00 16.01 338 VAL A C 1
ATOM 2618 O O . VAL A 1 338 ? 13.523 -5.230 -3.156 1.00 16.70 338 VAL A O 1
ATOM 2622 N N . ILE A 1 339 ? 13.437 -6.152 -1.105 1.00 15.78 339 ILE A N 1
ATOM 2623 C CA . ILE A 1 339 ? 12.017 -5.927 -0.933 1.00 16.93 339 ILE A CA 1
ATOM 2624 C C . ILE A 1 339 ? 11.974 -4.875 0.176 1.00 18.98 339 ILE A C 1
ATOM 2625 O O . ILE A 1 339 ? 12.433 -5.130 1.285 1.00 17.55 339 ILE A O 1
ATOM 2630 N N . ALA A 1 340 ? 11.449 -3.692 -0.134 1.00 19.39 340 ALA A N 1
ATOM 2631 C CA . ALA A 1 340 ? 11.389 -2.606 0.836 1.00 20.46 340 ALA A CA 1
ATOM 2632 C C . ALA A 1 340 ? 9.953 -2.211 1.207 1.00 22.33 340 ALA A C 1
ATOM 2633 O O . ALA A 1 340 ? 9.081 -2.102 0.331 1.00 21.16 340 ALA A O 1
ATOM 2635 N N . GLY A 1 341 ? 9.718 -2.020 2.509 1.00 21.84 341 GLY A N 1
ATOM 2636 C CA . GLY A 1 341 ? 8.410 -1.602 2.984 1.00 23.68 341 GLY A CA 1
ATOM 2637 C C . GLY A 1 341 ? 8.592 -0.151 3.365 1.00 26.42 341 GLY A C 1
ATOM 2638 O O . GLY A 1 341 ? 8.478 0.212 4.524 1.00 27.12 341 GLY A O 1
ATOM 2639 N N . ILE A 1 342 ? 8.945 0.709 2.353 1.00 29.22 342 ILE A N 1
ATOM 2640 C CA . ILE A 1 342 ? 9.190 2.127 2.660 1.00 32.91 342 ILE A CA 1
ATOM 2641 C C . ILE A 1 342 ? 8.034 2.988 2.162 1.00 35.16 342 ILE A C 1
ATOM 2642 O O . ILE A 1 342 ? 8.105 4.222 2.161 1.00 36.86 342 ILE A O 1
ATOM 2647 N N . LEU A 1 343 ? 6.996 2.318 1.747 1.00 37.82 343 LEU A N 1
ATOM 2648 C CA . LEU A 1 343 ? 5.796 2.975 1.230 1.00 40.07 343 LEU A CA 1
ATOM 2649 C C . LEU A 1 343 ? 5.157 3.888 2.316 1.00 41.26 343 LEU A C 1
ATOM 2650 O O . LEU A 1 343 ? 4.025 4.362 2.157 1.00 42.73 343 LEU A O 1
ATOM 2655 N N . ALA A 1 344 ? 5.914 4.130 3.412 1.00 20.00 344 ALA A N 1
ATOM 2656 C CA . ALA A 1 344 ? 5.416 4.944 4.581 1.00 20.00 344 ALA A CA 1
ATOM 2657 C C . ALA A 1 344 ? 5.907 6.428 4.616 1.00 20.00 344 ALA A C 1
ATOM 2658 O O . ALA A 1 344 ? 5.118 7.378 4.606 1.00 20.00 344 ALA A O 1
ATOM 2660 N N . ASP A 1 345 ? 7.202 6.649 4.671 1.00 20.00 345 ASP A N 1
ATOM 2661 C CA . ASP A 1 345 ? 7.737 8.033 4.733 1.00 20.00 345 ASP A CA 1
ATOM 2662 C C . ASP A 1 345 ? 7.676 8.705 3.367 1.00 20.00 345 ASP A C 1
ATOM 2663 O O . ASP A 1 345 ? 7.703 8.040 2.323 1.00 20.00 345 ASP A O 1
ATOM 2665 N N . LYS A 1 346 ? 7.577 10.031 3.385 1.00 20.00 346 LYS A N 1
ATOM 2666 C CA . LYS A 1 346 ? 7.601 10.779 2.136 1.00 20.00 346 LYS A CA 1
ATOM 2667 C C . LYS A 1 346 ? 8.920 10.390 1.550 1.00 20.00 346 LYS A C 1
ATOM 2668 O O . LYS A 1 346 ? 9.044 10.194 0.330 1.00 20.00 346 LYS A O 1
ATOM 2670 N N . ASP A 1 347 ? 9.806 10.300 2.524 1.00 20.00 347 ASP A N 1
ATOM 2671 C CA . ASP A 1 347 ? 11.183 9.905 2.364 1.00 20.00 347 ASP A CA 1
ATOM 2672 C C . ASP A 1 347 ? 11.258 8.876 1.256 1.00 20.00 347 ASP A C 1
ATOM 2673 O O . ASP A 1 347 ? 12.189 8.901 0.442 1.00 20.00 347 ASP A O 1
ATOM 2675 N N . TYR A 1 348 ? 10.245 8.033 1.313 1.00 50.09 348 TYR A N 1
ATOM 2676 C CA . TYR A 1 348 ? 10.010 6.920 0.383 1.00 48.43 348 TYR A CA 1
ATOM 2677 C C . TYR A 1 348 ? 10.670 7.204 -0.967 1.00 45.68 348 TYR A C 1
ATOM 2678 O O . TYR A 1 348 ? 11.433 6.371 -1.491 1.00 44.74 348 TYR A O 1
ATOM 2687 N N . ALA A 1 349 ? 10.191 7.997 -1.917 1.00 42.82 349 ALA A N 1
ATOM 2688 C CA . ALA A 1 349 ? 10.653 8.127 -3.296 1.00 40.04 349 ALA A CA 1
ATOM 2689 C C . ALA A 1 349 ? 12.146 8.237 -3.483 1.00 38.04 349 ALA A C 1
ATOM 2690 O O . ALA A 1 349 ? 12.701 7.658 -4.432 1.00 37.52 349 ALA A O 1
ATOM 2692 N N . ALA A 1 350 ? 12.807 9.000 -2.621 1.00 35.57 350 ALA A N 1
ATOM 2693 C CA . ALA A 1 350 ? 14.244 9.179 -2.795 1.00 33.57 350 ALA A CA 1
ATOM 2694 C C . ALA A 1 350 ? 14.985 7.922 -2.382 1.00 32.29 350 ALA A C 1
ATOM 2695 O O . ALA A 1 350 ? 15.985 7.538 -3.005 1.00 32.23 350 ALA A O 1
ATOM 2697 N N . MET A 1 351 ? 14.485 7.267 -1.337 1.00 30.96 351 MET A N 1
ATOM 2698 C CA . MET A 1 351 ? 15.113 6.047 -0.862 1.00 30.32 351 MET A CA 1
ATOM 2699 C C . MET A 1 351 ? 15.004 4.967 -1.928 1.00 30.34 351 MET A C 1
ATOM 2700 O O . MET A 1 351 ? 15.942 4.193 -2.156 1.00 30.07 351 MET A O 1
ATOM 2705 N N . ALA A 1 352 ? 13.847 4.913 -2.579 1.00 29.43 352 ALA A N 1
ATOM 2706 C CA . ALA A 1 352 ? 13.637 3.933 -3.617 1.00 29.02 352 ALA A CA 1
ATOM 2707 C C . ALA A 1 352 ? 14.556 4.221 -4.815 1.00 28.81 352 ALA A C 1
ATOM 2708 O O . ALA A 1 352 ? 15.102 3.287 -5.420 1.00 25.04 352 ALA A O 1
ATOM 2710 N N . ASP A 1 353 ? 14.748 5.504 -5.149 1.00 28.69 353 ASP A N 1
ATOM 2711 C CA . ASP A 1 353 ? 15.642 5.847 -6.272 1.00 30.71 353 ASP A CA 1
ATOM 2712 C C . ASP A 1 353 ? 17.032 5.305 -5.967 1.00 29.18 353 ASP A C 1
ATOM 2713 O O . ASP A 1 353 ? 17.736 4.804 -6.862 1.00 29.26 353 ASP A O 1
ATOM 2718 N N . ARG A 1 354 ? 17.414 5.407 -4.693 1.00 28.69 354 ARG A N 1
ATOM 2719 C CA . ARG A 1 354 ? 18.729 4.974 -4.224 1.00 27.43 354 ARG A CA 1
ATOM 2720 C C . ARG A 1 354 ? 18.880 3.452 -4.245 1.00 26.34 354 ARG A C 1
ATOM 2721 O O . ARG A 1 354 ? 19.984 2.934 -4.483 1.00 25.45 354 ARG A O 1
ATOM 2729 N N . LEU A 1 355 ? 17.776 2.750 -3.971 1.00 24.41 355 LEU A N 1
ATOM 2730 C CA . LEU A 1 355 ? 17.766 1.288 -3.966 1.00 24.26 355 LEU A CA 1
ATOM 2731 C C . LEU A 1 355 ? 17.799 0.759 -5.397 1.00 24.08 355 LEU A C 1
ATOM 2732 O O . LEU A 1 355 ? 18.684 -0.021 -5.750 1.00 22.90 355 LEU A O 1
ATOM 2737 N N . THR A 1 356 ? 16.837 1.198 -6.212 1.00 25.69 356 THR A N 1
ATOM 2738 C CA . THR A 1 356 ? 16.774 0.754 -7.609 1.00 28.17 356 THR A CA 1
ATOM 2739 C C . THR A 1 356 ? 18.019 1.225 -8.364 1.00 28.04 356 THR A C 1
ATOM 2740 O O . THR A 1 356 ? 18.387 0.636 -9.390 1.00 28.91 356 THR A O 1
ATOM 2744 N N . ALA A 1 357 ? 18.680 2.268 -7.859 1.00 27.00 357 ALA A N 1
ATOM 2745 C CA . ALA A 1 357 ? 19.882 2.768 -8.516 1.00 25.73 357 ALA A CA 1
ATOM 2746 C C . ALA A 1 357 ? 21.046 1.838 -8.219 1.00 25.32 357 ALA A C 1
ATOM 2747 O O . ALA A 1 357 ? 21.983 1.719 -9.028 1.00 25.31 357 ALA A O 1
ATOM 2749 N N . ALA A 1 358 ? 20.990 1.175 -7.064 1.00 21.57 358 ALA A N 1
ATOM 2750 C CA . ALA A 1 358 ? 22.080 0.308 -6.652 1.00 19.55 358 ALA A CA 1
ATOM 2751 C C . ALA A 1 358 ? 21.884 -1.205 -6.779 1.00 19.35 358 ALA A C 1
ATOM 2752 O O . ALA A 1 358 ? 22.871 -1.953 -6.795 1.00 18.71 358 ALA A O 1
ATOM 2754 N N . PHE A 1 359 ? 20.644 -1.669 -6.864 1.00 16.98 359 PHE A N 1
ATOM 2755 C CA . PHE A 1 359 ? 20.441 -3.104 -6.933 1.00 19.15 359 PHE A CA 1
ATOM 2756 C C . PHE A 1 359 ? 19.689 -3.619 -8.152 1.00 19.51 359 PHE A C 1
ATOM 2757 O O . PHE A 1 359 ? 18.970 -2.888 -8.834 1.00 19.45 359 PHE A O 1
ATOM 2765 N N . SER A 1 360 ? 19.848 -4.901 -8.413 1.00 20.63 360 SER A N 1
ATOM 2766 C CA . SER A 1 360 ? 19.229 -5.487 -9.585 1.00 20.68 360 SER A CA 1
ATOM 2767 C C . SER A 1 360 ? 17.718 -5.574 -9.626 1.00 21.52 360 SER A C 1
ATOM 2768 O O . SER A 1 360 ? 17.111 -5.265 -10.660 1.00 20.94 360 SER A O 1
ATOM 2771 N N . THR A 1 361 ? 17.104 -5.974 -8.518 1.00 19.76 361 THR A N 1
ATOM 2772 C CA . THR A 1 361 ? 15.640 -6.099 -8.459 1.00 19.12 361 THR A CA 1
ATOM 2773 C C . THR A 1 361 ? 15.115 -5.516 -7.130 1.00 19.44 361 THR A C 1
ATOM 2774 O O . THR A 1 361 ? 15.522 -5.964 -6.053 1.00 17.14 361 THR A O 1
ATOM 2778 N N . VAL A 1 362 ? 14.203 -4.552 -7.215 1.00 17.29 362 VAL A N 1
ATOM 2779 C CA . VAL A 1 362 ? 13.645 -3.903 -6.024 1.00 17.49 362 VAL A CA 1
ATOM 2780 C C . VAL A 1 362 ? 12.119 -3.924 -6.015 1.00 19.07 362 VAL A C 1
ATOM 2781 O O . VAL A 1 362 ? 11.462 -3.512 -6.989 1.00 20.43 362 VAL A O 1
ATOM 2785 N N . TYR A 1 363 ? 11.541 -4.410 -4.929 1.00 19.84 363 TYR A N 1
ATOM 2786 C CA . TYR A 1 363 ? 10.091 -4.446 -4.817 1.00 21.06 363 TYR A CA 1
ATOM 2787 C C . TYR A 1 363 ? 9.722 -3.582 -3.644 1.00 22.41 363 TYR A C 1
ATOM 2788 O O . TYR A 1 363 ? 10.393 -3.623 -2.610 1.00 20.18 363 TYR A O 1
ATOM 2797 N N . LEU A 1 364 ? 8.651 -2.811 -3.811 1.00 21.98 364 LEU A N 1
ATOM 2798 C CA . LEU A 1 364 ? 8.161 -1.906 -2.772 1.00 25.14 364 LEU A CA 1
ATOM 2799 C C . LEU A 1 364 ? 6.843 -2.433 -2.250 1.00 25.81 364 LEU A C 1
ATOM 2800 O O . LEU A 1 364 ? 5.919 -2.702 -3.018 1.00 26.66 364 LEU A O 1
ATOM 2805 N N . VAL A 1 365 ? 6.752 -2.579 -0.936 1.00 27.15 365 VAL A N 1
ATOM 2806 C CA . VAL A 1 365 ? 5.547 -3.087 -0.321 1.00 28.20 365 VAL A CA 1
ATOM 2807 C C . VAL A 1 365 ? 5.151 -2.272 0.904 1.00 30.74 365 VAL A C 1
ATOM 2808 O O . VAL A 1 365 ? 5.937 -1.476 1.423 1.00 30.90 365 VAL A O 1
ATOM 2812 N N . PRO A 1 366 ? 3.907 -2.450 1.370 1.00 34.11 366 PRO A N 1
ATOM 2813 C CA . PRO A 1 366 ? 3.377 -1.753 2.549 1.00 35.80 366 PRO A CA 1
ATOM 2814 C C . PRO A 1 366 ? 3.947 -2.464 3.786 1.00 37.53 366 PRO A C 1
ATOM 2815 O O . PRO A 1 366 ? 4.641 -3.483 3.659 1.00 35.97 366 PRO A O 1
ATOM 2819 N N . VAL A 1 367 ? 3.668 -1.929 4.972 1.00 39.04 367 VAL A N 1
ATOM 2820 C CA . VAL A 1 367 ? 4.104 -2.579 6.194 1.00 41.63 367 VAL A CA 1
ATOM 2821 C C . VAL A 1 367 ? 2.867 -3.267 6.759 1.00 43.36 367 VAL A C 1
ATOM 2822 O O . VAL A 1 367 ? 1.755 -2.733 6.669 1.00 43.10 367 VAL A O 1
ATOM 2826 N N . PRO A 1 368 ? 3.032 -4.471 7.334 1.00 45.26 368 PRO A N 1
ATOM 2827 C CA . PRO A 1 368 ? 1.862 -5.162 7.897 1.00 47.42 368 PRO A CA 1
ATOM 2828 C C . PRO A 1 368 ? 1.272 -4.292 9.036 1.00 49.22 368 PRO A C 1
ATOM 2829 O O . PRO A 1 368 ? 1.929 -4.051 10.055 1.00 48.96 368 PRO A O 1
ATOM 2833 N N . GLY A 1 369 ? 0.033 -3.824 8.861 1.00 51.47 369 GLY A N 1
ATOM 2834 C CA . GLY A 1 369 ? -0.569 -2.975 9.873 1.00 52.99 369 GLY A CA 1
ATOM 2835 C C . GLY A 1 369 ? -0.084 -1.556 9.634 1.00 54.01 369 GLY A C 1
ATOM 2836 O O . GLY A 1 369 ? 0.544 -0.942 10.503 1.00 54.50 369 GLY A O 1
ATOM 2837 N N . THR A 1 370 ? -0.336 -1.050 8.426 1.00 55.09 370 THR A N 1
ATOM 2838 C CA . THR A 1 370 ? 0.052 0.315 8.056 1.00 55.72 370 THR A CA 1
ATOM 2839 C C . THR A 1 370 ? -1.158 1.243 8.062 1.00 55.82 370 THR A C 1
ATOM 2840 O O . THR A 1 370 ? -2.017 1.146 8.952 1.00 56.01 370 THR A O 1
ATOM 2844 N N . ARG A 1 386 ? 7.388 -3.158 -9.513 1.00 35.30 386 ARG A N 1
ATOM 2845 C CA . ARG A 1 386 ? 8.097 -2.891 -8.272 1.00 36.32 386 ARG A CA 1
ATOM 2846 C C . ARG A 1 386 ? 7.110 -2.997 -7.152 1.00 35.69 386 ARG A C 1
ATOM 2847 O O . ARG A 1 386 ? 7.353 -3.673 -6.152 1.00 35.64 386 ARG A O 1
ATOM 2855 N N . LEU A 1 387 ? 5.988 -2.302 -7.319 1.00 34.83 387 LEU A N 1
ATOM 2856 C CA . LEU A 1 387 ? 4.947 -2.332 -6.307 1.00 34.43 387 LEU A CA 1
ATOM 2857 C C . LEU A 1 387 ? 4.349 -3.733 -6.204 1.00 33.38 387 LEU A C 1
ATOM 2858 O O . LEU A 1 387 ? 4.109 -4.395 -7.210 1.00 32.86 387 LEU A O 1
ATOM 2863 N N . LYS A 1 388 ? 4.181 -4.186 -4.964 1.00 32.88 388 LYS A N 1
ATOM 2864 C CA . LYS A 1 388 ? 3.572 -5.466 -4.629 1.00 32.69 388 LYS A CA 1
ATOM 2865 C C . LYS A 1 388 ? 2.685 -5.105 -3.450 1.00 33.15 388 LYS A C 1
ATOM 2866 O O . LYS A 1 388 ? 2.927 -4.111 -2.756 1.00 32.18 388 LYS A O 1
ATOM 2872 N N . ASP A 1 389 ? 1.659 -5.913 -3.225 1.00 33.62 389 ASP A N 1
ATOM 2873 C CA . ASP A 1 389 ? 0.702 -5.652 -2.160 1.00 34.29 389 ASP A CA 1
ATOM 2874 C C . ASP A 1 389 ? 1.178 -6.044 -0.761 1.00 32.08 389 ASP A C 1
ATOM 2875 O O . ASP A 1 389 ? 0.712 -5.487 0.236 1.00 31.85 389 ASP A O 1
ATOM 2880 N N . SER A 1 390 ? 2.103 -7.000 -0.695 1.00 29.86 390 SER A N 1
ATOM 2881 C CA . SER A 1 390 ? 2.642 -7.468 0.580 1.00 26.72 390 SER A CA 1
ATOM 2882 C C . SER A 1 390 ? 4.034 -8.027 0.335 1.00 25.91 390 SER A C 1
ATOM 2883 O O . SER A 1 390 ? 4.394 -8.316 -0.818 1.00 24.51 390 SER A O 1
ATOM 2886 N N . TRP A 1 391 ? 4.818 -8.179 1.403 1.00 23.30 391 TRP A N 1
ATOM 2887 C CA . TRP A 1 391 ? 6.154 -8.741 1.284 1.00 21.73 391 TRP A CA 1
ATOM 2888 C C . TRP A 1 391 ? 6.070 -10.202 0.845 1.00 21.46 391 TRP A C 1
ATOM 2889 O O . TRP A 1 391 ? 6.930 -10.674 0.111 1.00 22.63 391 TRP A O 1
ATOM 2900 N N . GLN A 1 392 ? 5.045 -10.918 1.285 1.00 21.46 392 GLN A N 1
ATOM 2901 C CA . GLN A 1 392 ? 4.893 -12.317 0.878 1.00 22.91 392 GLN A CA 1
ATOM 2902 C C . GLN A 1 392 ? 4.810 -12.400 -0.650 1.00 23.59 392 GLN A C 1
ATOM 2903 O O . GLN A 1 392 ? 5.436 -13.264 -1.263 1.00 23.05 392 GLN A O 1
ATOM 2909 N N . GLU A 1 393 ? 4.063 -11.478 -1.258 1.00 26.21 393 GLU A N 1
ATOM 2910 C CA . GLU A 1 393 ? 3.909 -11.472 -2.716 1.00 27.44 393 GLU A CA 1
ATOM 2911 C C . GLU A 1 393 ? 5.183 -11.136 -3.456 1.00 26.43 393 GLU A C 1
ATOM 2912 O O . GLU A 1 393 ? 5.445 -11.671 -4.531 1.00 25.18 393 GLU A O 1
ATOM 2918 N N . ALA A 1 394 ? 5.962 -10.233 -2.880 1.00 24.87 394 ALA A N 1
ATOM 2919 C CA . ALA A 1 394 ? 7.208 -9.807 -3.488 1.00 24.13 394 ALA A CA 1
ATOM 2920 C C . ALA A 1 394 ? 8.236 -10.933 -3.381 1.00 23.24 394 ALA A C 1
ATOM 2921 O O . ALA A 1 394 ? 9.035 -11.158 -4.286 1.00 24.19 394 ALA A O 1
ATOM 2923 N N . LEU A 1 395 ? 8.202 -11.669 -2.283 1.00 22.57 395 LEU A N 1
ATOM 2924 C CA . LEU A 1 395 ? 9.144 -12.763 -2.108 1.00 22.25 395 LEU A CA 1
ATOM 2925 C C . LEU A 1 395 ? 8.835 -13.861 -3.114 1.00 23.35 395 LEU A C 1
ATOM 2926 O O . LEU A 1 395 ? 9.738 -14.391 -3.771 1.00 21.87 395 LEU A O 1
ATOM 2931 N N . ALA A 1 396 ? 7.554 -14.194 -3.230 1.00 23.28 396 ALA A N 1
ATOM 2932 C CA . ALA A 1 396 ? 7.132 -15.224 -4.152 1.00 25.05 396 ALA A CA 1
ATOM 2933 C C . ALA A 1 396 ? 7.555 -14.792 -5.543 1.00 24.75 396 ALA A C 1
ATOM 2934 O O . ALA A 1 396 ? 8.038 -15.609 -6.326 1.00 25.96 396 ALA A O 1
ATOM 2936 N N . ALA A 1 397 ? 7.386 -13.503 -5.841 1.00 23.59 397 ALA A N 1
ATOM 2937 C CA . ALA A 1 397 ? 7.767 -12.959 -7.141 1.00 23.99 397 ALA A CA 1
ATOM 2938 C C . ALA A 1 397 ? 9.241 -13.214 -7.390 1.00 24.81 397 ALA A C 1
ATOM 2939 O O . ALA A 1 397 ? 9.600 -13.808 -8.405 1.00 25.49 397 ALA A O 1
ATOM 2941 N N . SER A 1 398 ? 10.083 -12.763 -6.451 1.00 22.74 398 SER A N 1
ATOM 2942 C CA . SER A 1 398 ? 11.533 -12.913 -6.544 1.00 22.88 398 SER A CA 1
ATOM 2943 C C . SER A 1 398 ? 12.003 -14.353 -6.743 1.00 23.70 398 SER A C 1
ATOM 2944 O O . SER A 1 398 ? 12.839 -14.623 -7.606 1.00 22.39 398 SER A O 1
ATOM 2947 N N . LEU A 1 399 ? 11.496 -15.268 -5.921 1.00 26.12 399 LEU A N 1
ATOM 2948 C CA . LEU A 1 399 ? 11.874 -16.670 -6.029 1.00 29.61 399 LEU A CA 1
ATOM 2949 C C . LEU A 1 399 ? 11.417 -17.275 -7.369 1.00 32.48 399 LEU A C 1
ATOM 2950 O O . LEU A 1 399 ? 11.782 -18.407 -7.733 1.00 34.83 399 LEU A O 1
ATOM 2955 N N . ASN A 1 400 ? 10.615 -16.551 -8.126 1.00 33.62 400 ASN A N 1
ATOM 2956 C CA . ASN A 1 400 ? 10.131 -17.163 -9.361 1.00 33.70 400 ASN A CA 1
ATOM 2957 C C . ASN A 1 400 ? 10.720 -16.544 -10.595 1.00 33.76 400 ASN A C 1
ATOM 2958 O O . ASN A 1 400 ? 10.896 -17.220 -11.622 1.00 34.33 400 ASN A O 1
ATOM 2960 N N . ASP A 1 401 ? 11.041 -15.261 -10.492 1.00 33.26 401 ASP A N 1
ATOM 2961 C CA . ASP A 1 401 ? 11.572 -14.519 -11.619 1.00 33.48 401 ASP A CA 1
ATOM 2962 C C . ASP A 1 401 ? 13.068 -14.287 -11.508 1.00 33.40 401 ASP A C 1
ATOM 2963 O O . ASP A 1 401 ? 13.739 -14.032 -12.510 1.00 34.00 401 ASP A O 1
ATOM 2968 N N . VAL A 1 402 ? 13.595 -14.354 -10.288 1.00 31.51 402 VAL A N 1
ATOM 2969 C CA . VAL A 1 402 ? 15.028 -14.150 -10.091 1.00 29.51 402 VAL A CA 1
ATOM 2970 C C . VAL A 1 402 ? 15.556 -15.108 -9.054 1.00 28.91 402 VAL A C 1
ATOM 2971 O O . VAL A 1 402 ? 16.230 -14.701 -8.107 1.00 27.93 402 VAL A O 1
ATOM 2975 N N . PRO A 1 403 ? 15.272 -16.414 -9.239 1.00 28.41 403 PRO A N 1
ATOM 2976 C CA . PRO A 1 403 ? 15.694 -17.489 -8.340 1.00 27.98 403 PRO A CA 1
ATOM 2977 C C . PRO A 1 403 ? 17.163 -17.456 -7.906 1.00 27.39 403 PRO A C 1
ATOM 2978 O O . PRO A 1 403 ? 17.502 -17.910 -6.816 1.00 27.16 403 PRO A O 1
ATOM 2982 N N . ASP A 1 404 ? 18.030 -16.921 -8.750 1.00 26.32 404 ASP A N 1
ATOM 2983 C CA . ASP A 1 404 ? 19.457 -16.876 -8.437 1.00 27.26 404 ASP A CA 1
ATOM 2984 C C . ASP A 1 404 ? 19.828 -15.685 -7.534 1.00 25.78 404 ASP A C 1
ATOM 2985 O O . ASP A 1 404 ? 20.995 -15.523 -7.143 1.00 27.38 404 ASP A O 1
ATOM 2990 N N . GLN A 1 405 ? 18.844 -14.858 -7.199 1.00 22.78 405 GLN A N 1
ATOM 2991 C CA . GLN A 1 405 ? 19.122 -13.683 -6.391 1.00 21.38 405 GLN A CA 1
ATOM 2992 C C . GLN A 1 405 ? 18.765 -13.809 -4.918 1.00 20.31 405 GLN A C 1
ATOM 2993 O O . GLN A 1 405 ? 17.650 -14.184 -4.541 1.00 19.66 405 GLN A O 1
ATOM 2999 N N . PRO A 1 406 ? 19.740 -13.536 -4.056 1.00 19.94 406 PRO A N 1
ATOM 3000 C CA . PRO A 1 406 ? 19.446 -13.621 -2.622 1.00 18.86 406 PRO A CA 1
ATOM 3001 C C . PRO A 1 406 ? 18.396 -12.518 -2.384 1.00 18.80 406 PRO A C 1
ATOM 3002 O O . PRO A 1 406 ? 18.273 -11.598 -3.199 1.00 17.57 406 PRO A O 1
ATOM 3006 N N . ILE A 1 407 ? 17.637 -12.610 -1.292 1.00 17.32 407 ILE A N 1
ATOM 3007 C CA . ILE A 1 407 ? 16.615 -11.616 -1.003 1.00 15.83 407 ILE A CA 1
ATOM 3008 C C . ILE A 1 407 ? 16.898 -10.904 0.321 1.00 16.44 407 ILE A C 1
ATOM 3009 O O . ILE A 1 407 ? 17.178 -11.552 1.333 1.00 14.56 407 ILE A O 1
ATOM 3014 N N . VAL A 1 408 ? 16.876 -9.567 0.272 1.00 16.33 408 VAL A N 1
ATOM 3015 C CA . VAL A 1 408 ? 17.057 -8.731 1.462 1.00 15.56 408 VAL A CA 1
ATOM 3016 C C . VAL A 1 408 ? 15.725 -8.010 1.691 1.00 14.96 408 VAL A C 1
ATOM 3017 O O . VAL A 1 408 ? 15.246 -7.268 0.828 1.00 14.48 408 VAL A O 1
ATOM 3021 N N . ILE A 1 409 ? 15.127 -8.236 2.848 1.00 14.74 409 ILE A N 1
ATOM 3022 C CA . ILE A 1 409 ? 13.848 -7.630 3.195 1.00 14.47 409 ILE A CA 1
ATOM 3023 C C . ILE A 1 409 ? 14.109 -6.533 4.221 1.00 14.91 409 ILE A C 1
ATOM 3024 O O . ILE A 1 409 ? 14.610 -6.824 5.290 1.00 13.97 409 ILE A O 1
ATOM 3029 N N . THR A 1 410 ? 13.761 -5.291 3.896 1.00 14.87 410 THR A N 1
ATOM 3030 C CA . THR A 1 410 ? 14.025 -4.156 4.786 1.00 17.73 410 THR A CA 1
ATOM 3031 C C . THR A 1 410 ? 12.868 -3.183 4.894 1.00 19.25 410 THR A C 1
ATOM 3032 O O . THR A 1 410 ? 12.012 -3.133 4.021 1.00 18.66 410 THR A O 1
ATOM 3036 N N . GLY A 1 411 ? 12.848 -2.415 5.979 1.00 22.12 411 GLY A N 1
ATOM 3037 C CA . GLY A 1 411 ? 11.791 -1.436 6.227 1.00 23.30 411 GLY A CA 1
ATOM 3038 C C . GLY A 1 411 ? 11.781 -1.230 7.725 1.00 23.14 411 GLY A C 1
ATOM 3039 O O . GLY A 1 411 ? 12.786 -1.504 8.356 1.00 24.88 411 GLY A O 1
ATOM 3040 N N . SER A 1 412 ? 10.697 -0.765 8.330 1.00 23.53 412 SER A N 1
ATOM 3041 C CA . SER A 1 412 ? 10.722 -0.614 9.789 1.00 23.42 412 SER A CA 1
ATOM 3042 C C . SER A 1 412 ? 11.047 -1.999 10.361 1.00 21.30 412 SER A C 1
ATOM 3043 O O . SER A 1 412 ? 11.034 -2.977 9.624 1.00 22.04 412 SER A O 1
ATOM 3046 N N . LEU A 1 413 ? 11.356 -2.073 11.651 1.00 19.27 413 LEU A N 1
ATOM 3047 C CA . LEU A 1 413 ? 11.636 -3.355 12.289 1.00 18.02 413 LEU A CA 1
ATOM 3048 C C . LEU A 1 413 ? 10.352 -4.180 12.369 1.00 18.70 413 LEU A C 1
ATOM 3049 O O . LEU A 1 413 ? 10.404 -5.400 12.537 1.00 18.41 413 LEU A O 1
ATOM 3054 N N . TYR A 1 414 ? 9.206 -3.504 12.238 1.00 18.16 414 TYR A N 1
ATOM 3055 C CA . TYR A 1 414 ? 7.893 -4.162 12.241 1.00 18.24 414 TYR A CA 1
ATOM 3056 C C . TYR A 1 414 ? 7.741 -5.121 11.055 1.00 17.65 414 TYR A C 1
ATOM 3057 O O . TYR A 1 414 ? 7.136 -6.187 11.178 1.00 17.79 414 TYR A O 1
ATOM 3066 N N . LEU A 1 415 ? 8.266 -4.722 9.900 1.00 15.90 415 LEU A N 1
ATOM 3067 C CA . LEU A 1 415 ? 8.217 -5.592 8.757 1.00 16.82 415 LEU A CA 1
ATOM 3068 C C . LEU A 1 415 ? 9.209 -6.735 8.997 1.00 16.34 415 LEU A C 1
ATOM 3069 O O . LEU A 1 415 ? 8.875 -7.904 8.821 1.00 16.70 415 LEU A O 1
ATOM 3074 N N . ALA A 1 416 ? 10.434 -6.399 9.402 1.00 15.47 416 ALA A N 1
ATOM 3075 C CA . ALA A 1 416 ? 11.456 -7.423 9.643 1.00 16.96 416 ALA A CA 1
ATOM 3076 C C . ALA A 1 416 ? 10.916 -8.434 10.650 1.00 17.08 416 ALA A C 1
ATOM 3077 O O . ALA A 1 416 ? 11.042 -9.647 10.468 1.00 18.20 416 ALA A O 1
ATOM 3079 N N . SER A 1 417 ? 10.308 -7.907 11.712 1.00 17.67 417 SER A N 1
ATOM 3080 C CA . SER A 1 417 ? 9.741 -8.725 12.762 1.00 18.65 417 SER A CA 1
ATOM 3081 C C . SER A 1 417 ? 8.647 -9.654 12.220 1.00 18.40 417 SER A C 1
ATOM 3082 O O . SER A 1 417 ? 8.660 -10.866 12.496 1.00 16.42 417 SER A O 1
ATOM 3085 N N . ALA A 1 418 ? 7.709 -9.093 11.452 1.00 16.03 418 ALA A N 1
ATOM 3086 C CA . ALA A 1 418 ? 6.646 -9.924 10.885 1.00 17.41 418 ALA A CA 1
ATOM 3087 C C . ALA A 1 418 ? 7.243 -11.033 10.016 1.00 16.89 418 ALA A C 1
ATOM 3088 O O . ALA A 1 418 ? 6.750 -12.170 10.016 1.00 16.01 418 ALA A O 1
ATOM 3090 N N . VAL A 1 419 ? 8.310 -10.715 9.286 1.00 18.02 419 VAL A N 1
ATOM 3091 C CA . VAL A 1 419 ? 8.958 -11.721 8.455 1.00 17.66 419 VAL A CA 1
ATOM 3092 C C . VAL A 1 419 ? 9.653 -12.792 9.304 1.00 17.38 419 VAL A C 1
ATOM 3093 O O . VAL A 1 419 ? 9.546 -13.990 9.020 1.00 16.98 419 VAL A O 1
ATOM 3097 N N . ARG A 1 420 ? 10.363 -12.360 10.345 1.00 15.78 420 ARG A N 1
ATOM 3098 C CA . ARG A 1 420 ? 11.057 -13.297 11.218 1.00 16.04 420 ARG A CA 1
ATOM 3099 C C . ARG A 1 420 ? 10.091 -14.236 11.933 1.00 16.81 420 ARG A C 1
ATOM 3100 O O . ARG A 1 420 ? 10.320 -15.453 12.017 1.00 17.87 420 ARG A O 1
ATOM 3108 N N . GLN A 1 421 ? 9.022 -13.662 12.463 1.00 17.59 421 GLN A N 1
ATOM 3109 C CA . GLN A 1 421 ? 7.996 -14.424 13.159 1.00 18.28 421 GLN A CA 1
ATOM 3110 C C . GLN A 1 421 ? 7.422 -15.488 12.226 1.00 19.45 421 GLN A C 1
ATOM 3111 O O . GLN A 1 421 ? 7.260 -16.652 12.604 1.00 20.31 421 GLN A O 1
ATOM 3117 N N . THR A 1 422 ? 7.139 -15.075 11.000 1.00 20.22 422 THR A N 1
ATOM 3118 C CA . THR A 1 422 ? 6.552 -15.951 9.985 1.00 22.90 422 THR A CA 1
ATOM 3119 C C . THR A 1 422 ? 7.468 -17.072 9.525 1.00 25.17 422 THR A C 1
ATOM 3120 O O . THR A 1 422 ? 7.049 -18.229 9.443 1.00 26.30 422 THR A O 1
ATOM 3124 N N . LEU A 1 423 ? 8.713 -16.731 9.218 1.00 26.91 423 LEU A N 1
ATOM 3125 C CA . LEU A 1 423 ? 9.678 -17.724 8.742 1.00 28.96 423 LEU A CA 1
ATOM 3126 C C . LEU A 1 423 ? 10.375 -18.529 9.833 1.00 29.80 423 LEU A C 1
ATOM 3127 O O . LEU A 1 423 ? 10.812 -19.667 9.600 1.00 30.84 423 LEU A O 1
ATOM 3132 N N . LEU A 1 424 ? 10.496 -17.964 11.027 1.00 31.35 424 LEU A N 1
ATOM 3133 C CA . LEU A 1 424 ? 11.165 -18.701 12.082 1.00 33.52 424 LEU A CA 1
ATOM 3134 C C . LEU A 1 424 ? 10.314 -19.101 13.262 1.00 35.36 424 LEU A C 1
ATOM 3135 O O . LEU A 1 424 ? 10.406 -20.239 13.693 1.00 35.92 424 LEU A O 1
ATOM 3140 N N . GLY A 1 425 ? 9.489 -18.193 13.791 1.00 37.52 425 GLY A N 1
ATOM 3141 C CA . GLY A 1 425 ? 8.658 -18.549 14.933 1.00 39.36 425 GLY A CA 1
ATOM 3142 C C . GLY A 1 425 ? 7.165 -18.691 14.637 1.00 41.44 425 GLY A C 1
ATOM 3143 O O . GLY A 1 425 ? 6.658 -19.848 14.552 1.00 42.70 425 GLY A O 1
#

Foldseek 3Di:
DALVVLVVVLVVFDDDDQPLPLPQLVLLLVLLVNLQADAAEEEFEEDPLRVLLQLLLLLLVVLLPFWEWEADDDDQQDRQQRTDISRDRQDSVRSVVLSVVSVVSVVVVCVVVVPRGDGSVSSVLSSNSSVCVVVVTNYYYHYFPAQASRGSNLPHQHQEYEYEEFDDDDDVHQHDDSLSSLLSCNNVAAQHAYEYEAYDVSSVVSNVVSCVVRVHHYHYEPPFKYWPDWDDDDCWMFTWIQGPVGILHGAIANHFFPSSRRSLNSSVVSSVSSCVSVVHDGDSVSSSSSRHVSDDPQPQAFPDVVQTEGGHAQAAQVSLVRVLVRVVVVDPDAAEEEEQNPADPSPPVSVCVVVVRHDHPVYEHFVPGCDDDAVVRVVVVCCVPPVVHRYYYYHHSSRSSVVCNVVPD

B-factor: mean 21.27, std 10.79, range [5.86, 61.54]

GO terms:
  GO:0004326 tetrahydrofolylpolyglutamate synthase activity (F, EXP)

CATH classification: 3.40.1190.10 (+1 more: 3.90.190.20)

Secondary structure (DSSP, 8-state):
--HHHHHHHHTT-------SS-HHHHHHHHHTT-GGGSS-EEEEE-SS-HHHHHHHHHHHHHHTT--EEEE-SS-SS-GGGGEEETTEEPPHHHHHHHHHHHHHHHHHHHHHSTT----HHHHHHHHHHHHHHHTT-SEEEEE-SSSSTTSTT-S---SEEEE----S--HHHH-SSHHHHHH--TT--TT--EEE----HHHHHHHHHHHHHHT--EEEBTTTEEEEEEEE-SSSEEEEEEETTEEEEEEEES--STHHHHHHHHHHHHHHHHHHHTT----HHHHHHHHHT---TTSSEEEETTTTEEEE---SHHHHHHHHHHHHHH-SS--EEEEE-SSSTTHHHHHHHHHHH-SEEEE---S---B-SSHHHHHHHHHHH-TTS-EEEEESHHHHHHHHHHHT-

InterPro domains:
  IPR001645 Folylpolyglutamate synthetase [PIRSF001563] (1-424)
  IPR001645 Folylpolyglutamate synthetase [PTHR11136] (21-397)
  IPR001645 Folylpolyglutamate synthetase [TIGR01499] (23-422)
  IPR004101 Mur ligase, C-terminal [PF02875] (300-412)
  IPR013221 Mur ligase, central [PF08245] (44-271)
  IPR018109 Folylpolyglutamate synthetase, conserved site [PS01011] (42-65)
  IPR018109 Folylpolyglutamate synthetase, conserved site [PS01012] (141-156)
  IPR036565 Mur-like, catalytic domain superfamily [G3DSA:3.40.1190.10] (1-298)
  IPR036565 Mur-like, catalytic domain superfamily [SSF53623] (1-297)
  IPR036615 Mur ligase, C-terminal domain superfamily [G3DSA:3.90.190.20] (299-428)
  IPR036615 Mur ligase, C-terminal domain superfamily [SSF53244] (297-423)

Radius of gyration: 21.11 Å; Cα contacts (8 Å, |Δi|>4): 827; chains: 1; bounding box: 57×46×56 Å

Solvent-accessible surface area: 16947 Å² total

Sequence (409 aa):
MNYTETVAYIHSFPRLAKTGDHRRILTLLHALGNPQQQGRYIHVTGTNGKGSAANAIAHVLEASGLTVGLYTSPFIMRFNERIMIDHEPIPDAALVNAVAFVRAALERLQQQQADFNVTEFEFITALAYWYFRQ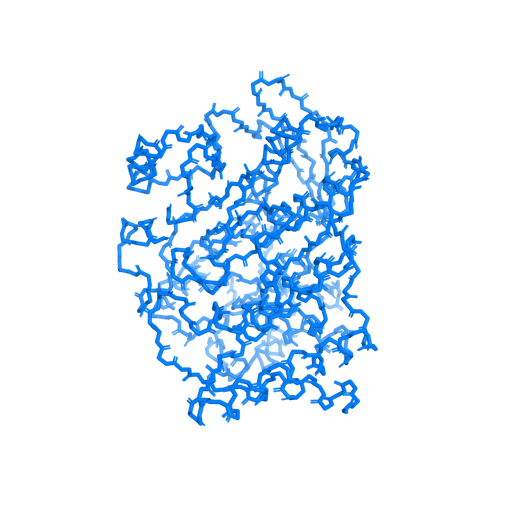RQVDVAVIEVGIGGDTDSTNVITPVVSVLTEVALDHQKLLGHTITAIAKHAGIIKRGIPVVTGNLVPDAAAVVAAKVATTGSQWLRFDRDFSVPKAKLHGWGQRFTYEDQDGRISDLEVPLVGDYQQRNMAIAIQTAKVYAKQTEWPLTPQNIRQGLAASHWPARLEKISDTPLIVIDGAHNPDGINGLITALKQLFSQPITVIAGILADKDYAAMADRLTAAFSTVYLVPVPGTRLKDSWQEALAASLNDVPDQPIVITGSLYLASAVRQTLLG

Nearest PDB structures (foldseek):
  1jbw-assembly1_A  TM=1.002E+00  e=7.223E-85  Lacticaseibacillus casei
  2gca-assembly1_A  TM=9.415E-01  e=3.434E-77  Lacticaseibacillus casei
  2gc6-assembly1_A  TM=9.434E-01  e=1.626E-75  Lacticaseibacillus casei
  1jbv-assembly1_A  TM=9.419E-01  e=5.450E-75  Lacticaseibacillus casei
  2gc5-assembly1_A  TM=9.331E-01  e=4.089E-74  Lacticaseibacillus casei